Protein AF-A0A257LVG8-F1 (afdb_monomer)

Secondary structure (DSSP, 8-state):
-TTTT---SSEETTS--GGGS--SSTTHHHHHHHHHHHHHHHHHHHHHHT--EEE-S-GGGT---TTS-HHHHHHHHHHHHHHHHHHHHHHHHH--EEEEEEES-EE-HHHHHHH-S-HHHHHHHHHHHHHHHHHH-TT--EEEEE-S----TT---SSEE-----SHHHHHHHHHHHHHHHHHTT-EEEEE----S-TTTTTTTT-HHHHHHHTTT---TTEEEEEESSSSSS-TTPPPPGGGGT--S-EEEEEESS-TTTGGGSS----HHHHHHHHHHHTTSS-EEEEEEESS--SEES----TTTSGGGTTHHHHHHHHHHHHHHHS---HHHHHHHHH-HHHHHHHHHHHHHHHHHIIIIIS-HHHHT---EETTEEPPS--SEETTEE---HHHHHHHHHH-S-HHHHHHHHHHHHTTHHHHHHHHHHHT---

Mean predicted aligned error: 3.87 Å

Sequence (439 aa):
PFFRNHETRRINWSKIPFSHLNHGGSDRRASWNLVAEDLRRFAAEATDAGFNALSIDDLAHLALHPAQEPEIADAIKVFREEFTALFDLLKHEFGLGIFLPSDVLPTTAGVLSAVGPSPAALNAYYRELICNVLDDFPQLSGLILRIGESDGLDVTDPIRTHLHLKTPADANRMIKQLLPEFEQRDRTLILRTWTIGAHPIGDLIWHRKTLSRTLDGIDSPNFIVSMKHGESDFFRYLPVNPAFFSVKQPKLLELQARREYEGAGEYPSFTGWDCEHMARELDKAKDVVGISIWCQTGGWHRFQRRAFLEPDNRDVWIRFNTLTALRVFKDQQSVEQAITGIVGEARSTATLELLRHADTLIRELLYVGDFAKQKLFFRRVRIPPLLHVYWDCLFVNHAVRTALRHFVEDRGLALRSGEAAFALFPRMLELAEKAQLPV

Radius of gyration: 22.18 Å; Cα contacts (8 Å, |Δi|>4): 709; chains: 1; bounding box: 60×52×62 Å

Solvent-accessible surface area (backbone atoms only — not comparable to full-atom values): 23624 Å² total; per-residue (Å²): 86,86,65,70,90,63,88,55,87,64,38,62,34,72,54,72,64,63,92,75,54,68,69,58,76,88,60,22,64,62,55,52,50,54,34,49,52,41,42,51,49,34,49,50,56,41,42,74,76,66,53,61,59,50,75,51,74,49,44,69,58,52,48,81,57,94,46,46,52,68,72,58,46,53,43,25,54,44,42,39,58,54,49,50,55,49,45,49,47,41,40,73,77,67,61,35,37,33,28,31,36,38,60,41,46,67,38,38,72,44,35,46,70,70,61,39,89,49,69,67,46,47,51,50,51,52,46,52,45,51,52,51,42,53,68,75,38,72,72,50,42,31,37,34,41,39,44,37,54,52,67,57,91,85,59,83,67,76,67,40,35,40,75,69,55,41,36,27,65,49,46,26,51,49,48,67,69,43,48,61,65,27,55,77,66,73,22,36,44,30,41,45,34,66,41,77,28,51,59,74,34,4,27,33,53,64,37,64,72,41,37,52,50,31,49,58,94,66,84,56,95,39,42,35,40,35,35,53,52,24,56,53,90,79,59,69,67,54,61,72,34,70,61,54,72,72,49,88,57,39,26,31,41,35,44,65,24,18,30,42,74,52,52,38,27,76,46,74,48,56,48,37,69,59,43,50,51,47,49,65,60,47,70,77,32,61,49,68,76,52,72,45,74,33,44,75,43,40,54,66,30,61,77,74,71,39,53,77,66,44,71,94,57,65,24,46,35,19,46,51,21,45,54,30,40,47,31,30,69,76,68,68,37,52,60,68,56,34,46,24,77,71,66,34,74,94,23,25,66,39,41,52,54,34,44,51,51,26,35,45,34,48,47,36,66,70,26,53,59,69,47,15,61,52,92,48,69,57,94,43,36,52,56,63,40,52,80,44,56,57,41,80,43,80,53,91,47,73,66,56,52,49,51,48,64,71,57,33,82,61,58,66,55,53,50,53,46,26,54,57,38,60,67,43,52,70,59,38,46,56,23,20,58,68,37,72,44,89,115

pLDDT: mean 94.65, std 4.82, range [65.75, 98.81]

Nearest PDB structures (foldseek):
  4pfh-assembly1_B  TM=5.897E-01  e=5.064E-06  Pseudomonas cichorii
  4xsl-assembly2_C  TM=5.941E-01  e=6.985E-06  Pseudomonas cichorii
  4q7i-assembly1_A  TM=5.980E-01  e=1.647E-05  Escherichia coli K-12
  2qum-assembly1_B  TM=5.154E-01  e=2.148E-06  Pseudomonas cichorii
  6t8f-assembly1_B  TM=5.120E-01  e=7.795E-05  Piromyces sp. E2

Foldseek 3Di:
DQCVVVPDQKDFQAARPLVPQDQDDDCNVVRLVVVLVLLLLVLVVCVVLPAQADEHEALLLQFDDPQDDPVSNSSNVSVVVSVLVSLCCNCVVRVHAYEHEDEPPKDAPSRCVVQDDDLVSSLVVRLVRQLVSCVSRVSHQAYEYDAQDWDDPPDPDRITHDRSPAALQSLLVSCVVNVVSCVVSVHAYEYEQAHCLHHHSRLSQADQVRVCSNCPPDDDPRYEYEHEQASADQDPLGHGRCVLAVDPGAYEYEHELLDQQLQRQQDADACLVVLLVSLVVSVNGPRDPYYDYRLRGYGMGNDDDGPSNDPPPSSVNSVLRVSSSCCCNPVVDHSLRSQCVVLPPQLSVLVVVLNVLNNLQCCQPQFQVQQLNDADDDNSGTDHSGDQTDRPDGHDDPVNVVSCVVRPDCPVVSVVSNVVSVVCVVVSVVSCVSNVHDD

Structure (mmCIF, N/CA/C/O backbone):
data_AF-A0A257LVG8-F1
#
_entry.id   AF-A0A257LVG8-F1
#
loop_
_atom_site.group_PDB
_atom_site.id
_atom_site.type_symbol
_atom_site.label_atom_id
_atom_site.label_alt_id
_atom_site.label_comp_id
_atom_site.label_asym_id
_atom_site.label_entity_id
_atom_site.label_seq_id
_atom_site.pdbx_PDB_ins_code
_atom_site.Cartn_x
_atom_site.Cartn_y
_atom_site.Cartn_z
_atom_site.occupancy
_atom_site.B_iso_or_equiv
_atom_site.auth_seq_id
_atom_site.auth_comp_id
_atom_site.auth_asym_id
_atom_site.auth_atom_id
_atom_site.pdbx_PDB_model_num
ATOM 1 N N . PRO A 1 1 ? -7.184 10.468 -7.527 1.00 88.12 1 PRO A N 1
ATOM 2 C CA . PRO A 1 1 ? -8.121 11.602 -7.757 1.00 88.12 1 PRO A CA 1
ATOM 3 C C . PRO A 1 1 ? -7.855 12.817 -6.841 1.00 88.12 1 PRO A C 1
ATOM 5 O O . PRO A 1 1 ? -7.673 13.915 -7.346 1.00 88.12 1 PRO A O 1
ATOM 8 N N . PHE A 1 2 ? -7.730 12.630 -5.522 1.00 91.69 2 PHE A N 1
ATOM 9 C CA . PHE A 1 2 ? -7.696 13.714 -4.514 1.00 91.69 2 PHE A CA 1
ATOM 10 C C . PHE A 1 2 ? -6.456 14.624 -4.474 1.00 91.69 2 PHE A C 1
ATOM 12 O O . PHE A 1 2 ? -6.443 15.617 -3.760 1.00 91.69 2 PHE A O 1
ATOM 19 N N . PHE A 1 3 ? -5.407 14.296 -5.227 1.00 88.75 3 PHE A N 1
ATOM 20 C CA . PHE A 1 3 ? -4.148 15.055 -5.248 1.00 88.75 3 PHE A CA 1
ATOM 21 C C . PHE A 1 3 ? -4.058 16.040 -6.422 1.00 88.75 3 PHE A C 1
ATOM 23 O O . PHE A 1 3 ? -2.992 16.591 -6.691 1.00 88.75 3 PHE A O 1
ATOM 30 N N . ARG A 1 4 ? -5.147 16.224 -7.182 1.00 85.19 4 ARG A N 1
ATOM 31 C CA . ARG A 1 4 ? -5.175 17.180 -8.295 1.00 85.19 4 ARG A CA 1
ATOM 32 C C . ARG A 1 4 ? -4.908 18.588 -7.748 1.00 85.19 4 ARG A C 1
ATOM 34 O O . ARG A 1 4 ? -5.575 18.999 -6.810 1.00 85.19 4 ARG A O 1
ATOM 41 N N . ASN A 1 5 ? -3.953 19.305 -8.344 1.00 82.06 5 ASN A N 1
ATOM 42 C CA . ASN A 1 5 ? -3.546 20.663 -7.947 1.00 82.06 5 ASN A CA 1
ATOM 43 C C . ASN A 1 5 ? -3.076 20.788 -6.483 1.00 82.06 5 ASN A C 1
ATOM 45 O O . ASN A 1 5 ? -3.079 21.878 -5.913 1.00 82.06 5 ASN A O 1
ATOM 49 N N . HIS A 1 6 ? -2.641 19.684 -5.870 1.00 84.81 6 HIS A N 1
ATOM 50 C CA . HIS A 1 6 ? -2.074 19.713 -4.530 1.00 84.81 6 HIS A CA 1
ATOM 51 C C . HIS A 1 6 ? -0.611 20.189 -4.582 1.00 84.81 6 HIS A C 1
ATOM 53 O O . HIS A 1 6 ? 0.333 19.399 -4.629 1.00 84.81 6 HIS A O 1
ATOM 59 N N . GLU A 1 7 ? -0.428 21.509 -4.611 1.00 75.25 7 GLU A N 1
ATOM 60 C CA . GLU A 1 7 ? 0.863 22.182 -4.801 1.00 75.25 7 GLU A CA 1
ATOM 61 C C . GLU A 1 7 ? 1.676 22.297 -3.501 1.00 75.25 7 GLU A C 1
ATOM 63 O O . GLU A 1 7 ? 2.031 23.385 -3.046 1.00 75.25 7 GLU A O 1
ATOM 68 N N . THR A 1 8 ? 2.001 21.167 -2.872 1.00 81.50 8 THR A N 1
ATOM 69 C CA . THR A 1 8 ? 2.929 21.156 -1.733 1.00 81.50 8 THR A CA 1
ATOM 70 C C . THR A 1 8 ? 4.305 20.654 -2.146 1.00 81.50 8 THR A C 1
ATOM 72 O O . THR A 1 8 ? 4.469 19.799 -3.019 1.00 81.50 8 THR A O 1
ATOM 75 N N . ARG A 1 9 ? 5.346 21.207 -1.505 1.00 82.69 9 ARG A N 1
ATOM 76 C CA . ARG A 1 9 ? 6.734 20.849 -1.820 1.00 82.69 9 ARG A CA 1
ATOM 77 C C . ARG A 1 9 ? 6.991 19.364 -1.598 1.00 82.69 9 ARG A C 1
ATOM 79 O O . ARG A 1 9 ? 7.773 18.810 -2.359 1.00 82.69 9 ARG A O 1
ATOM 86 N N . ARG A 1 10 ? 6.389 18.777 -0.561 1.00 87.69 10 ARG A N 1
ATOM 87 C CA . ARG A 1 10 ? 6.494 17.375 -0.151 1.00 87.69 10 ARG A CA 1
ATOM 88 C C . ARG A 1 10 ? 5.102 16.905 0.256 1.00 87.69 10 ARG A C 1
ATOM 90 O O . ARG A 1 10 ? 4.507 17.503 1.145 1.00 87.69 10 ARG A O 1
ATOM 97 N N . ILE A 1 11 ? 4.629 15.845 -0.384 1.00 88.69 11 ILE A N 1
ATOM 98 C CA . ILE A 1 11 ? 3.270 15.331 -0.237 1.00 88.69 11 ILE A CA 1
ATOM 99 C C . ILE A 1 11 ? 3.335 14.045 0.581 1.00 88.69 11 ILE A C 1
ATOM 101 O O . ILE A 1 11 ? 4.191 13.200 0.315 1.00 88.69 11 ILE A O 1
ATOM 105 N N . ASN A 1 12 ? 2.434 13.890 1.549 1.00 89.38 12 ASN A N 1
ATOM 106 C CA . ASN A 1 12 ? 2.178 12.598 2.175 1.00 89.38 12 ASN A CA 1
ATOM 107 C C . ASN A 1 12 ? 1.225 11.790 1.276 1.00 89.38 12 ASN A C 1
ATOM 109 O O . ASN A 1 12 ? 0.053 12.137 1.163 1.00 89.38 12 ASN A O 1
ATOM 113 N N . TRP A 1 13 ? 1.718 10.726 0.638 1.00 90.94 13 TRP A N 1
ATOM 114 C CA . TRP A 1 13 ? 0.918 9.859 -0.239 1.00 90.94 13 TRP A CA 1
ATOM 115 C C . TRP A 1 13 ? 0.216 8.713 0.503 1.00 90.94 13 TRP A C 1
ATOM 117 O O . TRP A 1 13 ? -0.398 7.861 -0.141 1.00 90.94 13 TRP A O 1
ATOM 127 N N . SER A 1 14 ? 0.306 8.662 1.835 1.00 86.50 14 SER A N 1
ATOM 128 C CA . SER A 1 14 ? -0.294 7.585 2.636 1.00 86.50 14 SER A CA 1
ATOM 129 C C . SER A 1 14 ? -1.760 7.834 2.993 1.00 86.50 14 SER A C 1
ATOM 131 O O . SER A 1 14 ? -2.433 6.894 3.407 1.00 86.50 14 SER A O 1
ATOM 133 N N . LYS A 1 15 ? -2.239 9.079 2.848 1.00 87.62 15 LYS A N 1
ATOM 134 C CA . LYS A 1 15 ? -3.602 9.516 3.181 1.00 87.62 15 LYS A CA 1
ATOM 135 C C . LYS A 1 15 ? -4.064 10.614 2.224 1.00 87.62 15 LYS A C 1
ATOM 137 O O . LYS A 1 15 ? -3.245 11.349 1.671 1.00 87.62 15 LYS A O 1
ATOM 142 N N . ILE A 1 16 ? -5.377 10.762 2.060 1.00 91.62 16 ILE A N 1
ATOM 143 C CA . ILE A 1 16 ? -5.962 11.917 1.368 1.00 91.62 16 ILE A CA 1
ATOM 144 C C . ILE A 1 16 ? -5.613 13.203 2.139 1.00 91.62 16 ILE A C 1
ATOM 146 O O . ILE A 1 16 ? -5.748 13.230 3.363 1.00 91.62 16 ILE A O 1
ATOM 150 N N . PRO A 1 17 ? -5.205 14.290 1.458 1.00 88.88 17 PRO A N 1
ATOM 151 C CA . PRO A 1 17 ? -4.974 15.575 2.104 1.00 88.88 17 PRO A CA 1
ATOM 152 C C . PRO A 1 17 ? -6.317 16.281 2.359 1.00 88.88 17 PRO A C 1
ATOM 154 O O . PRO A 1 17 ? -6.654 17.240 1.670 1.00 88.88 17 PRO A O 1
ATOM 157 N N . PHE A 1 18 ? -7.108 15.809 3.328 1.00 90.25 18 PHE A N 1
ATOM 158 C CA . PHE A 1 18 ? -8.462 16.323 3.594 1.00 90.25 18 PHE A CA 1
ATOM 159 C C . PHE A 1 18 ? -8.504 17.832 3.860 1.00 90.25 18 PHE A C 1
ATOM 161 O O . PHE A 1 18 ? -9.417 18.511 3.399 1.00 90.25 18 PHE A O 1
ATOM 168 N N . SER A 1 19 ? -7.470 18.382 4.500 1.00 86.69 19 SER A N 1
ATOM 169 C CA . SER A 1 19 ? -7.323 19.828 4.721 1.00 86.69 19 SER A CA 1
ATOM 170 C C . SER A 1 19 ? -7.202 20.656 3.434 1.00 86.69 19 SER A C 1
ATOM 172 O O . SER A 1 19 ? -7.431 21.862 3.458 1.00 86.69 19 SER A O 1
ATOM 174 N N . HIS A 1 20 ? -6.850 20.028 2.310 1.00 86.88 20 HIS A N 1
ATOM 175 C CA . HIS A 1 20 ? -6.797 20.656 0.990 1.00 86.88 20 HIS A CA 1
ATOM 176 C C . HIS A 1 20 ? -8.119 20.528 0.218 1.00 86.88 20 HIS A C 1
ATOM 178 O O . HIS A 1 20 ? -8.332 21.250 -0.756 1.00 86.88 20 HIS A O 1
ATOM 184 N N . LEU A 1 21 ? -9.011 19.621 0.624 1.00 89.44 21 LEU A N 1
ATOM 185 C CA . LEU A 1 21 ? -10.280 19.426 -0.063 1.00 89.44 21 LEU A CA 1
ATOM 186 C C . LEU A 1 21 ? -11.251 20.553 0.275 1.00 89.44 21 LEU A C 1
ATOM 188 O O . LEU A 1 21 ? -11.453 20.923 1.437 1.00 89.44 21 LEU A O 1
ATOM 192 N N . ASN A 1 22 ? -11.880 21.092 -0.767 1.00 83.56 22 ASN A N 1
ATOM 193 C CA . ASN A 1 22 ? -12.805 22.192 -0.597 1.00 83.56 22 ASN A CA 1
ATOM 194 C C . ASN A 1 22 ? -14.111 21.703 0.048 1.00 83.56 22 ASN A C 1
ATOM 196 O O . ASN A 1 22 ? -14.850 20.918 -0.544 1.00 83.56 22 ASN A O 1
ATOM 200 N N . HIS A 1 23 ? -14.405 22.191 1.249 1.00 82.88 23 HIS A N 1
ATOM 201 C CA . HIS A 1 23 ? -15.605 21.857 2.011 1.00 82.88 23 HIS A CA 1
ATOM 202 C C . HIS A 1 23 ? -16.556 23.060 2.185 1.00 82.88 23 HIS A C 1
ATOM 204 O O . HIS A 1 23 ? -17.528 22.969 2.930 1.00 82.88 23 HIS A O 1
ATOM 210 N N . GLY A 1 24 ? -16.350 24.170 1.455 1.00 81.19 24 GLY A N 1
ATOM 211 C CA . GLY A 1 24 ? -17.216 25.356 1.516 1.00 81.19 24 GLY A CA 1
ATOM 212 C C . GLY A 1 24 ? -17.109 26.309 0.313 1.00 81.19 24 GLY A C 1
ATOM 213 O O . GLY A 1 24 ? -16.252 26.182 -0.553 1.00 81.19 24 GLY A O 1
ATOM 214 N N . GLY A 1 25 ? -18.000 27.299 0.235 1.00 82.56 25 GLY A N 1
ATOM 215 C CA . GLY A 1 25 ? -17.952 28.338 -0.806 1.00 82.56 25 GLY A CA 1
ATOM 216 C C . GLY A 1 25 ? -18.384 27.899 -2.216 1.00 82.56 25 GLY A C 1
ATOM 217 O O . GLY A 1 25 ? -18.806 26.763 -2.443 1.00 82.56 25 GLY A O 1
ATOM 218 N N . SER A 1 26 ? -18.303 28.834 -3.173 1.00 78.12 26 SER A N 1
ATOM 219 C CA . SER A 1 26 ? -18.774 28.656 -4.561 1.00 78.12 26 SER A CA 1
ATOM 220 C C . SER A 1 26 ? -18.037 27.552 -5.317 1.00 78.12 26 SER A C 1
ATOM 222 O O . SER A 1 26 ? -18.622 26.879 -6.164 1.00 78.12 26 SER A O 1
ATOM 224 N N . ASP A 1 27 ? -16.768 27.334 -4.980 1.00 85.56 27 ASP A N 1
ATOM 225 C CA . ASP A 1 27 ? -15.871 26.491 -5.771 1.00 85.56 27 ASP A CA 1
ATOM 226 C C . ASP A 1 27 ? -15.923 25.016 -5.348 1.00 85.56 27 ASP A C 1
ATOM 228 O O . ASP A 1 27 ? -15.349 24.158 -6.025 1.00 85.56 27 ASP A O 1
ATOM 232 N N . ARG A 1 28 ? -16.640 24.691 -4.256 1.00 90.94 28 ARG A N 1
ATOM 233 C CA . ARG A 1 28 ? -16.788 23.320 -3.737 1.00 90.94 28 ARG A CA 1
ATOM 234 C C . ARG A 1 28 ? -17.270 22.373 -4.831 1.00 90.94 28 ARG A C 1
ATOM 236 O O . ARG A 1 28 ? -16.617 21.372 -5.107 1.00 90.94 28 ARG A O 1
ATOM 243 N N . ARG A 1 29 ? -18.387 22.698 -5.490 1.00 91.75 29 ARG A N 1
ATOM 244 C CA . ARG A 1 29 ? -18.993 21.816 -6.503 1.00 91.75 29 ARG A CA 1
ATOM 245 C C . ARG A 1 29 ? -18.080 21.598 -7.703 1.00 91.75 29 ARG A C 1
ATOM 247 O O . ARG A 1 29 ? -17.938 20.468 -8.151 1.00 91.75 29 ARG A O 1
ATOM 254 N N . ALA A 1 30 ? -17.418 22.650 -8.183 1.00 91.25 30 ALA A N 1
ATOM 255 C CA . ALA A 1 30 ? -16.457 22.522 -9.272 1.00 91.25 30 ALA A CA 1
ATOM 256 C C . ALA A 1 30 ? -15.288 21.599 -8.883 1.00 91.25 30 ALA A C 1
ATOM 258 O O . ALA A 1 30 ? -14.941 20.702 -9.644 1.00 91.25 30 ALA A O 1
A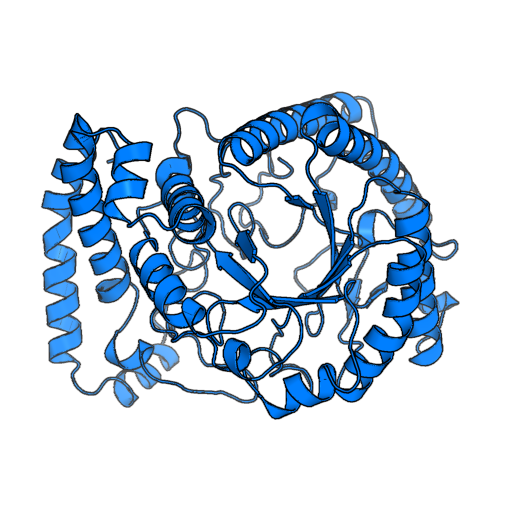TOM 259 N N . SER A 1 31 ? -14.728 21.763 -7.679 1.00 92.25 31 SER A N 1
ATOM 260 C CA . SER A 1 31 ? -13.632 20.924 -7.178 1.00 92.25 31 SER A CA 1
ATOM 261 C C . SER A 1 31 ? -14.026 19.444 -7.071 1.00 92.25 31 SER A C 1
ATOM 263 O O . SER A 1 31 ? -13.320 18.583 -7.601 1.00 92.25 31 SER A O 1
ATOM 265 N N . TRP A 1 32 ? -15.177 19.140 -6.466 1.00 95.00 32 TRP A N 1
ATOM 266 C CA . TRP A 1 32 ? -15.650 17.760 -6.311 1.00 95.00 32 TRP A CA 1
ATOM 267 C C . TRP A 1 32 ? -16.072 17.107 -7.628 1.00 95.00 32 TRP A C 1
ATOM 269 O O . TRP A 1 32 ? -15.829 15.915 -7.807 1.00 95.00 32 TRP A O 1
ATOM 279 N N . ASN A 1 33 ? -16.585 17.875 -8.595 1.00 94.56 33 ASN A N 1
ATOM 280 C CA . ASN A 1 33 ? -16.828 17.362 -9.945 1.00 94.56 33 ASN A CA 1
ATOM 281 C C . ASN A 1 33 ? -15.527 16.870 -10.598 1.00 94.56 33 ASN A C 1
ATOM 283 O O . ASN A 1 33 ? -15.505 15.777 -11.156 1.00 94.56 33 ASN A O 1
ATOM 287 N N . LEU A 1 34 ? -14.419 17.608 -10.458 1.00 94.31 34 LEU A N 1
ATOM 288 C CA . LEU A 1 34 ? -13.116 17.167 -10.975 1.00 94.31 34 LEU A CA 1
ATOM 289 C C . LEU A 1 34 ? -12.593 15.915 -10.253 1.00 94.31 34 LEU A C 1
ATOM 291 O O . LEU A 1 34 ? -11.968 15.057 -10.879 1.00 94.31 34 LEU A O 1
ATOM 295 N N . VAL A 1 35 ? -12.837 15.797 -8.942 1.00 95.75 35 VAL A N 1
ATOM 296 C CA . VAL A 1 35 ? -12.508 14.586 -8.170 1.00 95.75 35 VAL A CA 1
ATOM 297 C C . VAL A 1 35 ? -13.316 13.393 -8.679 1.00 95.75 35 VAL A C 1
ATOM 299 O O . VAL A 1 35 ? -12.736 12.327 -8.882 1.00 95.75 35 VAL A O 1
ATOM 302 N N . ALA A 1 36 ? -14.616 13.572 -8.919 1.00 97.06 36 ALA A N 1
ATOM 303 C CA . ALA A 1 36 ? -15.499 12.540 -9.451 1.00 97.06 36 ALA A CA 1
ATOM 304 C C . ALA A 1 36 ? -15.115 12.131 -10.882 1.00 97.06 36 ALA A C 1
ATOM 306 O O . ALA A 1 36 ? -15.112 10.945 -11.193 1.00 97.06 36 ALA A O 1
ATOM 307 N N . GLU A 1 37 ? -14.730 13.079 -11.740 1.00 97.06 37 GLU A N 1
ATOM 308 C CA . GLU A 1 37 ? -14.207 12.799 -13.084 1.00 97.06 37 GLU A CA 1
ATOM 309 C C . GLU A 1 37 ? -12.913 11.977 -13.039 1.00 97.06 37 GLU A C 1
ATOM 311 O O . GLU A 1 37 ? -12.809 10.956 -13.722 1.00 97.06 37 GLU A O 1
ATOM 316 N N . ASP A 1 38 ? -11.944 12.377 -12.205 1.00 96.25 38 ASP A N 1
ATOM 317 C CA . ASP A 1 38 ? -10.719 11.597 -12.004 1.00 96.25 38 ASP A CA 1
ATOM 318 C C . ASP A 1 38 ? -11.044 10.208 -11.442 1.00 96.25 38 ASP A C 1
ATOM 320 O O . ASP A 1 38 ? -10.481 9.213 -11.891 1.00 96.25 38 ASP A O 1
ATOM 324 N N . LEU A 1 39 ? -11.946 10.110 -10.462 1.00 97.44 39 LEU A N 1
ATOM 325 C CA . LEU A 1 39 ? -12.316 8.824 -9.878 1.00 97.44 39 LEU A CA 1
ATOM 326 C C . LEU A 1 39 ? -12.998 7.921 -10.908 1.00 97.44 39 LEU A C 1
ATOM 328 O O . LEU A 1 39 ? -12.649 6.748 -10.980 1.00 97.44 39 LEU A O 1
ATOM 332 N N . ARG A 1 40 ? -13.894 8.461 -11.741 1.00 98.12 40 ARG A N 1
ATOM 333 C CA . ARG A 1 40 ? -14.546 7.729 -12.834 1.00 98.12 40 ARG A CA 1
ATOM 334 C C . ARG A 1 40 ? -13.525 7.195 -13.833 1.00 98.12 40 ARG A C 1
ATOM 336 O O . ARG A 1 40 ? -13.582 6.022 -14.184 1.00 98.12 40 ARG A O 1
ATOM 343 N N . ARG A 1 41 ? -12.558 8.021 -14.250 1.00 96.88 41 ARG A N 1
ATOM 344 C CA . ARG A 1 41 ? -11.473 7.586 -15.147 1.00 96.88 41 ARG A CA 1
ATOM 345 C C . ARG A 1 41 ? -10.635 6.474 -14.517 1.00 96.88 41 ARG A C 1
ATOM 347 O O . ARG A 1 41 ? -10.375 5.466 -15.165 1.00 96.88 41 ARG A O 1
ATOM 354 N N . PHE A 1 42 ? -10.232 6.647 -13.259 1.00 97.06 42 PHE A N 1
ATOM 355 C CA . PHE A 1 42 ? -9.470 5.636 -12.528 1.00 97.06 42 PHE A CA 1
ATOM 356 C C . PHE A 1 42 ? -10.256 4.325 -12.379 1.00 97.06 42 PHE A C 1
ATOM 358 O O . PHE A 1 42 ? -9.701 3.253 -12.599 1.00 97.06 42 PHE A O 1
ATOM 365 N N . ALA A 1 43 ? -11.540 4.402 -12.022 1.00 98.00 43 ALA A N 1
ATOM 366 C CA . ALA A 1 43 ? -12.402 3.242 -11.821 1.00 98.00 43 ALA A CA 1
ATOM 367 C C . ALA A 1 43 ? -12.666 2.482 -13.125 1.00 98.00 43 ALA A C 1
ATOM 369 O O . ALA A 1 43 ? -12.648 1.254 -13.104 1.00 98.00 43 ALA A O 1
ATOM 370 N N . ALA A 1 44 ? -12.832 3.187 -14.249 1.00 97.94 44 ALA A N 1
ATOM 371 C CA . ALA A 1 44 ? -12.932 2.572 -15.570 1.00 97.94 44 ALA A CA 1
ATOM 372 C C . ALA A 1 44 ? -11.670 1.764 -15.896 1.00 97.94 44 ALA A C 1
ATOM 374 O O . ALA A 1 44 ? -11.754 0.567 -16.138 1.00 97.94 44 ALA A O 1
ATOM 375 N N . GLU A 1 45 ? -10.494 2.382 -15.784 1.00 96.44 45 GLU A N 1
ATOM 376 C CA . GLU A 1 45 ? -9.206 1.720 -16.036 1.00 96.44 45 GLU A CA 1
ATOM 377 C C . GLU A 1 45 ? -8.960 0.527 -15.097 1.00 96.44 45 GLU A C 1
ATOM 379 O O . GLU A 1 45 ? -8.491 -0.528 -15.526 1.00 96.44 45 GLU A O 1
ATOM 384 N N . ALA A 1 46 ? -9.300 0.660 -13.811 1.00 96.75 46 ALA A N 1
ATOM 385 C CA . ALA A 1 46 ? -9.175 -0.428 -12.846 1.00 96.75 46 ALA A CA 1
ATOM 386 C C . ALA A 1 46 ? -10.138 -1.589 -13.160 1.00 96.75 46 ALA A C 1
ATOM 388 O O . ALA A 1 46 ? -9.738 -2.754 -13.125 1.00 96.75 46 ALA A O 1
ATOM 389 N N . THR A 1 47 ? -11.391 -1.289 -13.495 1.00 97.88 47 THR A N 1
ATOM 390 C CA . THR A 1 47 ? -12.399 -2.306 -13.827 1.00 97.88 47 THR A CA 1
ATOM 391 C C . THR A 1 47 ? -12.037 -3.024 -15.125 1.00 97.88 47 THR A C 1
ATOM 393 O O . THR A 1 47 ? -12.031 -4.253 -15.151 1.00 97.88 47 THR A O 1
ATOM 396 N N . ASP A 1 48 ? -11.629 -2.282 -16.157 1.00 96.94 48 ASP A N 1
ATOM 397 C CA . ASP A 1 48 ? -11.177 -2.827 -17.443 1.00 96.94 48 ASP A CA 1
ATOM 398 C C . ASP A 1 48 ? -9.943 -3.725 -17.281 1.00 96.94 48 ASP A C 1
ATOM 400 O O . ASP A 1 48 ? -9.822 -4.758 -17.943 1.00 96.94 48 ASP A O 1
ATOM 404 N N . ALA A 1 49 ? -9.032 -3.376 -16.366 1.00 95.62 49 ALA A N 1
ATOM 405 C CA . ALA A 1 49 ? -7.896 -4.226 -16.024 1.00 95.62 49 ALA A CA 1
ATOM 406 C C . ALA A 1 49 ? -8.317 -5.525 -15.308 1.00 95.62 49 ALA A C 1
ATOM 408 O O . ALA A 1 49 ? -7.606 -6.528 -15.400 1.00 95.62 49 ALA A O 1
ATOM 409 N N . GLY A 1 50 ? -9.462 -5.524 -14.618 1.00 96.69 50 GLY A N 1
ATOM 410 C CA . GLY A 1 50 ? -10.023 -6.676 -13.910 1.00 96.69 50 GLY A CA 1
ATOM 411 C C . GLY A 1 50 ? -9.998 -6.575 -12.383 1.00 96.69 50 GLY A C 1
ATOM 412 O O . GLY A 1 50 ? -10.104 -7.607 -11.716 1.00 96.69 50 GLY A O 1
ATOM 413 N N . PHE A 1 51 ? -9.839 -5.375 -11.814 1.00 97.88 51 PHE A N 1
ATOM 414 C CA . PHE A 1 51 ? -10.060 -5.155 -10.383 1.00 97.88 51 PHE A CA 1
ATOM 415 C C . PHE A 1 51 ? -11.554 -5.237 -10.050 1.00 97.88 51 PHE A C 1
ATOM 417 O O . PHE A 1 51 ? -12.402 -4.799 -10.820 1.00 97.88 51 PHE A O 1
ATOM 424 N N . ASN A 1 52 ? -11.873 -5.775 -8.872 1.00 98.06 52 ASN A N 1
ATOM 425 C CA . ASN A 1 52 ? -13.246 -5.913 -8.375 1.00 98.06 52 ASN A CA 1
ATOM 426 C C . ASN A 1 52 ? -13.520 -5.090 -7.107 1.00 98.06 52 ASN A C 1
ATOM 428 O O . ASN A 1 52 ? -14.650 -5.064 -6.624 1.00 98.06 52 ASN A O 1
ATOM 432 N N . ALA A 1 53 ? -12.500 -4.437 -6.551 1.00 98.25 53 ALA A N 1
ATOM 433 C CA . ALA A 1 53 ? -12.613 -3.614 -5.361 1.00 98.25 53 ALA A CA 1
ATOM 434 C C . ALA A 1 53 ? -11.520 -2.542 -5.317 1.00 98.25 53 ALA A C 1
ATOM 436 O O . ALA A 1 53 ? -10.459 -2.688 -5.927 1.00 98.25 53 ALA A O 1
ATOM 437 N N . LEU A 1 54 ? -11.772 -1.486 -4.546 1.00 97.06 54 LEU A N 1
ATOM 438 C CA . LEU A 1 54 ? -10.809 -0.437 -4.231 1.00 97.06 54 LEU A CA 1
ATOM 439 C C . LEU A 1 54 ? -10.860 -0.069 -2.752 1.00 97.06 54 LEU A C 1
ATOM 441 O O . LEU A 1 54 ? -11.884 -0.226 -2.084 1.00 97.06 54 LEU A O 1
ATOM 445 N N . SER A 1 55 ? -9.749 0.474 -2.260 1.00 96.31 55 SER A N 1
ATOM 446 C CA . SER A 1 55 ? -9.700 1.160 -0.974 1.00 96.31 55 SER A CA 1
ATOM 447 C C . SER A 1 55 ? -9.646 2.671 -1.171 1.00 96.31 55 SER A C 1
ATOM 449 O O . SER A 1 55 ? -8.862 3.147 -1.995 1.00 96.31 55 SER A O 1
ATOM 451 N N . ILE A 1 56 ? -10.421 3.420 -0.393 1.00 95.25 56 ILE A N 1
ATOM 452 C CA . ILE A 1 56 ? -10.459 4.885 -0.438 1.00 95.25 56 ILE A CA 1
ATOM 453 C C . ILE A 1 56 ? -10.386 5.431 0.992 1.00 95.25 56 ILE A C 1
ATOM 455 O O . ILE A 1 56 ? -11.141 5.002 1.851 1.00 95.25 56 ILE A O 1
ATOM 459 N N . ASP A 1 57 ? -9.407 6.286 1.283 1.00 89.69 57 ASP A N 1
ATOM 460 C CA . ASP A 1 57 ? -9.193 6.837 2.631 1.00 89.69 57 ASP A CA 1
ATOM 461 C C . ASP A 1 57 ? -10.247 7.904 2.989 1.00 89.69 57 ASP A C 1
ATOM 463 O O . ASP A 1 57 ? -10.844 8.509 2.104 1.00 89.69 57 ASP A O 1
ATOM 467 N N . ASP A 1 58 ? -10.491 8.202 4.263 1.00 90.38 58 ASP A N 1
ATOM 468 C CA . ASP A 1 58 ? -10.407 7.284 5.401 1.00 90.38 58 ASP A CA 1
ATOM 469 C C . ASP A 1 58 ? -11.688 7.404 6.239 1.00 90.38 58 ASP A C 1
ATOM 471 O O . ASP A 1 58 ? -12.490 8.327 6.082 1.00 90.38 58 ASP A O 1
ATOM 475 N N . LEU A 1 59 ? -11.909 6.435 7.124 1.00 95.56 59 LEU A N 1
ATOM 476 C CA . LEU A 1 59 ? -13.112 6.391 7.952 1.00 95.56 59 LEU A CA 1
ATOM 477 C C . LEU A 1 59 ? -13.200 7.574 8.937 1.00 95.56 59 LEU A C 1
ATOM 479 O O . LEU A 1 59 ? -14.302 8.018 9.263 1.00 95.56 59 LEU A O 1
ATOM 483 N N . ALA A 1 60 ? -12.063 8.097 9.405 1.00 94.69 60 ALA A N 1
ATOM 484 C CA . ALA A 1 60 ? -12.016 9.158 10.410 1.00 94.69 60 ALA A CA 1
ATOM 485 C C . ALA A 1 60 ? -12.703 10.446 9.925 1.00 94.69 60 ALA A C 1
ATOM 487 O O . ALA A 1 60 ? -13.404 11.096 10.697 1.00 94.69 60 ALA A O 1
ATOM 488 N N . HIS A 1 61 ? -12.581 10.753 8.632 1.00 96.00 61 HIS A N 1
ATOM 489 C CA . HIS A 1 61 ? -13.182 11.930 8.002 1.00 96.00 61 HIS A CA 1
ATOM 490 C C . HIS A 1 61 ? -14.642 11.746 7.562 1.00 96.00 61 HIS A C 1
ATOM 492 O O . HIS A 1 61 ? -15.237 12.670 7.007 1.00 96.00 61 HIS A O 1
ATOM 498 N N . LEU A 1 62 ? -15.236 10.577 7.818 1.00 97.06 62 LEU A N 1
ATOM 499 C CA . LEU A 1 62 ? -16.638 10.266 7.506 1.00 97.06 62 LEU A CA 1
ATOM 500 C C . LEU A 1 62 ? -17.471 9.946 8.758 1.00 97.06 62 LEU A C 1
ATOM 502 O O . LEU A 1 62 ? -18.703 9.864 8.692 1.00 97.06 62 LEU A O 1
ATOM 506 N N . ALA A 1 63 ? -16.811 9.789 9.903 1.00 96.25 63 ALA A N 1
ATOM 507 C CA . ALA A 1 63 ? -17.419 9.444 11.175 1.00 96.25 63 ALA A CA 1
ATOM 508 C C . ALA A 1 63 ? -17.868 10.685 11.959 1.00 96.25 63 ALA A C 1
ATOM 510 O O . ALA A 1 63 ? -17.041 11.462 12.434 1.00 96.25 63 ALA A O 1
ATOM 511 N N . LEU A 1 64 ? -19.178 10.839 12.163 1.00 94.94 64 LEU A N 1
ATOM 512 C CA . LEU A 1 64 ? -19.724 11.876 13.041 1.00 94.94 64 LEU A CA 1
ATOM 513 C C . LEU A 1 64 ? -19.788 11.401 14.491 1.00 94.94 64 LEU A C 1
ATOM 515 O O . LEU A 1 64 ? -20.181 10.269 14.772 1.00 94.94 64 LEU A O 1
ATOM 519 N N . HIS A 1 65 ? -19.473 12.304 15.416 1.00 95.25 65 HIS A N 1
ATOM 520 C CA . HIS A 1 65 ? -19.667 12.087 16.844 1.00 95.25 65 HIS A CA 1
ATOM 521 C C . HIS A 1 65 ? -20.118 13.390 17.533 1.00 95.25 65 HIS A C 1
ATOM 523 O O . HIS A 1 65 ? -19.517 14.435 17.286 1.00 95.25 65 HIS A O 1
ATOM 529 N N . PRO A 1 66 ? -21.118 13.367 18.440 1.00 95.06 66 PRO A N 1
ATOM 530 C CA . PRO A 1 66 ? -21.670 14.584 19.056 1.00 95.06 66 PRO A CA 1
ATOM 531 C C . PRO A 1 66 ? -20.667 15.448 19.832 1.00 95.06 66 PRO A C 1
ATOM 533 O O . PRO A 1 66 ? -20.891 16.638 20.010 1.00 95.06 66 PRO A O 1
ATOM 536 N N . ALA A 1 67 ? -19.579 14.847 20.318 1.00 95.38 67 ALA A N 1
ATOM 537 C CA . ALA A 1 67 ? -18.521 15.549 21.050 1.00 95.38 67 ALA A CA 1
ATOM 538 C C . ALA A 1 67 ? -17.408 16.133 20.157 1.00 95.38 67 ALA A C 1
ATOM 540 O O . ALA A 1 67 ? -16.424 16.644 20.688 1.00 95.38 67 ALA A O 1
ATOM 541 N N . GLN A 1 68 ? -17.515 16.017 18.831 1.00 96.00 68 GLN A N 1
ATOM 542 C CA . GLN A 1 68 ? -16.591 16.686 17.916 1.00 96.00 68 GLN A CA 1
ATOM 543 C C . GLN A 1 68 ? -16.780 18.203 17.973 1.00 96.00 68 GLN A C 1
ATOM 545 O O . GLN A 1 68 ? -17.879 18.716 18.184 1.00 96.00 68 GLN A O 1
ATOM 550 N N . GLU A 1 69 ? -15.685 18.915 17.751 1.00 96.81 69 GLU A N 1
ATOM 551 C CA . GLU A 1 69 ? -15.656 20.355 17.566 1.00 96.81 69 GLU A CA 1
ATOM 552 C C . GLU A 1 69 ? -16.564 20.735 16.376 1.00 96.81 69 GLU A C 1
ATOM 554 O O . GLU A 1 69 ? -16.531 20.035 15.354 1.00 96.81 69 GLU A O 1
ATOM 559 N N . PRO A 1 70 ? -17.380 21.807 16.475 1.00 96.12 70 PRO A N 1
ATOM 560 C CA . PRO A 1 70 ? -18.369 22.147 15.449 1.00 96.12 70 PRO A CA 1
ATOM 561 C C . PRO A 1 70 ? -17.785 22.249 14.038 1.00 96.12 70 PRO A C 1
ATOM 563 O O . PRO A 1 70 ? -18.370 21.728 13.092 1.00 96.12 70 PRO A O 1
ATOM 566 N N . GLU A 1 71 ? -16.600 22.843 13.902 1.00 94.25 71 GLU A N 1
ATOM 567 C CA . GLU A 1 71 ? -15.922 23.024 12.618 1.00 94.25 71 GLU A CA 1
ATOM 568 C C . GLU A 1 71 ? -15.527 21.682 11.985 1.00 94.25 71 GLU A C 1
ATOM 570 O O . GLU A 1 71 ? -15.642 21.504 10.772 1.00 94.25 71 GLU A O 1
ATOM 575 N N . ILE A 1 72 ? -15.100 20.716 12.806 1.00 94.94 72 ILE A N 1
ATOM 576 C CA . ILE A 1 72 ? -14.755 19.365 12.349 1.00 94.94 72 ILE A CA 1
ATOM 577 C C . ILE A 1 72 ? -16.027 18.620 11.941 1.00 94.94 72 ILE A C 1
ATOM 579 O O . ILE A 1 72 ? -16.074 18.023 10.867 1.00 94.94 72 ILE A O 1
ATOM 583 N N . ALA A 1 73 ? -17.076 18.684 12.765 1.00 96.00 73 ALA A N 1
ATOM 584 C CA . ALA A 1 73 ? -18.354 18.047 12.468 1.00 96.00 73 ALA A CA 1
ATOM 585 C C . ALA A 1 73 ? -18.977 18.588 11.169 1.00 96.00 73 ALA A C 1
ATOM 587 O O . ALA A 1 73 ? -19.516 17.817 10.374 1.00 96.00 73 ALA A O 1
ATOM 588 N N . ASP A 1 74 ? -18.886 19.896 10.920 1.00 95.06 74 ASP A N 1
ATOM 589 C CA . ASP A 1 74 ? -19.398 20.516 9.698 1.00 95.06 74 ASP A CA 1
ATOM 590 C C . ASP A 1 74 ? -18.593 20.107 8.458 1.00 95.06 74 ASP A C 1
ATOM 592 O O . ASP A 1 74 ? -19.190 19.763 7.435 1.00 95.06 74 ASP A O 1
ATOM 596 N N . ALA A 1 75 ? -17.260 20.035 8.552 1.00 94.75 75 ALA A N 1
ATOM 597 C CA . ALA A 1 75 ? -16.430 19.498 7.473 1.00 94.75 75 ALA A CA 1
ATOM 598 C C . ALA A 1 75 ? -16.760 18.023 7.175 1.00 94.75 75 ALA A C 1
ATOM 600 O O . ALA A 1 75 ? -16.923 17.646 6.014 1.00 94.75 75 ALA A O 1
ATOM 601 N N . ILE A 1 76 ? -16.942 17.199 8.212 1.00 96.19 76 ILE A N 1
ATOM 602 C CA . ILE A 1 76 ? -17.318 15.788 8.059 1.00 96.19 76 ILE A CA 1
ATOM 603 C C . ILE A 1 76 ? -18.683 15.657 7.382 1.00 96.19 76 ILE A C 1
ATOM 605 O O . ILE A 1 76 ? -18.818 14.839 6.479 1.00 96.19 76 ILE A O 1
ATOM 609 N N . LYS A 1 77 ? -19.698 16.460 7.734 1.00 96.19 77 LYS A N 1
ATOM 610 C CA . LYS A 1 77 ? -21.004 16.430 7.036 1.00 96.19 77 LYS A CA 1
ATOM 611 C C . LYS A 1 77 ? -20.841 16.651 5.534 1.00 96.19 77 LYS A C 1
ATOM 613 O O . LYS A 1 77 ? -21.424 15.916 4.741 1.00 96.19 77 LYS A O 1
ATOM 618 N N . VAL A 1 78 ? -20.006 17.614 5.153 1.00 95.75 78 VAL A N 1
ATOM 619 C CA . VAL A 1 78 ? -19.686 17.885 3.750 1.00 95.75 78 VAL A CA 1
ATOM 620 C C . VAL A 1 78 ? -18.996 16.689 3.103 1.00 95.75 78 VAL A C 1
ATOM 622 O O . VAL A 1 78 ? -19.430 16.243 2.044 1.00 95.75 78 VAL A O 1
ATOM 625 N N . PHE A 1 79 ? -17.968 16.124 3.735 1.00 96.69 79 PHE A N 1
ATOM 626 C CA . PHE A 1 79 ? -17.294 14.945 3.194 1.00 96.69 79 PHE A CA 1
ATOM 627 C C . PHE A 1 79 ? -18.233 13.751 3.071 1.00 96.69 79 PHE A C 1
ATOM 629 O O . PHE A 1 79 ? -18.193 13.068 2.057 1.00 96.69 79 PHE A O 1
ATOM 636 N N . ARG A 1 80 ? -19.140 13.534 4.023 1.00 97.50 80 ARG A N 1
ATOM 637 C CA . ARG A 1 80 ? -20.140 12.467 3.937 1.00 97.50 80 ARG A CA 1
ATOM 638 C C . ARG A 1 80 ? -21.045 12.626 2.719 1.00 97.50 80 ARG A C 1
ATOM 640 O O . ARG A 1 80 ? -21.262 11.645 2.014 1.00 97.50 80 ARG A O 1
ATOM 647 N N . GLU A 1 81 ? -21.530 13.835 2.435 1.00 96.50 81 GLU A N 1
ATOM 648 C CA . GLU A 1 81 ? -22.321 14.110 1.224 1.00 96.50 81 GLU A CA 1
ATOM 649 C C . GLU A 1 81 ? -21.533 13.783 -0.052 1.00 96.50 81 GLU A C 1
ATOM 651 O O . GLU A 1 81 ? -22.027 13.071 -0.925 1.00 96.50 81 GLU A O 1
ATOM 656 N N . GLU A 1 82 ? -20.300 14.280 -0.158 1.00 97.19 82 GLU A N 1
ATOM 657 C CA . GLU A 1 82 ? -19.494 14.114 -1.371 1.00 97.19 82 GLU A CA 1
ATOM 658 C C . GLU A 1 82 ? -19.033 12.661 -1.554 1.00 97.19 82 GLU A C 1
ATOM 660 O O . GLU A 1 82 ? -19.130 12.110 -2.649 1.00 97.19 82 GLU A O 1
ATOM 665 N N . PHE A 1 83 ? -18.600 11.991 -0.484 1.00 97.81 83 PHE A N 1
ATOM 666 C CA . PHE A 1 83 ? -18.211 10.582 -0.532 1.00 97.81 83 PHE A CA 1
ATOM 667 C C . PHE A 1 83 ? -19.399 9.656 -0.785 1.00 97.81 83 PHE A C 1
ATOM 669 O O . PHE A 1 83 ? -19.206 8.652 -1.460 1.00 97.81 83 PHE A O 1
ATOM 676 N N . THR A 1 84 ? -20.617 9.997 -0.345 1.00 98.19 84 THR A N 1
ATOM 677 C CA . THR A 1 84 ? -21.826 9.248 -0.739 1.00 98.19 84 THR A CA 1
ATOM 678 C C . THR A 1 84 ? -21.949 9.217 -2.261 1.00 98.19 84 THR A C 1
ATOM 680 O O . THR A 1 84 ? -22.036 8.142 -2.848 1.00 98.19 84 THR A O 1
ATOM 683 N N . ALA A 1 85 ? -21.836 10.377 -2.917 1.00 97.69 85 ALA A N 1
ATOM 684 C CA . ALA A 1 85 ? -21.898 10.460 -4.374 1.00 97.69 85 ALA A CA 1
ATOM 685 C C . ALA A 1 85 ? -20.749 9.697 -5.059 1.00 97.69 85 ALA A C 1
ATOM 687 O O . ALA A 1 85 ? -20.961 9.042 -6.081 1.00 97.69 85 ALA A O 1
ATOM 688 N N . LEU A 1 86 ? -19.534 9.738 -4.498 1.00 98.44 86 LEU A N 1
ATOM 689 C CA . LEU A 1 86 ? -18.404 8.957 -5.014 1.00 98.44 86 LEU A CA 1
ATOM 690 C C . LEU A 1 86 ? -18.611 7.446 -4.831 1.00 98.44 86 LEU A C 1
ATOM 692 O O . LEU A 1 86 ? -18.257 6.677 -5.722 1.00 98.44 86 LEU A O 1
ATOM 696 N N . PHE A 1 87 ? -19.183 7.000 -3.712 1.00 98.62 87 PHE A N 1
ATOM 697 C CA . PHE A 1 87 ? -19.474 5.585 -3.480 1.00 98.62 87 PHE A CA 1
ATOM 698 C C . PHE A 1 87 ? -20.581 5.080 -4.396 1.00 98.62 87 PHE A C 1
ATOM 700 O O . PHE A 1 87 ? -20.440 4.002 -4.970 1.00 98.62 87 PHE A O 1
ATOM 707 N N . ASP A 1 88 ? -21.632 5.872 -4.589 1.00 98.50 88 ASP A N 1
ATOM 708 C CA . ASP A 1 88 ? -22.706 5.571 -5.531 1.00 98.50 88 ASP A CA 1
ATOM 709 C C . ASP A 1 88 ? -22.161 5.452 -6.957 1.00 98.50 88 ASP A C 1
ATOM 711 O O . ASP A 1 88 ? -22.462 4.479 -7.646 1.00 98.50 88 ASP A O 1
ATOM 715 N N . LEU A 1 89 ? -21.284 6.370 -7.377 1.00 98.56 89 LEU A N 1
ATOM 716 C CA . LEU A 1 89 ? -20.580 6.293 -8.660 1.00 98.56 89 LEU A CA 1
ATOM 717 C C . LEU A 1 89 ? -19.822 4.967 -8.794 1.00 98.56 89 LEU A C 1
ATOM 719 O O . LEU A 1 89 ? -20.018 4.230 -9.759 1.00 98.56 89 LEU A O 1
ATOM 723 N N . LEU A 1 90 ? -18.980 4.627 -7.817 1.00 98.56 90 LEU A N 1
ATOM 724 C CA . LEU A 1 90 ? -18.175 3.403 -7.852 1.00 98.56 90 LEU A CA 1
ATOM 725 C C . LEU A 1 90 ? -19.035 2.134 -7.865 1.00 98.56 90 LEU A C 1
ATOM 727 O O . LEU A 1 90 ? -18.718 1.171 -8.567 1.00 98.56 90 LEU A O 1
ATOM 731 N N . LYS A 1 91 ? -20.131 2.131 -7.104 1.00 97.81 91 LYS A N 1
ATOM 732 C CA . LYS A 1 91 ? -21.010 0.974 -6.969 1.00 97.81 91 LYS A CA 1
ATOM 733 C C . LYS A 1 91 ? -21.911 0.791 -8.184 1.00 97.81 91 LYS A C 1
ATOM 735 O O . LYS A 1 91 ? -22.036 -0.330 -8.670 1.00 97.81 91 LYS A O 1
ATOM 740 N N . HIS A 1 92 ? -22.550 1.856 -8.657 1.00 97.69 92 HIS A N 1
ATOM 741 C CA . HIS A 1 92 ? -23.573 1.780 -9.697 1.00 97.69 92 HIS A CA 1
ATOM 742 C C . HIS A 1 92 ? -22.997 1.818 -11.110 1.00 97.69 92 HIS A C 1
ATOM 744 O O . HIS A 1 92 ? -23.531 1.134 -11.979 1.00 97.69 92 HIS A O 1
ATOM 750 N N . GLU A 1 93 ? -21.920 2.573 -11.348 1.00 98.25 93 GLU A N 1
ATOM 751 C CA . GLU A 1 93 ? -21.304 2.644 -12.680 1.00 98.25 93 GLU A CA 1
ATOM 752 C C . GLU A 1 93 ? -20.311 1.495 -12.919 1.00 98.25 93 GLU A C 1
ATOM 754 O O . GLU A 1 93 ? -20.216 1.004 -14.041 1.00 98.25 93 GLU A O 1
ATOM 759 N N . PHE A 1 94 ? -19.600 1.036 -11.878 1.00 98.44 94 PHE A N 1
ATOM 760 C CA . PHE A 1 94 ? -18.494 0.074 -12.029 1.00 98.44 94 PHE A CA 1
ATOM 761 C C . PHE A 1 94 ? -18.654 -1.231 -11.240 1.00 98.44 94 PHE A C 1
ATOM 763 O O . PHE A 1 94 ? -17.903 -2.176 -11.462 1.00 98.44 94 PHE A O 1
ATOM 770 N N . GLY A 1 95 ? -19.612 -1.319 -10.311 1.00 98.12 95 GLY A N 1
ATOM 771 C CA . GLY A 1 95 ? -19.823 -2.530 -9.510 1.00 98.12 95 GLY A CA 1
ATOM 772 C C . GLY A 1 95 ? -18.687 -2.858 -8.535 1.00 98.12 95 GLY A C 1
ATOM 773 O O . GLY A 1 95 ? -18.646 -3.973 -8.014 1.00 98.12 95 GLY A O 1
ATOM 774 N N . LEU A 1 96 ? -17.775 -1.917 -8.269 1.00 98.50 96 LEU A N 1
ATOM 775 C CA . LEU A 1 96 ? -16.598 -2.156 -7.434 1.00 98.50 96 LEU A CA 1
ATOM 776 C C . LEU A 1 96 ? -16.977 -2.280 -5.952 1.00 98.50 96 LEU A C 1
ATOM 778 O O . LEU A 1 96 ? -17.802 -1.528 -5.429 1.00 98.50 96 LEU A O 1
ATOM 782 N N . GLY A 1 97 ? -16.339 -3.222 -5.256 1.00 98.56 97 GLY A N 1
ATOM 783 C CA . GLY A 1 97 ? -16.342 -3.272 -3.797 1.00 98.56 97 GLY A CA 1
ATOM 784 C C . GLY A 1 97 ? -15.570 -2.091 -3.208 1.00 98.56 97 GLY A C 1
ATOM 785 O O . GLY A 1 97 ? -14.506 -1.724 -3.707 1.00 98.56 97 GLY A O 1
ATOM 786 N N . ILE A 1 98 ? -16.093 -1.490 -2.141 1.00 98.62 98 ILE A N 1
ATOM 787 C CA . ILE A 1 98 ? -15.513 -0.286 -1.532 1.00 98.62 98 ILE A CA 1
ATOM 788 C C . ILE A 1 98 ? -15.046 -0.614 -0.122 1.00 98.62 98 ILE A C 1
ATOM 790 O O . ILE A 1 98 ? -15.840 -1.043 0.717 1.00 98.62 98 ILE A O 1
ATOM 794 N N . PHE A 1 99 ? -13.764 -0.389 0.143 1.00 98.50 99 PHE A N 1
ATOM 795 C CA . PHE A 1 99 ? -13.166 -0.564 1.459 1.00 98.50 99 PHE A CA 1
ATOM 796 C C . PHE A 1 99 ? -12.644 0.765 2.002 1.00 98.50 99 PHE A C 1
ATOM 798 O O . PHE A 1 99 ? -11.907 1.471 1.316 1.00 98.50 99 PHE A O 1
ATOM 805 N N . LEU A 1 100 ? -12.977 1.088 3.251 1.00 97.50 100 LEU A N 1
ATOM 806 C CA . LEU A 1 100 ? -12.417 2.256 3.937 1.00 97.50 100 LEU A CA 1
ATOM 807 C C . LEU A 1 100 ? -11.312 1.833 4.906 1.00 97.50 100 LEU A C 1
ATOM 809 O O . LEU A 1 100 ? -11.562 1.022 5.804 1.00 97.50 100 LEU A O 1
ATOM 813 N N . PRO A 1 101 ? -10.097 2.380 4.785 1.00 96.25 101 PRO A N 1
ATOM 814 C CA . PRO A 1 101 ? -9.096 2.257 5.829 1.00 96.25 101 PRO A CA 1
ATOM 815 C C . PRO A 1 101 ? -9.498 2.998 7.107 1.00 96.25 101 PRO A C 1
ATOM 817 O O . PRO A 1 101 ? -10.144 4.047 7.075 1.00 96.25 101 PRO A O 1
ATOM 820 N N . SER A 1 102 ? -9.100 2.443 8.249 1.00 95.50 102 SER A N 1
ATOM 821 C CA . SER A 1 102 ? -9.312 3.032 9.568 1.00 95.50 102 SER A CA 1
ATOM 822 C C . SER A 1 102 ? -8.098 2.777 10.455 1.00 95.50 102 SER A C 1
ATOM 824 O O . SER A 1 102 ? -7.760 1.627 10.743 1.00 95.50 102 SER A O 1
ATOM 826 N N . ASP A 1 103 ? -7.446 3.854 10.882 1.00 94.00 103 ASP A N 1
ATOM 827 C CA . ASP A 1 103 ? -6.395 3.816 11.898 1.00 94.00 103 ASP A CA 1
ATOM 828 C C . ASP A 1 103 ? -7.012 3.736 13.291 1.00 94.00 103 ASP A C 1
ATOM 830 O O . ASP A 1 103 ? -7.826 4.578 13.659 1.00 94.00 103 ASP A O 1
ATOM 834 N N . VAL A 1 104 ? -6.592 2.766 14.100 1.00 93.75 104 VAL A N 1
ATOM 835 C CA . VAL A 1 104 ? -7.026 2.669 15.499 1.00 93.75 104 VAL A CA 1
ATOM 836 C C . VAL A 1 104 ? -6.147 3.562 16.378 1.00 93.75 104 VAL A C 1
ATOM 838 O O . VAL A 1 104 ? -4.957 3.288 16.512 1.00 93.75 104 VAL A O 1
ATOM 841 N N . LEU A 1 105 ? -6.645 4.582 17.077 1.00 92.50 105 LEU A N 1
ATOM 842 C CA . LEU A 1 105 ? -8.024 5.070 17.236 1.00 92.50 105 LEU A CA 1
ATOM 843 C C . LEU A 1 105 ? -8.094 6.542 16.800 1.00 92.50 105 LEU A C 1
ATOM 845 O O . LEU A 1 105 ? -7.303 7.321 17.342 1.00 92.50 105 LEU A O 1
ATOM 849 N N . PRO A 1 106 ? -9.026 6.955 15.919 1.00 93.88 106 PRO A N 1
ATOM 850 C CA . PRO A 1 106 ? -9.143 8.351 15.528 1.00 93.88 106 PRO A CA 1
ATOM 851 C C . PRO A 1 106 ? -9.937 9.129 16.584 1.00 93.88 106 PRO A C 1
ATOM 853 O O . PRO A 1 106 ? -11.046 8.745 16.965 1.00 93.88 106 PRO A O 1
ATOM 856 N N . THR A 1 107 ? -9.372 10.233 17.062 1.00 94.06 107 THR A N 1
ATOM 857 C CA . THR A 1 107 ? -9.972 11.098 18.088 1.00 94.06 107 THR A CA 1
ATOM 858 C C . THR A 1 107 ? -9.717 12.571 17.798 1.00 94.06 107 THR A C 1
ATOM 860 O O . THR A 1 107 ? -8.703 12.925 17.200 1.00 94.06 107 THR A O 1
ATOM 863 N N . THR A 1 108 ? -10.614 13.427 18.279 1.00 94.56 108 THR A N 1
ATOM 864 C CA . THR A 1 108 ? -10.383 14.870 18.428 1.00 94.56 108 THR A CA 1
ATOM 865 C C . THR A 1 108 ? -10.264 15.227 19.913 1.00 94.56 108 THR A C 1
ATOM 867 O O . THR A 1 108 ? -10.502 14.377 20.781 1.00 94.56 108 THR A O 1
ATOM 870 N N . ALA A 1 109 ? -9.899 16.472 20.235 1.00 93.38 109 ALA A N 1
ATOM 871 C CA . ALA A 1 109 ? -9.771 16.897 21.628 1.00 93.38 109 ALA A CA 1
ATOM 872 C C . ALA A 1 109 ? -11.127 16.859 22.354 1.00 93.38 109 ALA A C 1
ATOM 874 O O . ALA A 1 109 ? -11.206 16.358 23.479 1.00 93.38 109 ALA A O 1
ATOM 875 N N . GLY A 1 110 ? -12.196 17.308 21.689 1.00 95.19 110 GLY A N 1
ATOM 876 C CA . GLY A 1 110 ? -13.566 17.241 22.197 1.00 95.19 110 GLY A CA 1
ATOM 877 C C . GLY A 1 110 ? -14.021 15.807 22.479 1.00 95.19 110 GLY A C 1
ATOM 878 O O . GLY A 1 110 ? -14.494 15.505 23.579 1.00 95.19 110 GLY A O 1
ATOM 879 N N . VAL A 1 111 ? -13.776 14.884 21.540 1.00 95.38 111 VAL A N 1
ATOM 880 C CA . VAL A 1 111 ? -14.101 13.459 21.717 1.00 95.38 111 VAL A CA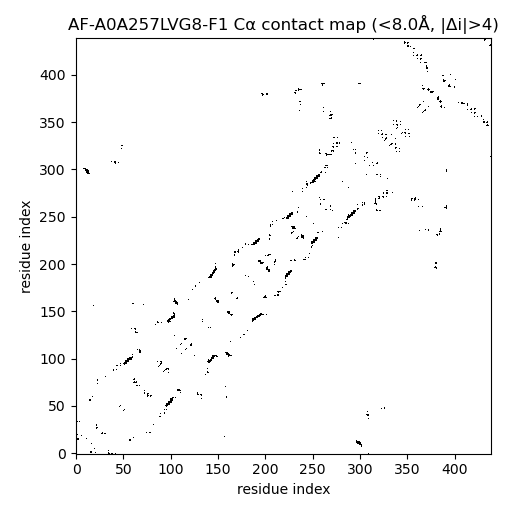 1
ATOM 881 C C . VAL A 1 111 ? -13.335 12.856 22.889 1.00 95.38 111 VAL A C 1
ATOM 883 O O . VAL A 1 111 ? -13.936 12.197 23.737 1.00 95.38 111 VAL A O 1
ATOM 886 N N . LEU A 1 112 ? -12.025 13.096 22.979 1.00 94.12 112 LEU A N 1
ATOM 887 C CA . LEU A 1 112 ? -11.210 12.547 24.062 1.00 94.12 112 LEU A CA 1
ATOM 888 C C . LEU A 1 112 ? -11.645 13.088 25.432 1.00 94.12 112 LEU A C 1
ATOM 890 O O . LEU A 1 112 ? -11.656 12.340 26.410 1.00 94.12 112 LEU A O 1
ATOM 894 N N . SER A 1 113 ? -12.043 14.362 25.500 1.00 95.62 113 SER A N 1
ATOM 895 C CA . SER A 1 113 ? -12.569 14.970 26.723 1.00 95.62 113 SER A CA 1
ATOM 896 C C . SER A 1 113 ? -13.899 14.349 27.159 1.00 95.62 113 SER A C 1
ATOM 898 O O . SER A 1 113 ? -14.103 14.176 28.359 1.00 95.62 113 SER A O 1
ATOM 900 N N . ALA A 1 114 ? -14.779 14.002 26.215 1.00 96.00 114 ALA A N 1
ATOM 901 C CA . ALA A 1 114 ? -16.094 13.428 26.503 1.00 96.00 114 ALA A CA 1
ATOM 902 C C . ALA A 1 114 ? -16.053 11.921 26.812 1.00 96.00 114 ALA A C 1
ATOM 904 O O . ALA A 1 114 ? -16.677 11.471 27.770 1.00 96.00 114 ALA A O 1
ATOM 905 N N . VAL A 1 115 ? -15.318 11.136 26.017 1.00 95.50 115 VAL A N 1
ATOM 906 C CA . VAL A 1 115 ? -15.207 9.670 26.171 1.00 95.50 115 VAL A CA 1
ATOM 907 C C . VAL A 1 115 ? -14.298 9.304 27.349 1.00 95.50 115 VAL A C 1
ATOM 909 O O . VAL A 1 115 ? -14.504 8.296 28.032 1.00 95.50 115 VAL A O 1
ATOM 912 N N . GLY A 1 116 ? -13.287 10.134 27.608 1.00 93.12 116 GLY A N 1
ATOM 913 C CA . GLY A 1 116 ? -12.261 9.889 28.609 1.00 93.12 116 GLY A CA 1
ATOM 914 C C . GLY A 1 116 ? -11.194 8.880 28.156 1.00 93.12 116 GLY A C 1
ATOM 915 O O . GLY A 1 116 ? -11.317 8.219 27.126 1.00 93.12 116 GLY A O 1
ATOM 916 N N . PRO A 1 117 ? -10.111 8.722 28.937 1.00 91.44 117 PRO A N 1
ATOM 917 C CA . PRO A 1 117 ? -8.922 7.981 28.508 1.00 91.44 117 PRO A CA 1
ATOM 918 C C . PRO A 1 117 ? -8.993 6.470 28.780 1.00 91.44 117 PRO A C 1
ATOM 920 O O . PRO A 1 117 ? -8.006 5.759 28.578 1.00 91.44 117 PRO A O 1
ATOM 923 N N . SER A 1 118 ? -10.105 5.959 29.323 1.00 94.06 118 SER A N 1
ATOM 924 C CA . SER A 1 118 ? -10.166 4.554 29.731 1.00 94.06 118 SER A CA 1
ATOM 925 C C . SER A 1 118 ? -10.177 3.634 28.500 1.00 94.06 118 SER A C 1
ATOM 927 O O . SER A 1 118 ? -10.970 3.862 27.584 1.00 94.06 118 SER A O 1
ATOM 929 N N . PRO A 1 119 ? -9.366 2.556 28.459 1.00 91.75 119 PRO A N 1
ATOM 930 C CA . PRO A 1 119 ? -9.329 1.675 27.292 1.00 91.75 119 PRO A CA 1
ATOM 931 C C . PRO A 1 119 ? -10.684 1.056 26.933 1.00 91.75 119 PRO A C 1
ATOM 933 O O . PRO A 1 119 ? -10.979 0.857 25.759 1.00 91.75 119 PRO A O 1
ATOM 936 N N . ALA A 1 120 ? -11.522 0.770 27.934 1.00 93.62 120 ALA A N 1
ATOM 937 C CA . ALA A 1 120 ? -12.860 0.233 27.712 1.00 93.62 120 ALA A CA 1
ATOM 938 C C . ALA A 1 120 ? -13.788 1.255 27.033 1.00 93.62 120 ALA A C 1
ATOM 940 O O . ALA A 1 120 ? -14.466 0.893 26.074 1.00 93.62 120 ALA A O 1
ATOM 941 N N . ALA A 1 121 ? -13.781 2.516 27.483 1.00 94.94 121 ALA A N 1
ATOM 942 C CA . ALA A 1 121 ? -14.577 3.579 26.866 1.00 94.94 121 ALA A CA 1
ATOM 943 C C . ALA A 1 121 ? -14.106 3.876 25.437 1.00 94.94 121 ALA A C 1
ATOM 945 O O . ALA A 1 121 ? -14.924 3.962 24.529 1.00 94.94 121 ALA A O 1
ATOM 946 N N . LEU A 1 122 ? -12.790 3.932 25.215 1.00 94.94 122 LEU A N 1
ATOM 947 C CA . LEU A 1 122 ? -12.208 4.145 23.889 1.00 94.94 122 LEU A CA 1
ATOM 948 C C . LEU A 1 122 ? -12.522 2.996 22.915 1.00 94.94 122 LEU A C 1
ATOM 950 O O . LEU A 1 122 ? -12.825 3.250 21.752 1.00 94.94 122 LEU A O 1
ATOM 954 N N . ASN A 1 123 ? -12.513 1.739 23.378 1.00 95.25 123 ASN A N 1
ATOM 955 C CA . ASN A 1 123 ? -12.953 0.597 22.566 1.00 95.25 123 ASN A CA 1
ATOM 956 C C . ASN A 1 123 ? -14.444 0.678 22.217 1.00 95.25 123 ASN A C 1
ATOM 958 O O . ASN A 1 123 ? -14.816 0.364 21.089 1.00 95.25 123 ASN A O 1
ATOM 962 N N . ALA A 1 124 ? -15.287 1.066 23.178 1.00 95.81 124 ALA A N 1
ATOM 963 C CA . ALA A 1 124 ? -16.722 1.215 22.955 1.00 95.81 124 ALA A CA 1
ATOM 964 C C . ALA A 1 124 ? -17.011 2.326 21.937 1.00 95.81 124 ALA A C 1
ATOM 966 O O . ALA A 1 124 ? -17.728 2.078 20.972 1.00 95.81 124 ALA A O 1
ATOM 967 N N . TYR A 1 125 ? -16.365 3.485 22.099 1.00 96.25 125 TYR A N 1
ATOM 968 C CA . TYR A 1 125 ? -16.402 4.589 21.139 1.00 96.25 125 TYR A CA 1
ATOM 969 C C . TYR A 1 125 ? -15.973 4.133 19.741 1.00 96.25 125 TYR A C 1
ATOM 971 O O . TYR A 1 125 ? -16.684 4.385 18.775 1.00 96.25 125 TYR A O 1
ATOM 979 N N . TYR A 1 126 ? -14.853 3.412 19.615 1.00 96.94 126 TYR A N 1
ATOM 980 C CA . TYR A 1 126 ? -14.394 2.954 18.302 1.00 96.94 126 TYR A CA 1
ATOM 981 C C . TYR A 1 126 ? -15.386 2.010 17.624 1.00 96.94 126 TYR A C 1
ATOM 983 O O . TYR A 1 126 ? -15.624 2.116 16.423 1.00 96.94 126 TYR A O 1
ATOM 991 N N . ARG A 1 127 ? -15.961 1.081 18.400 1.00 97.44 127 ARG A N 1
ATOM 992 C CA . ARG A 1 127 ? -16.975 0.155 17.895 1.00 97.44 127 ARG A CA 1
ATOM 993 C C . ARG A 1 127 ? -18.198 0.920 17.405 1.00 97.44 127 ARG A C 1
ATOM 995 O O . ARG A 1 127 ? -18.619 0.690 16.282 1.00 97.44 127 ARG A O 1
ATOM 1002 N N . GLU A 1 128 ? -18.735 1.824 18.222 1.00 96.88 128 GLU A N 1
ATOM 1003 C CA . GLU A 1 128 ? -19.891 2.655 17.861 1.00 96.88 128 GLU A CA 1
ATOM 1004 C C . GLU A 1 128 ? -19.623 3.466 16.592 1.00 96.88 128 GLU A C 1
ATOM 1006 O O . GLU A 1 128 ? -20.432 3.471 15.669 1.00 96.88 128 GLU A O 1
ATOM 1011 N N . LEU A 1 129 ? -18.444 4.074 16.507 1.00 96.69 129 LEU A N 1
ATOM 1012 C CA . LEU A 1 129 ? -18.012 4.844 15.354 1.00 96.69 129 LEU A CA 1
ATOM 1013 C C . LEU A 1 129 ? -17.958 3.997 14.069 1.00 96.69 129 LEU A C 1
ATOM 1015 O O . LEU A 1 129 ? -18.424 4.449 13.025 1.00 96.69 129 LEU A O 1
ATOM 1019 N N . ILE A 1 130 ? -17.452 2.761 14.141 1.00 97.69 130 ILE A N 1
ATOM 1020 C CA . ILE A 1 130 ? -17.482 1.812 13.017 1.00 97.69 130 ILE A CA 1
ATOM 1021 C C . ILE A 1 130 ? -18.918 1.432 12.645 1.00 97.69 130 ILE A C 1
ATOM 1023 O O . ILE A 1 130 ? -19.251 1.458 11.461 1.00 97.69 130 ILE A O 1
ATOM 1027 N N . CYS A 1 131 ? -19.755 1.076 13.625 1.00 97.88 131 CYS A N 1
ATOM 1028 C CA . CYS A 1 131 ? -21.145 0.686 13.383 1.00 97.88 131 CYS A CA 1
ATOM 1029 C C . CYS A 1 131 ? -21.901 1.802 12.657 1.00 97.88 131 CYS A C 1
ATOM 1031 O O . CYS A 1 131 ? -22.480 1.547 11.606 1.00 97.88 131 CYS A O 1
ATOM 1033 N N . ASN A 1 132 ? -21.799 3.039 13.151 1.00 97.00 132 ASN A N 1
ATOM 1034 C CA . ASN A 1 132 ? -22.461 4.197 12.556 1.00 97.00 132 ASN A CA 1
ATOM 1035 C C . ASN A 1 132 ? -22.021 4.414 11.103 1.00 97.00 132 ASN A C 1
ATOM 1037 O O . ASN A 1 132 ? -22.859 4.595 10.232 1.00 97.00 132 ASN A O 1
ATOM 1041 N N . VAL A 1 133 ? -20.719 4.333 10.808 1.00 97.94 133 VAL A N 1
ATOM 1042 C CA . VAL A 1 133 ? -20.220 4.485 9.430 1.00 97.94 133 VAL A CA 1
ATOM 1043 C C . VAL A 1 133 ? -20.714 3.356 8.522 1.00 97.94 133 VAL A C 1
ATOM 1045 O O . VAL A 1 133 ? -21.112 3.620 7.392 1.00 97.94 133 VAL A O 1
ATOM 1048 N N . LEU A 1 134 ? -20.717 2.104 8.983 1.00 98.06 134 LEU A N 1
ATOM 1049 C CA . LEU A 1 134 ? -21.225 0.988 8.178 1.00 98.06 134 LEU A CA 1
ATOM 1050 C C . LEU A 1 134 ? -22.740 1.077 7.933 1.00 98.06 134 LEU A C 1
ATOM 1052 O O . LEU A 1 134 ? -23.196 0.664 6.868 1.00 98.06 134 LEU A O 1
ATOM 1056 N N . ASP A 1 135 ? -23.497 1.611 8.893 1.00 97.06 135 ASP A N 1
ATOM 1057 C CA . ASP A 1 135 ? -24.945 1.811 8.781 1.00 97.06 135 ASP A CA 1
ATOM 1058 C C . ASP A 1 135 ? -25.286 3.001 7.869 1.00 97.06 135 ASP A C 1
ATOM 1060 O O . ASP A 1 135 ? -26.195 2.915 7.043 1.00 97.06 135 ASP A O 1
ATOM 1064 N N . ASP A 1 136 ? -24.520 4.088 7.969 1.00 97.56 136 ASP A N 1
ATOM 1065 C CA . ASP A 1 136 ? -24.704 5.306 7.176 1.00 97.56 136 ASP A CA 1
ATOM 1066 C C . ASP A 1 136 ? -24.287 5.141 5.707 1.00 97.56 136 ASP A C 1
ATOM 1068 O O . ASP A 1 136 ? -24.827 5.816 4.830 1.00 97.56 136 ASP A O 1
ATOM 1072 N N . PHE A 1 137 ? -23.321 4.258 5.435 1.00 98.06 137 PHE A N 1
ATOM 1073 C CA . PHE A 1 137 ? -22.769 4.016 4.102 1.00 98.06 137 PHE A CA 1
ATOM 1074 C C . PHE A 1 137 ? -22.962 2.553 3.674 1.00 98.06 137 PHE A C 1
ATOM 1076 O O . PHE A 1 137 ? -21.999 1.776 3.626 1.00 98.06 137 PHE A O 1
ATOM 1083 N N . PRO A 1 138 ? -24.191 2.147 3.301 1.00 96.69 138 PRO A N 1
ATOM 1084 C CA . PRO A 1 138 ? -24.484 0.770 2.904 1.00 96.69 138 PRO A CA 1
ATOM 1085 C C . PRO A 1 138 ? -23.709 0.303 1.660 1.00 96.69 138 PRO A C 1
ATOM 1087 O O . PRO A 1 138 ? -23.611 -0.905 1.431 1.00 96.69 138 PRO A O 1
ATOM 1090 N N . GLN A 1 139 ? -23.144 1.231 0.874 1.00 98.06 139 GLN A N 1
ATOM 1091 C CA . GLN A 1 139 ? -22.295 0.968 -0.292 1.00 98.06 139 GLN A CA 1
ATOM 1092 C C . GLN A 1 139 ? -20.968 0.285 0.079 1.00 98.06 139 GLN A C 1
ATOM 1094 O O . GLN A 1 139 ? -20.368 -0.394 -0.762 1.00 98.06 139 GLN A O 1
ATOM 1099 N N . LEU A 1 140 ? -20.495 0.462 1.318 1.00 98.50 140 LEU A N 1
ATOM 1100 C CA . LEU A 1 140 ? -19.237 -0.114 1.778 1.00 98.50 140 LEU A CA 1
ATOM 1101 C C . LEU A 1 140 ? -19.314 -1.636 1.786 1.00 98.50 140 LEU A C 1
ATOM 1103 O O . LEU A 1 140 ? -20.284 -2.221 2.248 1.00 98.50 140 LEU A O 1
ATOM 1107 N N . SER A 1 141 ? -18.262 -2.283 1.296 1.00 98.62 141 SER A N 1
ATOM 1108 C CA . SER A 1 141 ? -18.080 -3.739 1.360 1.00 98.62 141 SER A CA 1
ATOM 1109 C C . SER A 1 141 ? -17.358 -4.168 2.639 1.00 98.62 141 SER A C 1
ATOM 1111 O O . SER A 1 141 ? -17.462 -5.317 3.064 1.00 98.62 141 SER A O 1
ATOM 1113 N N . GLY A 1 142 ? -16.648 -3.247 3.290 1.00 98.44 142 GLY A N 1
ATOM 1114 C CA . GLY A 1 142 ? -15.905 -3.542 4.503 1.00 98.44 142 GLY A CA 1
ATOM 1115 C C . GLY A 1 142 ? -14.941 -2.437 4.907 1.00 98.44 142 GLY A C 1
ATOM 1116 O O . GLY A 1 142 ? -14.900 -1.371 4.292 1.00 98.44 142 GLY A O 1
ATOM 1117 N N . LEU A 1 143 ? -14.134 -2.717 5.929 1.00 98.50 143 LEU A N 1
ATOM 1118 C CA . LEU A 1 143 ? -13.109 -1.807 6.441 1.00 98.50 143 LEU A CA 1
ATOM 1119 C C . LEU A 1 143 ? -11.733 -2.471 6.446 1.00 98.50 143 LEU A C 1
ATOM 1121 O O . LEU A 1 143 ? -11.608 -3.681 6.633 1.00 98.50 143 LEU A O 1
ATOM 1125 N N . ILE A 1 144 ? -10.695 -1.651 6.297 1.00 98.44 144 ILE A N 1
ATOM 1126 C CA . ILE A 1 144 ? -9.293 -2.047 6.422 1.00 98.44 144 ILE A CA 1
ATOM 1127 C C . ILE A 1 144 ? -8.738 -1.462 7.722 1.00 98.44 144 ILE A C 1
ATOM 1129 O O . ILE A 1 144 ? -8.425 -0.278 7.813 1.00 98.44 144 ILE A O 1
ATOM 1133 N N . LEU A 1 145 ? -8.599 -2.304 8.738 1.00 97.38 145 LEU A N 1
ATOM 1134 C CA . LEU A 1 145 ? -8.077 -1.943 10.045 1.00 97.38 145 LEU A CA 1
ATOM 1135 C C . LEU A 1 145 ? -6.552 -1.803 10.004 1.00 97.38 145 LEU A C 1
ATOM 1137 O O . LEU A 1 145 ? -5.834 -2.758 9.685 1.00 97.38 145 LEU A O 1
ATOM 1141 N N . ARG A 1 146 ? -6.061 -0.620 10.373 1.00 95.12 146 ARG A N 1
ATOM 1142 C CA . ARG A 1 146 ? -4.642 -0.303 10.557 1.00 95.12 146 ARG A CA 1
ATOM 1143 C C . ARG A 1 146 ? -4.368 -0.083 12.042 1.00 95.12 146 ARG A C 1
ATOM 1145 O O . ARG A 1 146 ? -5.090 0.644 12.721 1.00 95.12 146 ARG A O 1
ATOM 1152 N N . ILE A 1 147 ? -3.339 -0.745 12.563 1.00 94.44 147 ILE A N 1
ATOM 1153 C CA . ILE A 1 147 ? -2.962 -0.675 13.979 1.00 94.44 147 ILE A CA 1
ATOM 1154 C C . ILE A 1 147 ? -1.463 -0.448 14.111 1.00 94.44 147 ILE A C 1
ATOM 1156 O O . ILE A 1 147 ? -0.699 -0.759 13.205 1.00 94.44 147 ILE A O 1
ATOM 1160 N N . GLY A 1 148 ? -1.023 0.030 15.275 1.00 84.31 148 GLY A N 1
ATOM 1161 C CA . GLY A 1 148 ? 0.406 0.191 15.540 1.00 84.31 148 GLY A CA 1
ATOM 1162 C C . GLY A 1 148 ? 1.060 1.277 14.686 1.00 84.31 148 GLY A C 1
ATOM 1163 O O . GLY A 1 148 ? 2.268 1.217 14.476 1.00 84.31 148 GLY A O 1
ATOM 1164 N N . GLU A 1 149 ? 0.268 2.243 14.223 1.00 79.81 149 GLU A N 1
ATOM 1165 C CA . GLU A 1 149 ? 0.680 3.489 13.584 1.00 79.81 149 GLU A CA 1
ATOM 1166 C C . GLU A 1 149 ? 0.039 4.647 14.368 1.00 79.81 149 GLU A C 1
ATOM 1168 O O . GLU A 1 149 ? -1.033 4.491 14.953 1.00 79.81 149 GLU A O 1
ATOM 1173 N N . SER A 1 150 ? 0.718 5.787 14.447 1.00 81.69 150 SER A N 1
ATOM 1174 C CA . SER A 1 150 ? 0.168 7.021 15.017 1.00 81.69 150 SER A CA 1
ATOM 1175 C C . SER A 1 150 ? 0.596 8.186 14.154 1.00 81.69 150 SER A C 1
ATOM 1177 O O . SER A 1 150 ? 1.721 8.172 13.644 1.00 81.69 150 SER A O 1
ATOM 1179 N N . ASP A 1 151 ? -0.248 9.205 14.049 1.00 78.12 151 ASP A N 1
ATOM 1180 C CA . ASP A 1 151 ? 0.107 10.399 13.292 1.00 78.12 151 ASP A CA 1
ATOM 1181 C C . ASP A 1 151 ? 1.370 11.055 13.864 1.00 78.12 151 ASP A C 1
ATOM 1183 O O . ASP A 1 151 ? 1.541 11.205 15.079 1.00 78.12 151 ASP A O 1
ATOM 1187 N N . GLY A 1 152 ? 2.278 11.425 12.961 1.00 68.06 152 GLY A N 1
ATOM 1188 C CA . GLY A 1 152 ? 3.500 12.139 13.302 1.00 68.06 152 GLY A CA 1
ATOM 1189 C C . GLY A 1 152 ? 3.229 13.582 13.731 1.00 68.06 152 GLY A C 1
ATOM 1190 O O . GLY A 1 152 ? 2.151 14.140 13.514 1.00 68.06 152 GLY A O 1
ATOM 1191 N N . LEU A 1 153 ? 4.249 14.217 14.317 1.00 66.81 153 LEU A N 1
ATOM 1192 C CA . LEU A 1 153 ? 4.211 15.642 14.679 1.00 66.81 153 LEU A CA 1
ATOM 1193 C C . LEU A 1 153 ? 4.058 16.563 13.455 1.00 66.81 153 LEU A C 1
ATOM 1195 O O . LEU A 1 153 ? 3.686 17.722 13.603 1.00 66.81 153 LEU A O 1
ATOM 1199 N N . ASP A 1 154 ? 4.375 16.058 12.264 1.00 65.75 154 ASP A N 1
ATOM 1200 C CA . ASP A 1 154 ? 4.296 16.746 10.976 1.00 65.75 154 ASP A CA 1
ATOM 1201 C C . ASP A 1 154 ? 2.897 16.714 10.345 1.00 65.75 154 ASP A C 1
ATOM 1203 O O . ASP A 1 154 ? 2.622 17.483 9.425 1.00 65.75 154 ASP A O 1
ATOM 1207 N N . VAL A 1 155 ? 1.999 15.858 10.838 1.00 74.25 155 VAL A N 1
ATOM 1208 C CA . VAL A 1 155 ? 0.592 15.872 10.432 1.00 74.25 155 VAL A CA 1
ATOM 1209 C C . VAL A 1 155 ? -0.058 17.112 11.053 1.00 74.25 155 VAL A C 1
ATOM 1211 O O . VAL A 1 155 ? 0.189 17.412 12.219 1.00 74.25 155 VAL A O 1
ATOM 1214 N N . THR A 1 156 ? -0.870 17.857 10.302 1.00 77.06 156 THR A N 1
ATOM 1215 C CA . THR A 1 156 ? -1.588 19.063 10.777 1.00 77.06 156 THR A CA 1
ATOM 1216 C C . THR A 1 156 ? -3.095 18.852 10.923 1.00 77.06 156 THR A C 1
ATOM 1218 O O . THR A 1 156 ? -3.802 19.767 11.333 1.00 77.06 156 THR A O 1
ATOM 1221 N N . ASP A 1 157 ? -3.568 17.644 10.631 1.00 86.06 157 ASP A N 1
ATOM 1222 C CA . ASP A 1 157 ? -4.965 17.232 10.741 1.00 86.06 157 ASP A CA 1
ATOM 1223 C C . ASP A 1 157 ? -5.513 17.444 12.169 1.00 86.06 157 ASP A C 1
ATOM 1225 O O . ASP A 1 157 ? -4.795 17.158 13.139 1.00 86.06 157 ASP A O 1
ATOM 1229 N N . PRO A 1 158 ? -6.734 17.980 12.349 1.00 87.81 158 PRO A N 1
ATOM 1230 C CA . PRO A 1 158 ? -7.353 18.064 13.668 1.00 87.81 158 PRO A CA 1
ATOM 1231 C C . PRO A 1 158 ? -7.787 16.698 14.225 1.00 87.81 158 PRO A C 1
ATOM 1233 O O . PRO A 1 158 ? -7.877 16.550 15.446 1.00 87.81 158 PRO A O 1
ATOM 1236 N N . ILE A 1 159 ? -8.020 15.694 13.373 1.00 91.69 159 ILE A N 1
ATOM 1237 C CA . ILE A 1 159 ? -8.311 14.323 13.793 1.00 91.69 159 ILE A CA 1
ATOM 1238 C C . ILE A 1 159 ? -6.987 13.569 13.930 1.00 91.69 159 ILE A C 1
ATOM 1240 O O . ILE A 1 159 ? -6.177 13.516 13.007 1.00 91.69 159 ILE A O 1
ATOM 1244 N N . ARG A 1 160 ? -6.740 12.994 15.110 1.00 89.56 160 ARG A N 1
ATOM 1245 C CA . ARG A 1 160 ? -5.475 12.330 15.443 1.00 89.56 160 ARG A CA 1
ATOM 1246 C C . ARG A 1 160 ? -5.663 10.886 15.825 1.00 89.56 160 ARG A C 1
ATOM 1248 O O . ARG A 1 160 ? -6.611 10.524 16.518 1.00 89.56 160 ARG A O 1
ATOM 1255 N N . THR A 1 161 ? -4.684 10.088 15.431 1.00 88.38 161 THR A N 1
ATOM 1256 C CA . THR A 1 161 ? -4.580 8.677 15.775 1.00 88.38 161 THR A CA 1
ATOM 1257 C C . THR A 1 161 ? -3.451 8.452 16.770 1.00 88.38 161 THR A C 1
ATOM 1259 O O . THR A 1 161 ? -2.361 9.025 16.675 1.00 88.38 161 THR A O 1
ATOM 1262 N N . HIS A 1 162 ? -3.715 7.604 17.760 1.00 83.44 162 HIS A N 1
ATOM 1263 C CA . HIS A 1 162 ? -2.778 7.292 18.835 1.00 83.44 162 HIS A CA 1
ATOM 1264 C C . HIS A 1 162 ? -2.527 5.790 18.936 1.00 83.44 162 HIS A C 1
ATOM 1266 O O . HIS A 1 162 ? -3.403 4.983 18.633 1.00 83.44 162 HIS A O 1
ATOM 1272 N N . LEU A 1 163 ? -1.354 5.414 19.462 1.00 89.50 163 LEU A N 1
ATOM 1273 C CA . LEU A 1 163 ? -0.996 4.022 19.755 1.00 89.50 163 LEU A CA 1
ATOM 1274 C C . LEU A 1 163 ? -1.832 3.460 20.918 1.00 89.50 163 LEU A C 1
ATOM 1276 O O . LEU A 1 163 ? -1.388 3.390 22.070 1.00 89.50 163 LEU A O 1
ATOM 1280 N N . HIS A 1 164 ? -3.061 3.069 20.594 1.00 92.56 164 HIS A N 1
ATOM 1281 C CA . HIS A 1 164 ? -4.050 2.552 21.534 1.00 92.56 164 HIS A CA 1
ATOM 1282 C C . HIS A 1 164 ? -3.821 1.071 21.851 1.00 92.56 164 HIS A C 1
ATOM 1284 O O . HIS A 1 164 ? -3.692 0.681 23.013 1.00 92.56 164 HIS A O 1
ATOM 1290 N N . LEU A 1 165 ? -3.690 0.243 20.813 1.00 95.19 165 LEU A N 1
ATOM 1291 C CA . LEU A 1 165 ? -3.429 -1.189 20.954 1.00 95.19 165 LEU A CA 1
ATOM 1292 C C . LEU A 1 165 ? -1.930 -1.415 21.140 1.00 95.19 165 LEU A C 1
ATOM 1294 O O . LEU A 1 165 ? -1.136 -1.090 20.260 1.00 95.19 165 LEU A O 1
ATOM 1298 N N . LYS A 1 166 ? -1.528 -1.971 22.288 1.00 95.56 166 LYS A N 1
ATOM 1299 C CA . LYS A 1 166 ? -0.107 -2.119 22.650 1.00 95.56 166 LYS A CA 1
ATOM 1300 C C . LYS A 1 166 ? 0.355 -3.567 22.620 1.00 95.56 166 LYS A C 1
ATOM 1302 O O . LYS A 1 166 ? 1.538 -3.833 22.405 1.00 95.56 166 LYS A O 1
ATOM 1307 N N . THR A 1 167 ? -0.548 -4.517 22.829 1.00 97.31 167 THR A N 1
ATOM 1308 C CA . THR A 1 167 ? -0.228 -5.944 22.882 1.00 97.31 167 THR A CA 1
ATOM 1309 C C . THR A 1 167 ? -1.068 -6.762 21.896 1.00 97.31 167 THR A C 1
ATOM 1311 O O . THR A 1 167 ? -2.161 -6.339 21.518 1.00 97.31 167 THR A O 1
ATOM 1314 N N . PRO A 1 168 ? -0.620 -7.979 21.526 1.00 97.81 168 PRO A N 1
ATOM 1315 C CA . PRO A 1 168 ? -1.440 -8.931 20.766 1.00 97.81 168 PRO A CA 1
ATOM 1316 C C . PRO A 1 168 ? -2.798 -9.231 21.402 1.00 97.81 168 PRO A C 1
ATOM 1318 O O . PRO A 1 168 ? -3.774 -9.446 20.694 1.00 97.81 168 PRO A O 1
ATOM 1321 N N . ALA A 1 169 ? -2.875 -9.221 22.737 1.00 98.00 169 ALA A N 1
ATOM 1322 C CA . ALA A 1 169 ? -4.122 -9.468 23.453 1.00 98.00 169 ALA A CA 1
ATOM 1323 C C . ALA A 1 169 ? -5.111 -8.298 23.317 1.00 98.00 169 ALA A C 1
ATOM 1325 O O . ALA A 1 169 ? -6.314 -8.537 23.225 1.00 98.00 169 ALA A O 1
ATOM 1326 N N . ASP A 1 170 ? -4.618 -7.055 23.273 1.00 97.31 170 ASP A N 1
ATOM 1327 C CA . ASP A 1 170 ? -5.461 -5.874 23.042 1.00 97.31 170 ASP A CA 1
ATOM 1328 C C . ASP A 1 170 ? -6.055 -5.919 21.632 1.00 97.31 170 ASP A C 1
ATOM 1330 O O . ASP A 1 170 ? -7.264 -5.764 21.465 1.00 97.31 170 ASP A O 1
ATOM 1334 N N . ALA A 1 171 ? -5.213 -6.214 20.634 1.00 97.62 171 ALA A N 1
ATOM 1335 C CA . ALA A 1 171 ? -5.637 -6.358 19.245 1.00 97.62 171 ALA A CA 1
ATOM 1336 C C . ALA A 1 171 ? -6.644 -7.502 19.063 1.00 97.62 171 ALA A C 1
ATOM 1338 O O . ALA A 1 171 ? -7.710 -7.285 18.496 1.00 97.62 171 ALA A O 1
ATOM 1339 N N . ASN A 1 172 ? -6.365 -8.690 19.611 1.00 98.44 172 ASN A N 1
ATOM 1340 C CA . ASN A 1 172 ? -7.287 -9.827 19.549 1.00 98.44 172 ASN A CA 1
ATOM 1341 C C . ASN A 1 172 ? -8.654 -9.495 20.163 1.00 98.44 172 ASN A C 1
ATOM 1343 O O . ASN A 1 172 ? -9.690 -9.801 19.575 1.00 98.44 172 ASN A O 1
ATOM 1347 N N . ARG A 1 173 ? -8.663 -8.839 21.331 1.00 97.75 173 ARG A N 1
ATOM 1348 C CA . ARG A 1 173 ? -9.899 -8.436 22.008 1.00 97.75 173 ARG A CA 1
ATOM 1349 C C . ARG A 1 173 ? -10.695 -7.444 21.172 1.00 97.75 173 ARG A C 1
ATOM 1351 O O . ARG A 1 173 ? -11.897 -7.630 21.034 1.00 97.75 173 ARG A O 1
ATOM 1358 N N . MET A 1 174 ? -10.040 -6.428 20.611 1.00 97.44 174 MET A N 1
ATOM 1359 C CA . MET A 1 174 ? -10.704 -5.455 19.746 1.00 97.44 174 MET A CA 1
ATOM 1360 C C . MET A 1 174 ? -11.287 -6.125 18.499 1.00 97.44 174 MET A C 1
ATOM 1362 O O . MET A 1 174 ? -12.454 -5.913 18.198 1.00 97.44 174 MET A O 1
ATOM 1366 N N . ILE A 1 175 ? -10.530 -6.991 17.820 1.00 98.31 175 ILE A N 1
ATOM 1367 C CA . ILE A 1 175 ? -11.031 -7.708 16.638 1.00 98.31 175 ILE A CA 1
ATOM 1368 C C . ILE A 1 175 ? -12.259 -8.550 17.001 1.00 98.31 175 ILE A C 1
ATOM 1370 O O . ILE A 1 175 ? -13.275 -8.449 16.328 1.00 98.31 175 ILE A O 1
ATOM 1374 N N . LYS A 1 176 ? -12.217 -9.310 18.103 1.00 98.19 176 LYS A N 1
ATOM 1375 C CA . LYS A 1 176 ? -13.369 -10.100 18.580 1.00 98.19 176 LYS A CA 1
ATOM 1376 C C . LYS A 1 176 ? -14.574 -9.249 18.989 1.00 98.19 176 LYS A C 1
ATOM 1378 O O . LYS A 1 176 ? -15.692 -9.745 18.958 1.00 98.19 176 LYS A O 1
ATOM 1383 N N . GLN A 1 177 ? -14.361 -7.996 19.390 1.00 97.19 177 GLN A N 1
ATOM 1384 C CA . GLN A 1 177 ? -15.439 -7.050 19.692 1.00 97.19 177 GLN A CA 1
ATOM 1385 C C . GLN A 1 177 ? -16.061 -6.445 18.430 1.00 97.19 177 GLN A C 1
ATOM 1387 O O . GLN A 1 177 ? -17.252 -6.156 18.439 1.00 97.19 177 GLN A O 1
ATOM 1392 N N . LEU A 1 178 ? -15.266 -6.234 17.379 1.00 98.19 178 LEU A N 1
ATOM 1393 C CA . LEU A 1 178 ? -15.726 -5.659 16.116 1.00 98.19 178 LEU A CA 1
ATOM 1394 C C . LEU A 1 178 ? -16.370 -6.706 15.206 1.00 98.19 178 LEU A C 1
ATOM 1396 O O . LEU A 1 178 ? -17.371 -6.419 14.568 1.00 98.19 178 LEU A O 1
ATOM 1400 N N . LEU A 1 179 ? -15.809 -7.913 15.143 1.00 98.31 179 LEU A N 1
ATOM 1401 C CA . LEU A 1 179 ? -16.171 -8.932 14.158 1.00 98.31 179 LEU A CA 1
ATOM 1402 C C . LEU A 1 179 ? -17.679 -9.261 14.091 1.00 98.31 179 LEU A C 1
ATOM 1404 O O . LEU A 1 179 ? -18.192 -9.291 12.973 1.00 98.31 179 LEU A O 1
ATOM 1408 N N . PRO A 1 180 ? -18.422 -9.390 15.211 1.00 98.25 180 PRO A N 1
ATOM 1409 C CA . PRO A 1 180 ? -19.869 -9.615 15.151 1.00 98.25 180 PRO A CA 1
ATOM 1410 C C . PRO A 1 180 ? -20.641 -8.507 14.417 1.00 98.25 180 PRO A C 1
ATOM 1412 O O . PRO A 1 180 ? -21.635 -8.780 13.750 1.00 98.25 180 PRO A O 1
ATOM 1415 N N . GLU A 1 181 ? -20.171 -7.257 14.492 1.00 98.12 181 GLU A N 1
ATOM 1416 C CA . GLU A 1 181 ? -20.801 -6.112 13.822 1.00 98.12 181 GLU A CA 1
ATOM 1417 C C . GLU A 1 181 ? -20.667 -6.197 12.297 1.00 98.12 181 GLU A C 1
ATOM 1419 O O . GLU A 1 181 ? -21.560 -5.760 11.569 1.00 98.12 181 GLU A O 1
ATOM 1424 N N . PHE A 1 182 ? -19.561 -6.775 11.819 1.00 98.56 182 PHE A N 1
ATOM 1425 C CA . PHE A 1 182 ? -19.310 -7.034 10.402 1.00 98.56 182 PHE A CA 1
ATOM 1426 C C . PHE A 1 182 ? -20.106 -8.239 9.902 1.00 98.56 182 PHE A C 1
ATOM 1428 O O . PHE A 1 182 ? -20.693 -8.169 8.826 1.00 98.56 182 PHE A O 1
ATOM 1435 N N . GLU A 1 183 ? -20.175 -9.312 10.692 1.00 98.38 183 GLU A N 1
ATOM 1436 C CA . GLU A 1 183 ? -20.962 -10.510 10.374 1.00 98.38 183 GLU A CA 1
ATOM 1437 C C . GLU A 1 183 ? -22.452 -10.178 10.235 1.00 98.38 183 GLU A C 1
ATOM 1439 O O . GLU A 1 183 ? -23.078 -10.552 9.246 1.00 98.38 183 GLU A O 1
ATOM 1444 N N . GLN A 1 184 ? -23.012 -9.402 11.170 1.00 97.81 184 GLN A N 1
ATOM 1445 C CA . GLN A 1 184 ? -24.420 -8.992 11.129 1.00 97.81 184 GLN A CA 1
ATOM 1446 C C . GLN A 1 184 ? -24.773 -8.191 9.867 1.00 97.81 184 GLN A C 1
ATOM 1448 O O . GLN A 1 184 ? -25.907 -8.251 9.390 1.00 97.81 184 GLN A O 1
ATOM 1453 N N . ARG A 1 185 ? -23.816 -7.422 9.342 1.00 97.81 185 ARG A N 1
ATOM 1454 C CA . ARG A 1 185 ? -24.004 -6.540 8.183 1.00 97.81 185 ARG A CA 1
ATOM 1455 C C . ARG A 1 185 ? -23.565 -7.181 6.869 1.00 97.81 185 ARG A C 1
ATOM 1457 O O . ARG A 1 185 ? -23.672 -6.531 5.834 1.00 97.81 185 ARG A O 1
ATOM 1464 N N . ASP A 1 186 ? -23.054 -8.412 6.905 1.00 97.88 186 ASP A N 1
ATOM 1465 C CA . ASP A 1 186 ? -22.381 -9.064 5.779 1.00 97.88 186 ASP A CA 1
ATOM 1466 C C . ASP A 1 186 ? -21.314 -8.149 5.148 1.00 97.88 186 ASP A C 1
ATOM 1468 O O . ASP A 1 186 ? -21.370 -7.753 3.982 1.00 97.88 186 ASP A O 1
ATOM 1472 N N . ARG A 1 187 ? -20.381 -7.695 5.989 1.00 98.44 187 ARG A N 1
ATOM 1473 C CA . ARG A 1 187 ? -19.251 -6.833 5.616 1.00 98.44 187 ARG A CA 1
ATOM 1474 C C . ARG A 1 187 ? -17.944 -7.500 5.988 1.00 98.44 187 ARG A C 1
ATOM 1476 O O . ARG A 1 187 ? -17.910 -8.344 6.876 1.00 98.44 187 ARG A O 1
ATOM 1483 N N . THR A 1 188 ? -16.851 -7.126 5.336 1.00 98.69 188 THR A N 1
ATOM 1484 C CA . THR A 1 188 ? -15.539 -7.732 5.602 1.00 98.69 188 THR A CA 1
ATOM 1485 C C . THR A 1 188 ? -14.650 -6.816 6.444 1.00 98.69 188 THR A C 1
ATOM 1487 O O . THR A 1 188 ? -14.439 -5.651 6.112 1.00 98.69 188 THR A O 1
ATOM 1490 N N . LEU A 1 189 ? -14.079 -7.351 7.521 1.00 98.81 189 LEU A N 1
ATOM 1491 C CA . LEU A 1 189 ? -13.021 -6.720 8.303 1.00 98.81 189 LEU A CA 1
ATOM 1492 C C . LEU A 1 189 ? -11.659 -7.237 7.829 1.00 98.81 189 LEU A C 1
ATOM 1494 O O . LEU A 1 189 ? -11.335 -8.414 7.987 1.00 98.81 189 LEU A O 1
ATOM 1498 N N . ILE A 1 190 ? -10.840 -6.346 7.279 1.00 98.81 190 ILE A N 1
ATOM 1499 C CA . ILE A 1 190 ? -9.486 -6.660 6.822 1.00 98.81 190 ILE A CA 1
ATOM 1500 C C . ILE A 1 190 ? -8.481 -6.119 7.842 1.00 98.81 190 ILE A C 1
ATOM 1502 O O . ILE A 1 190 ? -8.373 -4.910 8.005 1.00 98.81 190 ILE A O 1
ATOM 1506 N N . LEU A 1 191 ? -7.702 -6.973 8.507 1.00 98.62 191 LEU A N 1
ATOM 1507 C CA . LEU A 1 191 ? -6.605 -6.543 9.382 1.00 98.62 191 LEU A CA 1
ATOM 1508 C C . LEU A 1 191 ? -5.300 -6.434 8.593 1.00 98.62 191 LEU A C 1
ATOM 1510 O O . LEU A 1 191 ? -4.765 -7.453 8.156 1.00 98.62 191 LEU A O 1
ATOM 1514 N N . ARG A 1 192 ? -4.725 -5.233 8.486 1.00 97.62 192 ARG A N 1
ATOM 1515 C CA . ARG A 1 192 ? -3.359 -5.069 7.965 1.00 97.62 192 ARG A CA 1
ATOM 1516 C C . ARG A 1 192 ? -2.328 -5.423 9.029 1.00 97.62 192 ARG A C 1
ATOM 1518 O O . ARG A 1 192 ? -2.427 -4.982 10.170 1.00 97.62 192 ARG A O 1
ATOM 1525 N N . THR A 1 193 ? -1.306 -6.191 8.654 1.00 96.94 193 THR A N 1
ATOM 1526 C CA . THR A 1 193 ? -0.263 -6.633 9.600 1.00 96.94 193 THR A CA 1
ATOM 1527 C C . THR A 1 193 ? 0.920 -5.674 9.725 1.00 96.94 193 THR A C 1
ATOM 1529 O O . THR A 1 193 ? 1.825 -5.934 10.517 1.00 96.94 193 THR A O 1
ATOM 1532 N N . TRP A 1 194 ? 0.975 -4.609 8.920 1.00 94.69 194 TRP A N 1
ATOM 1533 C CA . TRP A 1 194 ? 2.046 -3.613 8.983 1.00 94.69 194 TRP A CA 1
ATOM 1534 C C . TRP A 1 194 ? 1.952 -2.782 10.269 1.00 94.69 194 TRP A C 1
ATOM 1536 O O . TRP A 1 194 ? 0.880 -2.301 10.612 1.00 94.69 194 TRP A O 1
ATOM 1546 N N . THR A 1 195 ? 3.079 -2.637 10.971 1.00 92.62 195 THR A N 1
ATOM 1547 C CA . THR A 1 195 ? 3.210 -1.890 12.233 1.00 92.62 195 THR A CA 1
ATOM 1548 C C . THR A 1 195 ? 4.605 -1.261 12.320 1.00 92.62 195 THR A C 1
ATOM 1550 O O . THR A 1 195 ? 5.572 -1.865 11.853 1.00 92.62 195 THR A O 1
ATOM 1553 N N . ILE A 1 196 ? 4.763 -0.112 12.992 1.00 86.81 196 ILE A N 1
ATOM 1554 C CA . ILE A 1 196 ? 6.045 0.637 13.027 1.00 86.81 196 ILE A CA 1
ATOM 1555 C C . ILE A 1 196 ? 7.012 0.235 14.160 1.00 86.81 196 ILE A C 1
ATOM 1557 O O . ILE A 1 196 ? 7.906 0.997 14.526 1.00 86.81 196 ILE A O 1
ATOM 1561 N N . GLY A 1 197 ? 6.860 -0.948 14.768 1.00 91.81 197 GLY A N 1
ATOM 1562 C CA . GLY A 1 197 ? 7.772 -1.411 15.829 1.00 91.81 197 GLY A CA 1
ATOM 1563 C C . GLY A 1 197 ? 7.463 -0.928 17.244 1.00 91.81 197 GLY A C 1
ATOM 1564 O O . GLY A 1 197 ? 8.231 -1.218 18.166 1.00 91.81 197 GLY A O 1
ATOM 1565 N N . ALA A 1 198 ? 6.364 -0.203 17.447 1.00 92.44 198 ALA A N 1
ATOM 1566 C CA . ALA A 1 198 ? 5.983 0.305 18.758 1.00 92.44 198 ALA A CA 1
ATOM 1567 C C . ALA A 1 198 ? 5.244 -0.749 19.602 1.00 92.44 198 ALA A C 1
ATOM 1569 O O . ALA A 1 198 ? 4.354 -1.441 19.112 1.00 92.44 198 ALA A O 1
ATOM 1570 N N . HIS A 1 199 ? 5.581 -0.825 20.897 1.00 95.06 199 HIS A N 1
ATOM 1571 C CA . HIS A 1 199 ? 4.988 -1.753 21.875 1.00 95.06 199 HIS A CA 1
ATOM 1572 C C . HIS A 1 199 ? 5.132 -3.250 21.507 1.00 95.06 199 HIS A C 1
ATOM 1574 O O . HIS A 1 199 ? 5.690 -3.584 20.465 1.00 95.06 199 HIS A O 1
ATOM 1580 N N . PRO A 1 200 ? 4.711 -4.199 22.369 1.00 95.88 200 PRO A N 1
ATOM 1581 C CA . PRO A 1 200 ? 4.742 -5.624 22.032 1.00 95.88 200 PRO A CA 1
ATOM 1582 C C . PRO A 1 200 ? 3.981 -6.038 20.765 1.00 95.88 200 PRO A C 1
ATOM 1584 O O . PRO A 1 200 ? 4.288 -7.096 20.233 1.00 95.88 200 PRO A O 1
ATOM 1587 N N . ILE A 1 201 ? 3.008 -5.253 20.291 1.00 95.81 201 ILE A N 1
ATOM 1588 C CA . ILE A 1 201 ? 2.315 -5.499 19.015 1.00 95.81 201 ILE A CA 1
ATOM 1589 C C . ILE A 1 201 ? 3.147 -5.096 17.786 1.00 95.81 201 ILE A C 1
ATOM 1591 O O . ILE A 1 201 ? 2.863 -5.546 16.685 1.00 95.81 201 ILE A O 1
ATOM 1595 N N . GLY A 1 202 ? 4.180 -4.264 17.951 1.00 95.12 202 GLY A N 1
ATOM 1596 C CA . GLY A 1 202 ? 4.864 -3.586 16.848 1.00 95.12 202 GLY A CA 1
ATOM 1597 C C . GLY A 1 202 ? 5.691 -4.464 15.906 1.00 95.12 202 GLY A C 1
ATOM 1598 O O . GLY A 1 202 ? 6.216 -3.949 14.924 1.00 95.12 202 GLY A O 1
ATOM 1599 N N . ASP A 1 203 ? 5.830 -5.759 16.183 1.00 95.69 203 ASP A N 1
ATOM 1600 C CA . ASP A 1 203 ? 6.472 -6.737 15.297 1.00 95.69 203 ASP A CA 1
ATOM 1601 C C . ASP A 1 203 ? 5.466 -7.639 14.561 1.00 95.69 203 ASP A C 1
ATOM 1603 O O . ASP A 1 203 ? 5.836 -8.704 14.061 1.00 95.69 203 ASP A O 1
ATOM 1607 N N . LEU A 1 204 ? 4.199 -7.214 14.466 1.00 96.38 204 LEU A N 1
ATOM 1608 C CA . LEU A 1 204 ? 3.096 -7.999 13.904 1.00 96.38 204 LEU A CA 1
ATOM 1609 C C . LEU A 1 204 ? 3.391 -8.558 12.507 1.00 96.38 204 LEU A C 1
ATOM 1611 O O . LEU A 1 204 ? 3.049 -9.707 12.232 1.00 96.38 204 LEU A O 1
ATOM 1615 N N . ILE A 1 205 ? 4.058 -7.777 11.652 1.00 95.25 205 ILE A N 1
ATOM 1616 C CA . ILE A 1 205 ? 4.360 -8.175 10.273 1.00 95.25 205 ILE A CA 1
ATOM 1617 C C . ILE A 1 205 ? 5.290 -9.394 10.175 1.00 95.25 205 ILE A C 1
ATOM 1619 O O . ILE A 1 205 ? 5.203 -10.133 9.199 1.00 95.25 205 ILE A O 1
ATOM 1623 N N . TRP A 1 206 ? 6.179 -9.631 11.144 1.00 94.56 206 TRP A N 1
ATOM 1624 C CA . TRP A 1 206 ? 7.238 -10.645 11.005 1.00 94.56 206 TRP A CA 1
ATOM 1625 C C . TRP A 1 206 ? 7.306 -11.646 12.162 1.00 94.56 206 TRP A C 1
ATOM 1627 O O . TRP A 1 206 ? 7.785 -12.772 11.991 1.00 94.56 206 TRP A O 1
ATOM 1637 N N . HIS A 1 207 ? 6.838 -11.281 13.357 1.00 95.62 207 HIS A N 1
ATOM 1638 C CA . HIS A 1 207 ? 6.985 -12.122 14.535 1.00 95.62 207 HIS A CA 1
ATOM 1639 C C . HIS A 1 207 ? 5.815 -13.104 14.677 1.00 95.62 207 HIS A C 1
ATOM 1641 O O . HIS A 1 207 ? 4.715 -12.765 15.118 1.00 95.62 207 HIS A O 1
ATOM 1647 N N . ARG A 1 208 ? 6.082 -14.380 14.370 1.00 94.62 208 ARG A N 1
ATOM 1648 C CA . ARG A 1 208 ? 5.080 -15.466 14.331 1.00 94.62 208 ARG A CA 1
ATOM 1649 C C . ARG A 1 208 ? 4.212 -15.568 15.588 1.00 94.62 208 ARG A C 1
ATOM 1651 O O . ARG A 1 208 ? 3.001 -15.730 15.484 1.00 94.62 208 ARG A O 1
ATOM 1658 N N . LYS A 1 209 ? 4.810 -15.466 16.784 1.00 95.88 209 LYS A N 1
ATOM 1659 C CA . LYS A 1 209 ? 4.053 -15.566 18.048 1.00 95.88 209 LYS A CA 1
ATOM 1660 C C . LYS A 1 209 ? 3.171 -14.343 18.292 1.00 95.88 209 LYS A C 1
ATOM 1662 O O . LYS A 1 209 ? 2.131 -14.479 18.924 1.00 95.88 209 LYS A O 1
ATOM 1667 N N . THR A 1 210 ? 3.587 -13.165 17.828 1.00 97.31 210 THR A N 1
ATOM 1668 C CA . THR A 1 210 ? 2.783 -11.939 17.936 1.00 97.31 210 THR A CA 1
ATOM 1669 C C . THR A 1 210 ? 1.546 -12.096 17.067 1.00 97.31 210 THR A C 1
ATOM 1671 O O . THR A 1 210 ? 0.438 -12.024 17.588 1.00 97.31 210 THR A O 1
ATOM 1674 N N . LEU A 1 211 ? 1.734 -12.439 15.789 1.00 97.69 211 LEU A N 1
ATOM 1675 C CA . LEU A 1 211 ? 0.637 -12.653 14.848 1.00 97.69 211 LEU A CA 1
ATOM 1676 C C . LEU A 1 211 ? -0.317 -13.766 15.303 1.00 97.69 211 LEU A C 1
ATOM 1678 O O . LEU A 1 211 ? -1.519 -13.541 15.381 1.00 97.69 211 LEU A O 1
ATOM 1682 N N . SER A 1 212 ? 0.203 -14.935 15.689 1.00 97.31 212 SER A N 1
ATOM 1683 C CA . SER A 1 212 ? -0.626 -16.051 16.168 1.00 97.31 212 SER A CA 1
ATOM 1684 C C . SER A 1 212 ? -1.469 -15.678 17.391 1.00 97.31 212 SER A C 1
ATOM 1686 O O . SER A 1 212 ? -2.636 -16.048 17.444 1.00 97.31 212 SER A O 1
ATOM 1688 N N . ARG A 1 213 ? -0.925 -14.909 18.344 1.00 98.00 213 ARG A N 1
ATOM 1689 C CA . ARG A 1 213 ? -1.685 -14.432 19.512 1.00 98.00 213 ARG A CA 1
ATOM 1690 C C . ARG A 1 213 ? -2.727 -13.377 19.145 1.00 98.00 213 ARG A C 1
ATOM 1692 O O . ARG A 1 213 ? -3.791 -13.360 19.749 1.00 98.00 213 ARG A O 1
ATOM 1699 N N . THR A 1 214 ? -2.431 -12.508 18.179 1.00 98.31 214 THR A N 1
ATOM 1700 C CA . THR A 1 214 ? -3.395 -11.524 17.664 1.00 98.31 214 THR A CA 1
ATOM 1701 C C . THR A 1 214 ? -4.578 -12.213 16.984 1.00 98.31 214 THR A C 1
ATOM 1703 O O . THR A 1 214 ? -5.709 -11.763 17.137 1.00 98.31 214 THR A O 1
ATOM 1706 N N . LEU A 1 215 ? -4.333 -13.321 16.279 1.00 98.38 215 LEU A N 1
ATOM 1707 C CA . LEU A 1 215 ? -5.333 -14.055 15.494 1.00 98.38 215 LEU A CA 1
ATOM 1708 C C . LEU A 1 215 ? -6.018 -15.209 16.252 1.00 98.38 215 LEU A C 1
ATOM 1710 O O . LEU A 1 215 ? -6.845 -15.923 15.683 1.00 98.38 215 LEU A O 1
ATOM 1714 N N . ASP A 1 216 ? -5.676 -15.421 17.522 1.00 97.94 216 ASP A N 1
ATOM 1715 C CA . ASP A 1 216 ? -6.144 -16.571 18.294 1.00 97.94 216 ASP A CA 1
ATOM 1716 C C . ASP A 1 216 ? -7.672 -16.591 18.454 1.00 97.94 216 ASP A C 1
ATOM 1718 O O . ASP A 1 216 ? -8.294 -15.602 18.855 1.00 97.94 216 ASP A O 1
ATOM 1722 N N . GLY A 1 217 ? -8.291 -17.732 18.148 1.00 97.69 217 GLY A N 1
ATOM 1723 C CA . GLY A 1 217 ? -9.744 -17.910 18.209 1.00 97.69 217 GLY A CA 1
ATOM 1724 C C . GLY A 1 217 ? -10.553 -17.007 17.268 1.00 97.69 217 GLY A C 1
ATOM 1725 O O . GLY A 1 217 ? -11.732 -16.801 17.534 1.00 97.69 217 GLY A O 1
ATOM 1726 N N . ILE A 1 218 ? -9.943 -16.435 16.223 1.00 98.06 218 ILE A N 1
ATOM 1727 C CA . ILE A 1 218 ? -10.660 -15.730 15.151 1.00 98.06 218 ILE A CA 1
ATOM 1728 C C . ILE A 1 218 ? -10.867 -16.705 13.994 1.00 98.06 218 ILE A C 1
ATOM 1730 O O . ILE A 1 218 ? -9.896 -17.177 13.388 1.00 98.06 218 ILE A O 1
ATOM 1734 N N . ASP A 1 219 ? -12.132 -17.011 13.726 1.00 95.62 219 ASP A N 1
ATOM 1735 C CA . ASP A 1 219 ? -12.582 -17.916 12.673 1.00 95.62 219 ASP A CA 1
ATOM 1736 C C . ASP A 1 219 ? -13.903 -17.381 12.115 1.00 95.62 219 ASP A C 1
ATOM 1738 O O . ASP A 1 219 ? -14.948 -17.528 12.743 1.00 95.62 219 ASP A O 1
ATOM 1742 N N . SER A 1 220 ? -13.831 -16.643 11.008 1.00 97.00 220 SER A N 1
ATOM 1743 C CA . SER A 1 220 ? -14.994 -15.998 10.400 1.00 97.00 220 SER A CA 1
ATOM 1744 C C . SER A 1 220 ? -14.756 -15.766 8.910 1.00 97.00 220 SER A C 1
ATOM 1746 O O . SER A 1 220 ? -13.658 -15.334 8.540 1.00 97.00 220 SER A O 1
ATOM 1748 N N . PRO A 1 221 ? -15.763 -16.004 8.048 1.00 96.19 221 PRO A N 1
ATOM 1749 C CA . PRO A 1 221 ? -15.677 -15.675 6.627 1.00 96.19 221 PRO A CA 1
ATOM 1750 C C . PRO A 1 221 ? -15.629 -14.158 6.380 1.00 96.19 221 PRO A C 1
ATOM 1752 O O . PRO A 1 221 ? -15.164 -13.721 5.331 1.00 96.19 221 PRO A O 1
ATOM 1755 N N . ASN A 1 222 ? -16.049 -13.346 7.356 1.00 98.50 222 ASN A N 1
ATOM 1756 C CA . ASN A 1 222 ? -16.037 -11.886 7.296 1.00 98.50 222 ASN A CA 1
ATOM 1757 C C . ASN A 1 222 ? -14.700 -11.280 7.761 1.00 98.50 222 ASN A C 1
ATOM 1759 O O . ASN A 1 222 ? -14.607 -10.064 7.914 1.00 98.50 222 ASN A O 1
ATOM 1763 N N . PHE A 1 223 ? -13.655 -12.090 7.976 1.00 98.75 223 PHE A N 1
ATOM 1764 C CA . PHE A 1 223 ? -12.341 -11.626 8.421 1.00 98.75 223 PHE A CA 1
ATOM 1765 C C . PHE A 1 223 ? -11.212 -12.047 7.476 1.00 98.75 223 PHE A C 1
ATOM 1767 O O . PHE A 1 223 ? -11.070 -13.218 7.125 1.00 98.75 223 PHE A O 1
ATOM 1774 N N . ILE A 1 224 ? -10.353 -11.090 7.120 1.00 98.75 224 ILE A N 1
ATOM 1775 C CA . ILE A 1 224 ? -9.196 -11.303 6.245 1.00 98.75 224 ILE A CA 1
ATOM 1776 C C . ILE A 1 224 ? -7.955 -10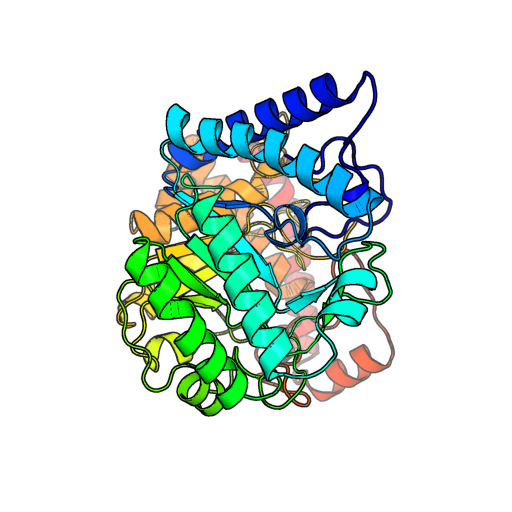.651 6.859 1.00 98.75 224 ILE A C 1
ATOM 1778 O O . ILE A 1 224 ? -8.015 -9.559 7.419 1.00 98.75 224 ILE A O 1
ATOM 1782 N N . VAL A 1 225 ? -6.799 -11.293 6.713 1.00 98.44 225 VAL A N 1
ATOM 1783 C CA . VAL A 1 225 ? -5.496 -10.730 7.084 1.00 98.44 225 VAL A CA 1
ATOM 1784 C C . VAL A 1 225 ? -4.800 -10.200 5.832 1.00 98.44 225 VAL A C 1
ATOM 1786 O O . VAL A 1 225 ? -4.553 -10.943 4.892 1.00 98.44 225 VAL A O 1
ATOM 1789 N N . SER A 1 226 ? -4.454 -8.919 5.802 1.00 98.31 226 SER A N 1
ATOM 1790 C CA . SER A 1 226 ? -3.746 -8.292 4.685 1.00 98.31 226 SER A CA 1
ATOM 1791 C C . SER A 1 226 ? -2.268 -8.122 5.023 1.00 98.31 226 SER A C 1
ATOM 1793 O O . SER A 1 226 ? -1.910 -7.520 6.039 1.00 98.31 226 SER A O 1
ATOM 1795 N N . MET A 1 227 ? -1.405 -8.708 4.195 1.00 98.00 227 MET A N 1
ATOM 1796 C CA . MET A 1 227 ? 0.017 -8.873 4.480 1.00 98.00 227 MET A CA 1
ATOM 1797 C C . MET A 1 227 ? 0.866 -8.405 3.308 1.00 98.00 227 MET A C 1
ATOM 1799 O O . MET A 1 227 ? 0.694 -8.876 2.187 1.00 98.00 227 MET A O 1
ATOM 1803 N N . LYS A 1 228 ? 1.855 -7.547 3.574 1.00 97.56 228 LYS A N 1
ATOM 1804 C CA . LYS A 1 228 ? 2.911 -7.254 2.595 1.00 97.56 228 LYS A CA 1
ATOM 1805 C C . LYS A 1 228 ? 3.629 -8.534 2.192 1.00 97.56 228 LYS A C 1
ATOM 1807 O O . LYS A 1 228 ? 3.758 -9.468 2.990 1.00 97.56 228 LYS A O 1
ATOM 1812 N N . HIS A 1 229 ? 4.142 -8.545 0.966 1.00 96.31 229 HIS A N 1
ATOM 1813 C CA . HIS A 1 229 ? 4.850 -9.702 0.432 1.00 96.31 229 HIS A CA 1
ATOM 1814 C C . HIS A 1 229 ? 6.034 -10.151 1.285 1.00 96.31 229 HIS A C 1
ATOM 1816 O O . HIS A 1 229 ? 6.293 -11.344 1.369 1.00 96.31 229 HIS A O 1
ATOM 1822 N N . GLY A 1 230 ? 6.724 -9.214 1.936 1.00 95.56 230 GLY A N 1
ATOM 1823 C CA . GLY A 1 230 ? 7.863 -9.471 2.811 1.00 95.56 230 GLY A CA 1
ATOM 1824 C C . GLY A 1 230 ? 7.667 -8.947 4.234 1.00 95.56 230 GLY A C 1
ATOM 1825 O O . GLY A 1 230 ? 6.624 -8.420 4.607 1.00 95.56 230 GLY A O 1
ATOM 1826 N N . GLU A 1 231 ? 8.714 -9.067 5.046 1.00 94.50 231 GLU A N 1
ATOM 1827 C CA . GLU A 1 231 ? 8.733 -8.675 6.469 1.00 94.50 231 GLU A CA 1
ATOM 1828 C C . GLU A 1 231 ? 9.086 -7.186 6.699 1.00 94.50 231 GLU A C 1
ATOM 1830 O O . GLU A 1 231 ? 9.547 -6.806 7.776 1.00 94.50 231 GLU A O 1
ATOM 1835 N N . SER A 1 232 ? 8.967 -6.346 5.670 1.00 93.56 232 SER A N 1
ATOM 1836 C CA . SER A 1 232 ? 9.319 -4.922 5.711 1.00 93.56 232 SER A CA 1
ATOM 1837 C C . SER A 1 232 ? 8.526 -4.138 4.653 1.00 93.56 232 SER A C 1
ATOM 1839 O O . SER A 1 232 ? 7.586 -4.666 4.056 1.00 93.56 232 SER A O 1
ATOM 1841 N N . ASP A 1 233 ? 8.879 -2.873 4.438 1.00 93.56 233 ASP A N 1
ATOM 1842 C CA . ASP A 1 233 ? 8.106 -1.917 3.647 1.00 93.56 233 ASP A CA 1
ATOM 1843 C C . ASP A 1 233 ? 8.325 -2.048 2.134 1.00 93.56 233 ASP A C 1
ATOM 1845 O O . ASP A 1 233 ? 8.993 -1.241 1.497 1.00 93.56 233 ASP A O 1
ATOM 1849 N N . PHE A 1 234 ? 7.818 -3.140 1.562 1.00 95.81 234 PHE A N 1
ATOM 1850 C CA . PHE A 1 234 ? 7.825 -3.423 0.124 1.00 95.81 234 PHE A CA 1
ATOM 1851 C C . PHE A 1 234 ? 9.200 -3.443 -0.570 1.00 95.81 234 PHE A C 1
ATOM 1853 O O . PHE A 1 234 ? 9.246 -3.548 -1.796 1.00 95.81 234 PHE A O 1
ATOM 1860 N N . PHE A 1 235 ? 10.313 -3.397 0.164 1.00 96.38 235 PHE A N 1
ATOM 1861 C CA . PHE A 1 235 ? 11.667 -3.449 -0.392 1.00 96.38 235 PHE A CA 1
ATOM 1862 C C . PHE A 1 235 ? 11.943 -4.720 -1.214 1.00 96.38 235 PHE A C 1
ATOM 1864 O O . PHE A 1 235 ? 11.319 -5.771 -1.028 1.00 96.38 235 PHE A O 1
ATOM 1871 N N . ARG A 1 236 ? 12.939 -4.630 -2.099 1.00 95.88 236 ARG A N 1
ATOM 1872 C CA . ARG A 1 236 ? 13.542 -5.792 -2.768 1.00 95.88 236 ARG A CA 1
ATOM 1873 C C . ARG A 1 236 ? 14.390 -6.601 -1.786 1.00 95.88 236 ARG A C 1
ATOM 1875 O O . ARG A 1 236 ? 14.657 -6.163 -0.669 1.00 95.88 236 ARG A O 1
ATOM 1882 N N . TYR A 1 237 ? 14.818 -7.790 -2.216 1.00 95.88 237 TYR A N 1
ATOM 1883 C CA . TYR A 1 237 ? 15.619 -8.733 -1.414 1.00 95.88 237 TYR A CA 1
ATOM 1884 C C . TYR A 1 237 ? 14.917 -9.255 -0.150 1.00 95.88 237 TYR A C 1
ATOM 1886 O O . TYR A 1 237 ? 15.542 -9.841 0.736 1.00 95.88 237 TYR A O 1
ATOM 1894 N N . LEU A 1 238 ? 13.600 -9.079 -0.066 1.00 95.38 238 LEU A N 1
ATOM 1895 C CA . LEU A 1 238 ? 12.776 -9.711 0.949 1.00 95.38 238 LEU A CA 1
ATOM 1896 C C . LEU A 1 238 ? 12.256 -11.047 0.398 1.00 95.38 238 LEU A C 1
ATOM 1898 O O . LEU A 1 238 ? 11.678 -11.045 -0.688 1.00 95.38 238 LEU A O 1
ATOM 1902 N N . PRO A 1 239 ? 12.425 -12.169 1.119 1.00 95.12 239 PRO A N 1
ATOM 1903 C CA . PRO A 1 239 ? 11.703 -13.392 0.786 1.00 95.12 239 PRO A CA 1
ATOM 1904 C C . PRO A 1 239 ? 10.204 -13.206 1.051 1.00 95.12 239 PRO A C 1
ATOM 1906 O O . PRO A 1 239 ? 9.817 -12.303 1.807 1.00 95.12 239 PRO A O 1
ATOM 1909 N N . VAL A 1 240 ? 9.379 -14.102 0.499 1.00 96.88 240 VAL A N 1
ATOM 1910 C CA . VAL A 1 240 ? 7.955 -14.168 0.848 1.00 96.88 240 VAL A CA 1
ATOM 1911 C C . VAL A 1 240 ? 7.807 -14.323 2.359 1.00 96.88 240 VAL A C 1
ATOM 1913 O O . VAL A 1 240 ? 8.509 -15.108 3.004 1.00 96.88 240 VAL A O 1
ATOM 1916 N N . ASN A 1 241 ? 6.896 -13.548 2.941 1.00 96.31 241 ASN A N 1
ATOM 1917 C CA . ASN A 1 241 ? 6.658 -13.528 4.370 1.00 96.31 241 ASN A CA 1
ATOM 1918 C C . ASN A 1 241 ? 6.242 -14.934 4.853 1.00 96.31 241 ASN A C 1
ATOM 1920 O O . ASN A 1 241 ? 5.174 -15.421 4.471 1.00 96.31 241 ASN A O 1
ATOM 1924 N N . PRO A 1 242 ? 7.019 -15.592 5.738 1.00 95.50 242 PRO A N 1
ATOM 1925 C CA . PRO A 1 242 ? 6.711 -16.952 6.175 1.00 95.50 242 PRO A CA 1
ATOM 1926 C C . PRO A 1 242 ? 5.343 -17.093 6.851 1.00 95.50 242 PRO A C 1
ATOM 1928 O O . PRO A 1 242 ? 4.828 -18.206 6.962 1.00 95.50 242 PRO A O 1
ATOM 1931 N N . ALA A 1 243 ? 4.757 -15.987 7.322 1.00 95.25 243 ALA A N 1
ATOM 1932 C CA . ALA A 1 243 ? 3.445 -16.006 7.942 1.00 95.25 243 ALA A CA 1
ATOM 1933 C C . ALA A 1 243 ? 2.319 -16.439 6.982 1.00 95.25 243 ALA A C 1
ATOM 1935 O O . ALA A 1 243 ? 1.357 -17.038 7.467 1.00 95.25 243 ALA A O 1
ATOM 1936 N N . PHE A 1 244 ? 2.478 -16.279 5.656 1.00 97.12 244 PHE A N 1
ATOM 1937 C CA . PHE A 1 244 ? 1.523 -16.794 4.659 1.00 97.12 244 PHE A CA 1
ATOM 1938 C C . PHE A 1 244 ? 1.289 -18.306 4.781 1.00 97.12 244 PHE A C 1
ATOM 1940 O O . PHE A 1 244 ? 0.197 -18.786 4.493 1.00 97.12 244 PHE A O 1
ATOM 1947 N N . PHE A 1 245 ? 2.289 -19.047 5.262 1.00 96.06 245 PHE A N 1
ATOM 1948 C CA . PHE A 1 245 ? 2.241 -20.504 5.401 1.00 96.06 245 PHE A CA 1
ATOM 1949 C C . PHE A 1 245 ? 1.888 -20.970 6.819 1.00 96.06 245 PHE A C 1
ATOM 1951 O O . PHE A 1 245 ? 1.746 -22.169 7.047 1.00 96.06 245 PHE A O 1
ATOM 1958 N N . SER A 1 246 ? 1.790 -20.055 7.792 1.00 92.19 246 SER A N 1
ATOM 1959 C CA . SER A 1 246 ? 1.620 -20.417 9.209 1.00 92.19 246 SER A CA 1
ATOM 1960 C C . SER A 1 246 ? 0.276 -20.035 9.824 1.00 92.19 246 SER A C 1
ATOM 1962 O O . SER A 1 246 ? -0.054 -20.557 10.886 1.00 92.19 246 SER A O 1
ATOM 1964 N N . VAL A 1 247 ? -0.485 -19.126 9.206 1.00 93.69 247 VAL A N 1
ATOM 1965 C CA . VAL A 1 247 ? -1.795 -18.692 9.723 1.00 93.69 247 VAL A CA 1
ATOM 1966 C C . VAL A 1 247 ? -2.933 -19.230 8.859 1.00 93.69 247 VAL A C 1
ATOM 1968 O O . VAL A 1 247 ? -2.835 -19.252 7.630 1.00 93.69 247 VAL A O 1
ATOM 1971 N N . LYS A 1 248 ? -4.015 -19.665 9.516 1.00 94.81 248 LYS A N 1
ATOM 1972 C CA . LYS A 1 248 ? -5.167 -20.318 8.872 1.00 94.81 248 LYS A CA 1
ATOM 1973 C C . LYS A 1 248 ? -6.205 -19.346 8.309 1.00 94.81 248 LYS A C 1
ATOM 1975 O O . LYS A 1 248 ? -7.070 -19.751 7.552 1.00 94.81 248 LYS A O 1
ATOM 1980 N N . GLN A 1 249 ? -6.161 -18.082 8.724 1.00 97.19 249 GLN A N 1
ATOM 1981 C CA . GLN A 1 249 ? -7.120 -17.074 8.284 1.00 97.19 249 GLN A CA 1
ATOM 1982 C C . GLN A 1 249 ? -6.963 -16.808 6.778 1.00 97.19 249 GLN A C 1
ATOM 1984 O O . GLN A 1 249 ? -5.840 -16.924 6.274 1.00 97.19 249 GLN A O 1
ATOM 1989 N N . PRO A 1 250 ? -8.031 -16.410 6.066 1.00 97.69 250 PRO A N 1
ATOM 1990 C CA . PRO A 1 250 ? -7.930 -15.885 4.708 1.00 97.69 250 PRO A CA 1
ATOM 1991 C C . PRO A 1 250 ? -6.940 -14.719 4.628 1.00 97.69 250 PRO A C 1
ATOM 1993 O O . PRO A 1 250 ? -6.908 -13.864 5.517 1.00 97.69 250 PRO A O 1
ATOM 1996 N N . LYS A 1 251 ? -6.120 -14.684 3.576 1.00 97.19 251 LYS A N 1
ATOM 1997 C CA . LYS A 1 251 ? -5.027 -13.720 3.414 1.00 97.19 251 LYS A CA 1
ATOM 1998 C C . LYS A 1 251 ? -5.114 -12.963 2.096 1.00 97.19 251 LYS A C 1
ATOM 2000 O O . LYS A 1 251 ? -5.282 -13.576 1.044 1.00 97.19 251 LYS A O 1
ATOM 2005 N N . LEU A 1 252 ? -4.903 -11.652 2.154 1.00 98.19 252 LEU A N 1
ATOM 2006 C CA . LEU A 1 252 ? -4.587 -10.822 0.994 1.00 98.19 252 LEU A CA 1
ATOM 2007 C C . LEU A 1 252 ? -3.084 -10.561 0.942 1.00 98.19 252 LEU A C 1
ATOM 2009 O O . LEU A 1 252 ? -2.472 -10.207 1.952 1.00 98.19 252 LEU A O 1
ATOM 2013 N N . LEU A 1 253 ? -2.502 -10.700 -0.246 1.00 98.56 253 LEU A N 1
ATOM 2014 C CA . LEU A 1 253 ? -1.140 -10.255 -0.519 1.00 98.56 253 LEU A CA 1
ATOM 2015 C C . LEU A 1 253 ? -1.143 -8.772 -0.906 1.00 98.56 253 LEU A C 1
ATOM 2017 O O . LEU A 1 253 ? -1.700 -8.401 -1.935 1.00 98.56 253 LEU A O 1
ATOM 2021 N N . GLU A 1 254 ? -0.483 -7.925 -0.123 1.00 98.38 254 GLU A N 1
ATOM 2022 C CA . GLU A 1 254 ? -0.227 -6.533 -0.492 1.00 98.38 254 GLU A CA 1
ATOM 2023 C C . GLU A 1 254 ? 1.025 -6.432 -1.366 1.00 98.38 254 GLU A C 1
ATOM 2025 O O . GLU A 1 254 ? 2.097 -6.945 -1.024 1.00 98.38 254 GLU A O 1
ATOM 2030 N N . LEU A 1 255 ? 0.890 -5.696 -2.465 1.00 98.25 255 LEU A N 1
ATOM 2031 C CA . LEU A 1 255 ? 1.941 -5.350 -3.412 1.00 98.25 255 LEU A CA 1
ATOM 2032 C C . LEU A 1 255 ? 1.968 -3.833 -3.587 1.00 98.25 255 LEU A C 1
ATOM 2034 O O . LEU A 1 255 ? 0.922 -3.190 -3.565 1.00 98.25 255 LEU A O 1
ATOM 2038 N N . GLN A 1 256 ? 3.144 -3.256 -3.832 1.00 97.88 256 GLN A N 1
ATOM 2039 C CA . GLN A 1 256 ? 3.274 -1.832 -4.147 1.00 97.88 256 GLN A CA 1
ATOM 2040 C C . GLN A 1 256 ? 3.792 -1.655 -5.569 1.00 97.88 256 GLN A C 1
ATOM 2042 O O . GLN A 1 256 ? 4.949 -1.966 -5.853 1.00 97.88 256 GLN A O 1
ATOM 2047 N N . ALA A 1 257 ? 2.918 -1.168 -6.451 1.00 97.50 257 ALA A N 1
ATOM 2048 C CA . ALA A 1 257 ? 3.220 -0.911 -7.856 1.00 97.50 257 ALA A CA 1
ATOM 2049 C C . ALA A 1 257 ? 3.826 0.482 -8.064 1.00 97.50 257 ALA A C 1
ATOM 2051 O O . ALA A 1 257 ? 4.737 0.651 -8.878 1.00 97.50 257 ALA A O 1
ATOM 2052 N N . ARG A 1 258 ? 3.370 1.470 -7.285 1.00 96.44 258 ARG A N 1
ATOM 2053 C CA . ARG A 1 258 ? 3.986 2.797 -7.203 1.00 96.44 258 ARG A CA 1
ATOM 2054 C C . ARG A 1 258 ? 5.094 2.777 -6.155 1.00 96.44 258 ARG A C 1
ATOM 2056 O O . ARG A 1 258 ? 4.870 3.066 -4.988 1.00 96.44 258 ARG A O 1
ATOM 2063 N N . ARG A 1 259 ? 6.283 2.361 -6.586 1.00 95.88 259 ARG A N 1
ATOM 2064 C CA . ARG A 1 259 ? 7.423 2.031 -5.719 1.00 95.88 259 ARG A CA 1
ATOM 2065 C C . ARG A 1 259 ? 7.934 3.242 -4.934 1.00 95.88 259 ARG A C 1
ATOM 2067 O O . ARG A 1 259 ? 8.707 4.040 -5.451 1.00 95.88 259 ARG A O 1
ATOM 2074 N N . GLU A 1 260 ? 7.537 3.359 -3.676 1.00 93.69 260 GLU A N 1
ATOM 2075 C CA . GLU A 1 260 ? 7.789 4.515 -2.806 1.00 93.69 260 GLU A CA 1
ATOM 2076 C C . GLU A 1 260 ? 9.276 4.852 -2.642 1.00 93.69 260 GLU A C 1
ATOM 2078 O O . GLU A 1 260 ? 9.665 6.016 -2.717 1.00 93.69 260 GLU A O 1
ATOM 2083 N N . TYR A 1 261 ? 10.107 3.827 -2.455 1.00 94.38 261 TYR A N 1
ATOM 2084 C CA . TYR A 1 261 ? 11.556 3.966 -2.298 1.00 94.38 261 TYR A CA 1
ATOM 2085 C C . TYR A 1 261 ? 12.325 3.831 -3.617 1.00 94.38 261 TYR A C 1
ATOM 2087 O O . TYR A 1 261 ? 13.549 3.890 -3.618 1.00 94.38 261 TYR A O 1
ATOM 2095 N N . GLU A 1 262 ? 11.623 3.632 -4.735 1.00 95.31 262 GLU A N 1
ATOM 2096 C CA . GLU A 1 262 ? 12.209 3.409 -6.063 1.00 95.31 262 GLU A CA 1
ATOM 2097 C C . GLU A 1 262 ? 11.559 4.371 -7.070 1.00 95.31 262 GLU A C 1
ATOM 2099 O O . GLU A 1 262 ? 11.099 3.986 -8.144 1.00 95.31 262 GLU A O 1
ATOM 2104 N N . GLY A 1 263 ? 11.478 5.647 -6.673 1.00 92.88 263 GLY A N 1
ATOM 2105 C CA . GLY A 1 263 ? 11.145 6.761 -7.561 1.00 92.88 263 GLY A CA 1
ATOM 2106 C C . GLY A 1 263 ? 9.661 7.017 -7.779 1.00 92.88 263 GLY A C 1
ATOM 2107 O O . GLY A 1 263 ? 9.327 7.904 -8.550 1.00 92.88 263 GLY A O 1
ATOM 2108 N N . ALA A 1 264 ? 8.765 6.261 -7.144 1.00 94.56 264 ALA A N 1
ATOM 2109 C CA . ALA A 1 264 ? 7.312 6.439 -7.214 1.00 94.56 264 ALA A CA 1
ATOM 2110 C C . ALA A 1 264 ? 6.752 6.533 -8.651 1.00 94.56 264 ALA A C 1
ATOM 2112 O O . ALA A 1 264 ? 5.787 7.251 -8.914 1.00 94.56 264 ALA A O 1
ATOM 2113 N N . GLY A 1 265 ? 7.358 5.789 -9.581 1.00 94.00 265 GLY A N 1
ATOM 2114 C CA . GLY A 1 265 ? 6.970 5.773 -10.990 1.00 94.00 265 GLY A CA 1
ATOM 2115 C C . GLY A 1 265 ? 7.596 6.871 -11.848 1.00 94.00 265 GLY A C 1
ATOM 2116 O O . GLY A 1 265 ? 7.215 6.987 -13.010 1.00 94.00 265 GLY A O 1
ATOM 2117 N N . GLU A 1 266 ? 8.540 7.663 -11.323 1.00 92.81 266 GLU A N 1
ATOM 2118 C CA . GLU A 1 266 ? 9.253 8.682 -12.105 1.00 92.81 266 GLU A CA 1
ATOM 2119 C C . GLU A 1 266 ? 10.255 8.093 -13.107 1.00 92.81 266 GLU A C 1
ATOM 2121 O O . GLU A 1 266 ? 10.451 8.641 -14.193 1.00 92.81 266 GLU A O 1
ATOM 2126 N N . TYR A 1 267 ? 10.836 6.945 -12.772 1.00 94.19 267 TYR A N 1
ATOM 2127 C CA . TYR A 1 267 ? 11.770 6.200 -13.609 1.00 94.19 267 TYR A CA 1
ATOM 2128 C C . TYR A 1 267 ? 11.386 4.712 -13.661 1.00 94.19 267 TYR A C 1
ATOM 2130 O O . TYR A 1 267 ? 10.578 4.263 -12.837 1.00 94.19 267 TYR A O 1
ATOM 2138 N N . PRO A 1 268 ? 11.940 3.931 -14.610 1.00 96.31 268 PRO A N 1
ATOM 2139 C CA . PRO A 1 268 ? 11.669 2.502 -14.696 1.00 96.31 268 PRO A CA 1
ATOM 2140 C C . PRO A 1 268 ? 12.089 1.775 -13.408 1.00 96.31 268 PRO A C 1
ATOM 2142 O O . PRO A 1 268 ? 13.274 1.644 -13.113 1.00 96.31 268 PRO A O 1
ATOM 2145 N N . SER A 1 269 ? 11.117 1.266 -12.652 1.00 96.69 269 SER A N 1
ATOM 2146 C CA . SER A 1 269 ? 11.331 0.234 -11.635 1.00 96.69 269 SER A CA 1
ATOM 2147 C C . SER A 1 269 ? 10.262 -0.828 -11.811 1.00 96.69 269 SER A C 1
ATOM 2149 O O . SER A 1 269 ? 9.081 -0.566 -11.582 1.00 96.69 269 SER A O 1
ATOM 2151 N N . PHE A 1 270 ? 10.675 -2.014 -12.249 1.00 98.31 270 PHE A N 1
ATOM 2152 C CA . PHE A 1 270 ? 9.763 -3.098 -12.581 1.00 98.31 270 PHE A CA 1
ATOM 2153 C C . PHE A 1 270 ? 9.848 -4.236 -11.565 1.00 98.31 270 PHE A C 1
ATOM 2155 O O . PHE A 1 270 ? 10.947 -4.649 -11.200 1.00 98.31 270 PHE A O 1
ATOM 2162 N N . THR A 1 271 ? 8.700 -4.738 -11.112 1.00 98.00 271 THR A N 1
ATOM 2163 C CA . THR A 1 271 ? 8.592 -5.809 -10.105 1.00 98.00 271 THR A CA 1
ATOM 2164 C C . THR A 1 271 ? 7.901 -7.065 -10.638 1.00 98.00 271 THR A C 1
ATOM 2166 O O . THR A 1 271 ? 7.575 -7.959 -9.860 1.00 98.00 271 THR A O 1
ATOM 2169 N N . GLY A 1 272 ? 7.668 -7.169 -11.952 1.00 98.19 272 GLY A N 1
ATOM 2170 C CA . GLY A 1 272 ? 6.935 -8.293 -12.546 1.00 98.19 272 GLY A CA 1
ATOM 2171 C C . GLY A 1 272 ? 7.552 -9.659 -12.238 1.00 98.19 272 GLY A C 1
ATOM 2172 O O . GLY A 1 272 ? 6.835 -10.564 -11.823 1.00 98.19 272 GLY A O 1
ATOM 2173 N N . TRP A 1 273 ? 8.877 -9.800 -12.349 1.00 98.38 273 TRP A N 1
ATOM 2174 C CA . TRP A 1 273 ? 9.556 -11.065 -12.025 1.00 98.38 273 TRP A CA 1
ATOM 2175 C C . TRP A 1 273 ? 9.546 -11.387 -10.529 1.00 98.38 273 TRP A C 1
ATOM 2177 O O . TRP A 1 273 ? 9.443 -12.558 -10.165 1.00 98.38 273 TRP A O 1
ATOM 2187 N N . ASP A 1 274 ? 9.582 -10.371 -9.656 1.00 98.00 274 ASP A N 1
ATOM 2188 C CA . ASP A 1 274 ? 9.332 -10.583 -8.226 1.00 98.00 274 ASP A CA 1
ATOM 2189 C C . ASP A 1 274 ? 7.904 -11.117 -8.032 1.00 98.00 274 ASP A C 1
ATOM 2191 O O . ASP A 1 274 ? 7.710 -12.096 -7.319 1.00 98.00 274 ASP A O 1
ATOM 2195 N N . CYS A 1 275 ? 6.903 -10.536 -8.706 1.00 98.44 275 CYS A N 1
ATOM 2196 C CA . CYS A 1 275 ? 5.509 -10.987 -8.625 1.00 98.44 275 CYS A CA 1
ATOM 2197 C C . CYS A 1 275 ? 5.340 -12.437 -9.090 1.00 98.44 275 CYS A C 1
ATOM 2199 O O . CYS A 1 275 ? 4.709 -13.224 -8.394 1.00 98.44 275 CYS A O 1
ATOM 2201 N N . GLU A 1 276 ? 5.939 -12.813 -10.218 1.00 98.25 276 GLU A N 1
ATOM 2202 C CA . GLU A 1 276 ? 5.887 -14.181 -10.746 1.00 98.25 276 GLU A CA 1
ATOM 2203 C C . GLU A 1 276 ? 6.604 -15.187 -9.836 1.00 98.25 276 GLU A C 1
ATOM 2205 O O . GLU A 1 276 ? 6.139 -16.312 -9.635 1.00 98.25 276 GLU A O 1
ATOM 2210 N N . HIS A 1 277 ? 7.730 -14.799 -9.236 1.00 97.88 277 HIS A N 1
ATOM 2211 C CA . HIS A 1 277 ? 8.391 -15.617 -8.225 1.00 97.88 277 HIS A CA 1
ATOM 2212 C C . HIS A 1 277 ? 7.506 -15.807 -6.986 1.00 97.88 277 HIS A C 1
ATOM 2214 O O . HIS A 1 277 ? 7.305 -16.940 -6.550 1.00 97.88 277 HIS A O 1
ATOM 2220 N N . MET A 1 278 ? 6.921 -14.725 -6.469 1.00 98.00 278 MET A N 1
ATOM 2221 C CA . MET A 1 278 ? 6.023 -14.769 -5.315 1.00 98.00 278 MET A CA 1
ATOM 2222 C C . MET A 1 278 ? 4.770 -15.599 -5.592 1.00 98.00 278 MET A C 1
ATOM 2224 O O . MET A 1 278 ? 4.386 -16.392 -4.739 1.00 98.00 278 MET A O 1
ATOM 2228 N N . ALA A 1 279 ? 4.166 -15.480 -6.778 1.00 97.88 279 ALA A N 1
ATOM 2229 C CA . ALA A 1 279 ? 3.020 -16.291 -7.184 1.00 97.88 279 ALA A CA 1
ATOM 2230 C C . ALA A 1 279 ? 3.348 -17.792 -7.137 1.00 97.88 279 ALA A C 1
ATOM 2232 O O . ALA A 1 279 ? 2.595 -18.568 -6.554 1.00 97.88 279 ALA A O 1
ATOM 2233 N N . ARG A 1 280 ? 4.523 -18.195 -7.644 1.00 97.31 280 ARG A N 1
ATOM 2234 C CA . ARG A 1 280 ? 4.989 -19.592 -7.571 1.00 97.31 280 ARG A CA 1
ATOM 2235 C C . ARG A 1 280 ? 5.245 -20.077 -6.145 1.00 97.31 280 ARG A C 1
ATOM 2237 O O . ARG A 1 280 ? 5.019 -21.248 -5.851 1.00 97.31 280 ARG A O 1
ATOM 2244 N N . GLU A 1 281 ? 5.756 -19.227 -5.256 1.00 97.00 281 GLU A N 1
ATOM 2245 C CA . GLU A 1 281 ? 5.942 -19.612 -3.851 1.00 97.00 281 GLU A CA 1
ATOM 2246 C C . GLU A 1 281 ? 4.608 -19.726 -3.105 1.00 97.00 281 GLU A C 1
ATOM 2248 O O . GLU A 1 281 ? 4.407 -20.669 -2.334 1.00 97.00 281 GLU A O 1
ATOM 2253 N N . LEU A 1 282 ? 3.699 -18.782 -3.352 1.00 97.12 282 LEU A N 1
ATOM 2254 C CA . LEU A 1 282 ? 2.394 -18.695 -2.704 1.00 97.12 282 LEU A CA 1
ATOM 2255 C C . LEU A 1 282 ? 1.383 -19.722 -3.219 1.00 97.12 282 LEU A C 1
ATOM 2257 O O . LEU A 1 282 ? 0.418 -19.978 -2.511 1.00 97.12 282 LEU A O 1
ATOM 2261 N N . ASP A 1 283 ? 1.635 -20.389 -4.346 1.00 94.38 283 ASP A N 1
ATOM 2262 C CA . ASP A 1 283 ? 0.871 -21.569 -4.788 1.00 94.38 283 ASP A CA 1
ATOM 2263 C C . ASP A 1 283 ? 0.816 -22.671 -3.706 1.00 94.38 283 ASP A C 1
ATOM 2265 O O . ASP A 1 283 ? -0.142 -23.430 -3.587 1.00 94.38 283 ASP A O 1
ATOM 2269 N N . LYS A 1 284 ? 1.833 -22.718 -2.833 1.00 93.19 284 LYS A N 1
ATOM 2270 C CA . LYS A 1 284 ? 1.898 -23.647 -1.693 1.00 93.19 284 LYS A CA 1
ATOM 2271 C C . LYS A 1 284 ? 1.190 -23.125 -0.440 1.00 93.19 284 LYS A C 1
ATOM 2273 O O . LYS A 1 284 ? 1.042 -23.873 0.530 1.00 93.19 284 LYS A O 1
ATOM 2278 N N . ALA A 1 285 ? 0.829 -21.844 -0.401 1.00 94.19 285 ALA A N 1
ATOM 2279 C CA . ALA A 1 285 ? 0.133 -21.241 0.724 1.00 94.19 285 ALA A CA 1
ATOM 2280 C C . ALA A 1 285 ? -1.364 -21.547 0.624 1.00 94.19 285 ALA A C 1
ATOM 2282 O O . ALA A 1 285 ? -1.975 -21.443 -0.434 1.00 94.19 285 ALA A O 1
ATOM 2283 N N . LYS A 1 286 ? -1.975 -21.908 1.752 1.00 91.88 286 LYS A N 1
ATOM 2284 C CA . LYS A 1 286 ? -3.428 -22.078 1.824 1.00 91.88 286 LYS A CA 1
ATOM 2285 C C . LYS A 1 286 ? -4.097 -20.738 2.093 1.00 91.88 286 LYS A C 1
ATOM 2287 O O . LYS A 1 286 ? -3.536 -19.892 2.791 1.00 91.88 286 LYS A O 1
ATOM 2292 N N . ASP A 1 287 ? -5.314 -20.578 1.588 1.00 92.88 287 ASP A N 1
ATOM 2293 C CA . ASP A 1 287 ? -6.196 -19.457 1.923 1.00 92.88 287 ASP A CA 1
ATOM 2294 C C . ASP A 1 287 ? -5.604 -18.080 1.565 1.00 92.88 287 ASP A C 1
ATOM 2296 O O . ASP A 1 287 ? -5.813 -17.106 2.285 1.00 92.88 287 ASP A O 1
ATOM 2300 N N . VAL A 1 288 ? -4.834 -17.983 0.474 1.00 96.81 288 VAL A N 1
ATOM 2301 C CA . VAL A 1 288 ? -4.556 -16.696 -0.187 1.00 96.81 288 VAL A CA 1
ATOM 2302 C C . VAL A 1 288 ? -5.743 -16.398 -1.098 1.00 96.81 288 VAL A C 1
ATOM 2304 O O . VAL A 1 288 ? -5.940 -17.073 -2.102 1.00 96.81 288 VAL A O 1
ATOM 2307 N N . VAL A 1 289 ? -6.564 -15.422 -0.714 1.00 96.75 289 VAL A N 1
ATOM 2308 C CA . VAL A 1 289 ? -7.869 -15.158 -1.350 1.00 96.75 289 VAL A CA 1
ATOM 2309 C C . VAL A 1 289 ? -7.832 -14.027 -2.375 1.00 96.75 289 VAL A C 1
ATOM 2311 O O . VAL A 1 289 ? -8.821 -13.775 -3.054 1.00 96.75 289 VAL A O 1
ATOM 2314 N N . GLY A 1 290 ? -6.696 -13.341 -2.500 1.00 97.06 290 GLY A N 1
ATOM 2315 C CA . GLY A 1 290 ? -6.511 -12.284 -3.484 1.00 97.06 290 GLY A CA 1
ATOM 2316 C C . GLY A 1 290 ? -5.271 -11.439 -3.227 1.00 97.06 290 GLY A C 1
ATOM 2317 O O . GLY A 1 290 ? -4.453 -11.728 -2.347 1.00 97.06 290 GLY A O 1
ATOM 2318 N N . ILE A 1 291 ? -5.160 -10.360 -3.997 1.00 98.19 291 ILE A N 1
ATOM 2319 C CA . ILE A 1 291 ? -4.080 -9.380 -3.897 1.00 98.19 291 ILE A CA 1
ATOM 2320 C C . ILE A 1 291 ? -4.651 -7.969 -3.725 1.00 98.19 291 ILE A C 1
ATOM 2322 O O . ILE A 1 291 ? -5.736 -7.664 -4.213 1.00 98.19 291 ILE A O 1
ATOM 2326 N N . SER A 1 292 ? -3.897 -7.097 -3.065 1.00 98.00 292 SER A N 1
ATOM 2327 C CA . SER A 1 292 ? -4.148 -5.659 -2.980 1.00 98.00 292 SER A CA 1
ATOM 2328 C C . SER A 1 292 ? -2.948 -4.920 -3.565 1.00 98.00 292 SER A C 1
ATOM 2330 O O . SER A 1 292 ? -1.824 -5.090 -3.091 1.00 98.00 292 SER A O 1
ATOM 2332 N N . ILE A 1 293 ? -3.163 -4.127 -4.618 1.00 98.00 293 ILE A N 1
ATOM 2333 C CA . ILE A 1 293 ? -2.085 -3.437 -5.336 1.00 98.00 293 ILE A CA 1
ATOM 2334 C C . ILE A 1 293 ? -2.128 -1.936 -5.043 1.00 98.00 293 ILE A C 1
ATOM 2336 O O . ILE A 1 293 ? -3.040 -1.220 -5.452 1.00 98.00 293 ILE A O 1
ATOM 2340 N N . TRP A 1 294 ? -1.078 -1.440 -4.395 1.00 96.62 294 TRP A N 1
ATOM 2341 C CA . TRP A 1 294 ? -0.876 -0.028 -4.100 1.00 96.62 294 TRP A CA 1
ATOM 2342 C C . TRP A 1 294 ? -0.311 0.666 -5.343 1.00 96.62 294 TRP A C 1
ATOM 2344 O O . TRP A 1 294 ? 0.903 0.710 -5.566 1.00 96.62 294 TRP A O 1
ATOM 2354 N N . CYS A 1 295 ? -1.209 1.160 -6.194 1.00 94.12 295 CYS A N 1
ATOM 2355 C CA . CYS A 1 295 ? -0.866 1.889 -7.420 1.00 94.12 295 CYS A CA 1
ATOM 2356 C C . CYS A 1 295 ? -0.871 3.418 -7.244 1.00 94.12 295 CYS A C 1
ATOM 2358 O O . CYS A 1 295 ? -0.292 4.123 -8.064 1.00 94.12 295 CYS A O 1
ATOM 2360 N N . GLN A 1 296 ? -1.460 3.938 -6.163 1.00 91.50 296 GLN A N 1
ATOM 2361 C CA . GLN A 1 296 ? -1.574 5.382 -5.931 1.00 91.50 296 GLN A CA 1
ATOM 2362 C C . GLN A 1 296 ? -0.850 5.859 -4.671 1.00 91.50 296 GLN A C 1
ATOM 2364 O O . GLN A 1 296 ? -0.255 6.936 -4.671 1.00 91.50 296 GLN A O 1
ATOM 2369 N N . THR A 1 297 ? -0.934 5.070 -3.602 1.00 89.75 297 THR A N 1
ATOM 2370 C CA . THR A 1 297 ? -0.460 5.420 -2.263 1.00 89.75 297 THR A CA 1
ATOM 2371 C C . THR A 1 297 ? 1.037 5.150 -2.095 1.00 89.75 297 THR A C 1
ATOM 2373 O O . THR A 1 297 ? 1.658 4.454 -2.900 1.00 89.75 297 THR A O 1
ATOM 2376 N N . GLY A 1 298 ? 1.631 5.732 -1.055 1.00 87.25 298 GLY A N 1
ATOM 2377 C CA . GLY A 1 298 ? 3.053 5.611 -0.728 1.00 87.25 298 GLY A CA 1
ATOM 2378 C C . GLY A 1 298 ? 3.432 6.513 0.446 1.00 87.25 298 GLY A C 1
ATOM 2379 O O . GLY A 1 298 ? 2.575 6.870 1.248 1.00 87.25 298 GLY A O 1
ATOM 2380 N N . GLY A 1 299 ? 4.699 6.913 0.523 1.00 87.81 299 GLY A N 1
ATOM 2381 C CA . GLY A 1 299 ? 5.232 7.743 1.607 1.00 87.81 299 GLY A CA 1
ATOM 2382 C C . GLY A 1 299 ? 5.325 9.232 1.294 1.00 87.81 299 GLY A C 1
ATOM 2383 O O . GLY A 1 299 ? 4.526 9.789 0.545 1.00 87.81 299 GLY A O 1
ATOM 2384 N N . TRP A 1 300 ? 6.325 9.899 1.877 1.00 89.38 300 TRP A N 1
ATOM 2385 C CA . TRP A 1 300 ? 6.459 11.354 1.829 1.00 89.38 300 TRP A CA 1
ATOM 2386 C C . TRP A 1 300 ? 7.499 11.790 0.803 1.00 89.38 300 TRP A C 1
ATOM 2388 O O . TRP A 1 300 ? 8.697 11.850 1.096 1.00 89.38 300 TRP A O 1
ATOM 2398 N N . HIS A 1 301 ? 7.038 12.195 -0.374 1.00 91.00 301 HIS A N 1
ATOM 2399 C CA . HIS A 1 301 ? 7.914 12.645 -1.452 1.00 91.00 301 HIS A CA 1
ATOM 2400 C C . HIS A 1 301 ? 7.251 13.694 -2.346 1.00 91.00 301 HIS A C 1
ATOM 2402 O O . HIS A 1 301 ? 6.071 14.021 -2.224 1.00 91.00 301 HIS A O 1
ATOM 2408 N N . ARG A 1 302 ? 8.040 14.228 -3.279 1.00 91.06 302 ARG A N 1
ATOM 2409 C CA . ARG A 1 302 ? 7.647 15.318 -4.189 1.00 91.06 302 ARG A CA 1
ATOM 2410 C C . ARG A 1 302 ? 7.106 14.815 -5.523 1.00 91.06 302 ARG A C 1
ATOM 2412 O O . ARG A 1 302 ? 6.502 15.587 -6.249 1.00 91.06 302 ARG A O 1
ATOM 2419 N N . PHE A 1 303 ? 7.328 13.540 -5.840 1.00 91.19 303 PHE A N 1
ATOM 2420 C CA . PHE A 1 303 ? 6.865 12.913 -7.079 1.00 91.19 303 PHE A CA 1
ATOM 2421 C C . PHE A 1 303 ? 5.341 12.886 -7.156 1.00 91.19 303 PHE A C 1
ATOM 2423 O O . PHE A 1 303 ? 4.686 12.480 -6.193 1.00 91.19 303 PHE A O 1
ATOM 2430 N N . GLN A 1 304 ? 4.795 13.332 -8.288 1.00 89.25 304 GLN A N 1
ATOM 2431 C CA . GLN A 1 304 ? 3.365 13.620 -8.435 1.00 89.25 304 GLN A CA 1
ATOM 2432 C C . GLN A 1 304 ? 2.638 12.707 -9.410 1.00 89.25 304 GLN A C 1
ATOM 2434 O O . GLN A 1 304 ? 1.425 12.835 -9.530 1.00 89.25 304 GLN A O 1
ATOM 2439 N N . ARG A 1 305 ? 3.326 11.766 -10.070 1.00 91.31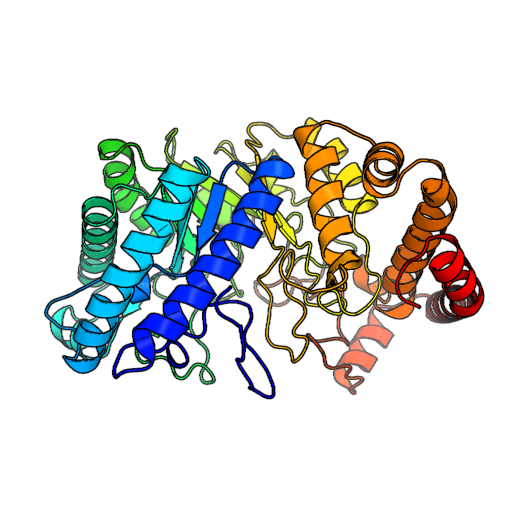 305 ARG A N 1
ATOM 2440 C CA . ARG A 1 305 ? 2.662 10.855 -11.010 1.00 91.31 305 ARG A CA 1
ATOM 2441 C C . ARG A 1 305 ? 1.544 10.070 -10.332 1.00 91.31 305 ARG A C 1
ATOM 2443 O O . ARG A 1 305 ? 1.762 9.422 -9.298 1.00 91.31 305 ARG A O 1
ATOM 2450 N N . ARG A 1 306 ? 0.358 10.136 -10.941 1.00 92.88 306 ARG A N 1
ATOM 2451 C CA . ARG A 1 306 ? -0.883 9.499 -10.498 1.00 92.88 306 ARG A CA 1
ATOM 2452 C C . ARG A 1 306 ? -1.247 8.353 -11.446 1.00 92.88 306 ARG A C 1
ATOM 2454 O O . ARG A 1 306 ? -1.526 8.602 -12.615 1.00 92.88 306 ARG A O 1
ATOM 2461 N N . ALA A 1 307 ? -1.304 7.117 -10.945 1.00 93.19 307 ALA A N 1
ATOM 2462 C CA . ALA A 1 307 ? -1.676 5.974 -11.780 1.00 93.19 307 ALA A CA 1
ATOM 2463 C C . ALA A 1 307 ? -3.064 6.160 -12.406 1.00 93.19 307 ALA A C 1
ATOM 2465 O O . ALA A 1 307 ? -3.980 6.674 -11.762 1.00 93.19 307 ALA A O 1
ATOM 2466 N N . PHE A 1 308 ? -3.174 5.783 -13.677 1.00 93.81 308 PHE A N 1
ATOM 2467 C CA . PHE A 1 308 ? -4.341 5.868 -14.557 1.00 93.81 308 PHE A CA 1
ATOM 2468 C C . PHE A 1 308 ? -4.894 7.282 -14.805 1.00 93.81 308 PHE A C 1
ATOM 2470 O O . PHE A 1 308 ? -5.903 7.445 -15.490 1.00 93.81 308 PHE A O 1
ATOM 2477 N N . LEU A 1 309 ? -4.237 8.323 -14.284 1.00 94.12 309 LEU A N 1
ATOM 2478 C CA . LEU A 1 309 ? -4.718 9.706 -14.350 1.00 94.12 309 LEU A CA 1
ATOM 2479 C C . LEU A 1 309 ? -3.787 10.642 -15.115 1.00 94.12 309 LEU A C 1
ATOM 2481 O O . LEU A 1 309 ? -4.198 11.752 -15.464 1.00 94.12 309 LEU A O 1
ATOM 2485 N N . GLU A 1 310 ? -2.556 10.224 -15.404 1.00 91.50 310 GLU A N 1
ATOM 2486 C CA . GLU A 1 310 ? -1.640 11.047 -16.188 1.00 91.50 310 GLU A CA 1
ATOM 2487 C C . GLU A 1 310 ? -2.095 11.156 -17.658 1.00 91.50 310 GLU A C 1
ATOM 2489 O O . GLU A 1 310 ? -2.615 10.190 -18.231 1.00 91.50 310 GLU A O 1
ATOM 2494 N N . PRO A 1 311 ? -1.931 12.330 -18.293 1.00 85.56 311 PRO A N 1
ATOM 2495 C CA . PRO A 1 311 ? -2.001 12.435 -19.745 1.00 85.56 311 PRO A CA 1
ATOM 2496 C C . PRO A 1 311 ? -0.831 11.670 -20.382 1.00 85.56 311 PRO A C 1
ATOM 2498 O O . PRO A 1 311 ? 0.198 11.444 -19.736 1.00 85.56 311 PRO A O 1
ATOM 2501 N N . ASP A 1 312 ? -1.004 11.259 -21.639 1.00 85.12 312 ASP A N 1
ATOM 2502 C CA . ASP A 1 312 ? 0.029 10.622 -22.472 1.00 85.12 312 ASP A CA 1
ATOM 2503 C C . ASP A 1 312 ? 0.705 9.392 -21.838 1.00 85.12 312 ASP A C 1
ATOM 2505 O O . ASP A 1 312 ? 1.837 9.046 -22.170 1.00 85.12 312 ASP A O 1
ATOM 2509 N N . ASN A 1 313 ? 0.016 8.719 -20.909 1.00 84.25 313 ASN A N 1
ATOM 2510 C CA . ASN A 1 313 ? 0.501 7.533 -20.197 1.00 84.25 313 ASN A CA 1
ATOM 2511 C C . ASN A 1 313 ? 1.849 7.738 -19.476 1.00 84.25 313 ASN A C 1
ATOM 2513 O O . ASN A 1 313 ? 2.644 6.805 -19.361 1.00 84.25 313 ASN A O 1
ATOM 2517 N N . ARG A 1 314 ? 2.133 8.941 -18.952 1.00 89.56 314 ARG A N 1
ATOM 2518 C CA . ARG A 1 314 ? 3.384 9.209 -18.201 1.00 89.56 314 ARG A CA 1
ATOM 2519 C C . ARG A 1 314 ? 3.536 8.372 -16.923 1.00 89.56 314 ARG A C 1
ATOM 2521 O O . ARG A 1 314 ? 4.624 8.282 -16.359 1.00 89.56 314 ARG A O 1
ATOM 2528 N N . ASP A 1 315 ? 2.466 7.729 -16.477 1.00 94.50 315 ASP A N 1
ATOM 2529 C CA . ASP A 1 315 ? 2.421 6.760 -15.385 1.00 94.50 315 ASP A CA 1
ATOM 2530 C C . ASP A 1 315 ? 2.772 5.319 -15.814 1.00 94.50 315 ASP A C 1
ATOM 2532 O O . ASP A 1 315 ? 2.591 4.386 -15.030 1.00 94.50 315 ASP A O 1
ATOM 2536 N N . VAL A 1 316 ? 3.287 5.114 -17.034 1.00 96.06 316 VAL A N 1
ATOM 2537 C CA . VAL A 1 316 ? 3.542 3.791 -17.638 1.00 96.06 316 VAL A CA 1
ATOM 2538 C C . VAL A 1 316 ? 4.289 2.812 -16.728 1.00 96.06 316 VAL A C 1
ATOM 2540 O O . VAL A 1 316 ? 3.925 1.640 -16.673 1.00 96.06 316 VAL A O 1
ATOM 2543 N N . TRP A 1 317 ? 5.275 3.269 -15.951 1.00 96.94 317 TRP A N 1
ATOM 2544 C CA . TRP A 1 317 ? 6.030 2.399 -15.038 1.00 96.94 317 TRP A CA 1
ATOM 2545 C C . TRP A 1 317 ? 5.157 1.848 -13.905 1.00 96.94 317 TRP A C 1
ATOM 2547 O O . TRP A 1 317 ? 5.283 0.684 -13.526 1.00 96.94 317 TRP A O 1
ATOM 2557 N N . ILE A 1 318 ? 4.213 2.655 -13.414 1.00 97.44 318 ILE A N 1
ATOM 2558 C CA . ILE A 1 318 ? 3.229 2.222 -12.420 1.00 97.44 318 ILE A CA 1
ATOM 2559 C C . ILE A 1 318 ? 2.233 1.252 -13.066 1.00 97.44 318 ILE A C 1
ATOM 2561 O O . ILE A 1 318 ? 1.907 0.223 -12.466 1.00 97.44 318 ILE A O 1
ATOM 2565 N N . ARG A 1 319 ? 1.789 1.529 -14.302 1.00 97.12 319 ARG A N 1
ATOM 2566 C CA . ARG A 1 319 ? 0.878 0.643 -15.052 1.00 97.12 319 ARG A CA 1
ATOM 2567 C C . ARG A 1 319 ? 1.512 -0.714 -15.328 1.00 97.12 319 ARG A C 1
ATOM 2569 O O . ARG A 1 319 ? 0.856 -1.724 -15.106 1.00 97.12 319 ARG A O 1
ATOM 2576 N N . PHE A 1 320 ? 2.782 -0.770 -15.728 1.00 98.12 320 PHE A N 1
ATOM 2577 C CA . PHE A 1 320 ? 3.482 -2.040 -15.933 1.00 98.12 320 PHE A CA 1
ATOM 2578 C C . PHE A 1 320 ? 3.509 -2.889 -14.670 1.00 98.12 320 PHE A C 1
ATOM 2580 O O . PHE A 1 320 ? 3.149 -4.061 -14.743 1.00 98.12 320 PHE A O 1
ATOM 2587 N N . ASN A 1 321 ? 3.846 -2.315 -13.514 1.00 98.50 321 ASN A N 1
ATOM 2588 C CA . ASN A 1 321 ? 3.806 -3.065 -12.258 1.00 98.50 321 ASN A CA 1
ATOM 2589 C C . ASN A 1 321 ? 2.384 -3.507 -11.899 1.00 98.50 321 ASN A C 1
ATOM 2591 O O . ASN A 1 321 ? 2.175 -4.662 -11.543 1.00 98.50 321 ASN A O 1
ATOM 2595 N N . THR A 1 322 ? 1.407 -2.607 -12.024 1.00 98.31 322 THR A N 1
ATOM 2596 C CA . THR A 1 322 ? 0.013 -2.873 -11.639 1.00 98.31 322 THR A CA 1
ATOM 2597 C C . THR A 1 322 ? -0.611 -3.970 -12.499 1.00 98.31 322 THR A C 1
ATOM 2599 O O . THR A 1 322 ? -1.118 -4.960 -11.977 1.00 98.31 322 THR A O 1
ATOM 2602 N N . LEU A 1 323 ? -0.539 -3.818 -13.821 1.00 98.19 323 LEU A N 1
ATOM 2603 C CA . LEU A 1 323 ? -1.162 -4.733 -14.775 1.00 98.19 323 LEU A CA 1
ATOM 2604 C C . LEU A 1 323 ? -0.424 -6.071 -14.848 1.00 98.19 323 LEU A C 1
ATOM 2606 O O . LEU A 1 323 ? -1.069 -7.109 -14.961 1.00 98.19 323 LEU A O 1
ATOM 2610 N N . THR A 1 324 ? 0.911 -6.072 -14.744 1.00 98.69 324 THR A N 1
ATOM 2611 C CA . THR A 1 324 ? 1.674 -7.330 -14.720 1.00 98.69 324 THR A CA 1
ATOM 2612 C C . THR A 1 324 ? 1.377 -8.114 -13.451 1.00 98.69 324 THR A C 1
ATOM 2614 O O . THR A 1 324 ? 1.092 -9.301 -13.544 1.00 98.69 324 THR A O 1
ATOM 2617 N N . ALA A 1 325 ? 1.381 -7.469 -12.277 1.00 98.50 325 ALA A N 1
ATOM 2618 C CA . ALA A 1 325 ? 1.027 -8.141 -11.030 1.00 98.50 325 ALA A CA 1
ATOM 2619 C C . ALA A 1 325 ? -0.383 -8.742 -11.109 1.00 98.50 325 ALA A C 1
ATOM 2621 O O . ALA A 1 325 ? -0.570 -9.911 -10.780 1.00 98.50 325 ALA A O 1
ATOM 2622 N N . LEU A 1 326 ? -1.359 -7.981 -11.615 1.00 98.12 326 LEU A N 1
ATOM 2623 C CA . LEU A 1 326 ? -2.721 -8.476 -11.779 1.00 98.12 326 LEU A CA 1
ATOM 2624 C C . LEU A 1 326 ? -2.773 -9.708 -12.695 1.00 98.12 326 LEU A C 1
ATOM 2626 O O . LEU A 1 326 ? -3.304 -10.733 -12.283 1.00 98.12 326 LEU A O 1
ATOM 2630 N N . ARG A 1 327 ? -2.169 -9.654 -13.888 1.00 98.38 327 ARG A N 1
ATOM 2631 C CA . ARG A 1 327 ? -2.165 -10.774 -14.850 1.00 98.38 327 ARG A CA 1
ATOM 2632 C C . ARG A 1 327 ? -1.419 -12.007 -14.341 1.00 98.38 327 ARG A C 1
ATOM 2634 O O . ARG A 1 327 ? -1.859 -13.126 -14.578 1.00 98.38 327 ARG A O 1
ATOM 2641 N N . VAL A 1 328 ? -0.324 -11.815 -13.608 1.00 98.50 328 VAL A N 1
ATOM 2642 C CA . VAL A 1 328 ? 0.434 -12.912 -12.990 1.00 98.50 328 VAL A CA 1
ATOM 2643 C C . VAL A 1 328 ? -0.415 -13.643 -11.949 1.00 98.50 328 VAL A C 1
ATOM 2645 O O . VAL A 1 328 ? -0.505 -14.864 -11.977 1.00 98.50 328 VAL A O 1
ATOM 2648 N N . PHE A 1 329 ? -1.054 -12.917 -11.030 1.00 97.88 329 PHE A N 1
ATOM 2649 C CA . PHE A 1 329 ? -1.784 -13.544 -9.924 1.00 97.88 329 PHE A CA 1
ATOM 2650 C C . PHE A 1 329 ? -3.200 -13.994 -10.302 1.00 97.88 329 PHE A C 1
ATOM 2652 O O . PHE A 1 329 ? -3.643 -15.044 -9.845 1.00 97.88 329 PHE A O 1
ATOM 2659 N N . LYS A 1 330 ? -3.919 -13.213 -11.115 1.00 95.88 330 LYS A N 1
ATOM 2660 C CA . LYS A 1 330 ? -5.305 -13.502 -11.513 1.00 95.88 330 LYS A CA 1
ATOM 2661 C C . LYS A 1 330 ? -5.371 -14.443 -12.710 1.00 95.88 330 LYS A C 1
ATOM 2663 O O . LYS A 1 330 ? -6.129 -15.407 -12.683 1.00 95.88 330 LYS A O 1
ATOM 2668 N N . ASP A 1 331 ? -4.590 -14.158 -13.749 1.00 96.81 331 ASP A N 1
ATOM 2669 C CA . ASP A 1 331 ? -4.676 -14.861 -15.034 1.00 96.81 331 ASP A CA 1
ATOM 2670 C C . ASP A 1 331 ? -3.577 -15.927 -15.199 1.00 96.81 331 ASP A C 1
ATOM 2672 O O . ASP A 1 331 ? -3.523 -16.593 -16.231 1.00 96.81 331 ASP A O 1
ATOM 2676 N N . GLN A 1 332 ? -2.707 -16.095 -14.191 1.00 96.69 332 GLN A N 1
ATOM 2677 C CA . GLN A 1 332 ? -1.589 -17.051 -14.174 1.00 96.69 332 GLN A CA 1
ATOM 2678 C C . GLN A 1 332 ? -0.657 -16.925 -15.388 1.00 96.69 332 GLN A C 1
ATOM 2680 O O . GLN A 1 332 ? -0.071 -17.903 -15.855 1.00 96.69 332 GLN A O 1
ATOM 2685 N N . GLN A 1 333 ? -0.525 -15.707 -15.914 1.00 98.19 333 GLN A N 1
ATOM 2686 C CA . GLN A 1 333 ? 0.354 -15.419 -17.041 1.00 98.19 333 GLN A CA 1
ATOM 2687 C C . GLN A 1 333 ? 1.807 -15.288 -16.590 1.00 98.19 333 GLN A C 1
ATOM 2689 O O . GLN A 1 333 ? 2.084 -14.790 -15.497 1.00 98.19 333 GLN A O 1
ATOM 2694 N N . SER A 1 334 ? 2.739 -15.656 -17.471 1.00 98.56 334 SER A N 1
ATOM 2695 C CA . SER A 1 334 ? 4.139 -15.280 -17.288 1.00 98.56 334 SER A CA 1
ATOM 2696 C C . SER A 1 334 ? 4.328 -13.772 -17.462 1.00 98.56 334 SER A C 1
ATOM 2698 O O . SER A 1 334 ? 3.507 -13.090 -18.089 1.00 98.56 334 SER A O 1
ATOM 2700 N N . VAL A 1 335 ? 5.443 -13.237 -16.967 1.00 98.5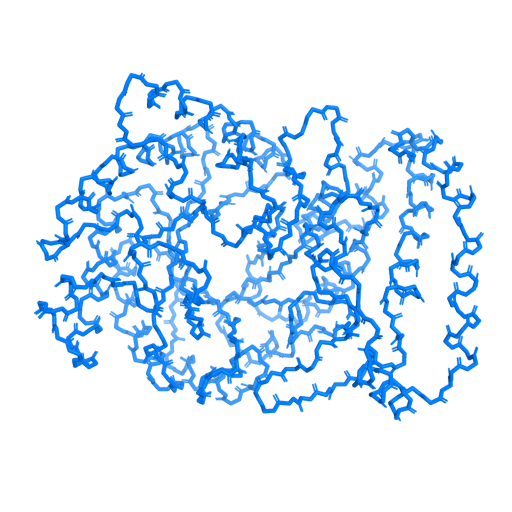6 335 VAL A N 1
ATOM 2701 C CA . VAL A 1 335 ? 5.793 -11.820 -17.178 1.00 98.56 335 VAL A CA 1
ATOM 2702 C C . VAL A 1 335 ? 5.839 -11.466 -18.668 1.00 98.56 335 VAL A C 1
ATOM 2704 O O . VAL A 1 335 ? 5.327 -10.426 -19.079 1.00 98.56 335 VAL A O 1
ATOM 2707 N N . GLU A 1 336 ? 6.415 -12.333 -19.498 1.00 98.56 336 GLU A N 1
ATOM 2708 C CA . GLU A 1 336 ? 6.510 -12.143 -20.947 1.00 98.56 336 GLU A CA 1
ATOM 2709 C C . GLU A 1 336 ? 5.133 -12.093 -21.610 1.00 98.56 336 GLU A C 1
ATOM 2711 O O . GLU A 1 336 ? 4.896 -11.225 -22.454 1.00 98.56 336 GLU A O 1
ATOM 2716 N N . GLN A 1 337 ? 4.216 -12.982 -21.216 1.00 98.62 337 GLN A N 1
ATOM 2717 C CA . GLN A 1 337 ? 2.838 -12.985 -21.710 1.00 98.62 337 GLN A CA 1
ATOM 2718 C C . GLN A 1 337 ? 2.108 -11.705 -21.295 1.00 98.62 337 GLN A C 1
ATOM 2720 O O . GLN A 1 337 ? 1.502 -11.035 -22.136 1.00 98.62 337 GLN A O 1
ATOM 2725 N N . ALA A 1 338 ? 2.232 -11.322 -20.021 1.00 98.44 338 ALA A N 1
ATOM 2726 C CA . ALA A 1 338 ? 1.606 -10.125 -19.485 1.00 98.44 338 ALA A CA 1
ATOM 2727 C C . ALA A 1 338 ? 2.090 -8.866 -20.218 1.00 98.44 338 ALA A C 1
ATOM 2729 O O . ALA A 1 338 ? 1.260 -8.111 -20.723 1.00 98.44 338 ALA A O 1
ATOM 2730 N N . ILE A 1 339 ? 3.407 -8.671 -20.349 1.00 98.56 339 ILE A N 1
ATOM 2731 C CA . ILE A 1 339 ? 3.988 -7.518 -21.052 1.00 98.56 339 ILE A CA 1
ATOM 2732 C C . ILE A 1 339 ? 3.619 -7.528 -22.534 1.00 98.56 339 ILE A C 1
ATOM 2734 O O . ILE A 1 339 ? 3.201 -6.493 -23.053 1.00 98.56 339 ILE A O 1
ATOM 2738 N N . THR A 1 340 ? 3.694 -8.678 -23.210 1.00 98.50 340 THR A N 1
ATOM 2739 C CA . THR A 1 340 ? 3.304 -8.785 -24.626 1.00 98.50 340 THR A CA 1
ATOM 2740 C C . THR A 1 340 ? 1.856 -8.361 -24.832 1.00 98.50 340 THR A C 1
ATOM 2742 O O . THR A 1 340 ? 1.573 -7.567 -25.724 1.00 98.50 340 THR A O 1
ATOM 2745 N N . GLY A 1 341 ? 0.944 -8.791 -23.960 1.00 97.75 341 GLY A N 1
ATOM 2746 C CA . GLY A 1 341 ? -0.449 -8.362 -24.025 1.00 97.75 341 GLY A CA 1
ATOM 2747 C C . GLY A 1 341 ? -0.705 -6.921 -23.554 1.00 97.75 341 GLY A C 1
ATOM 2748 O O . GLY A 1 341 ? -1.854 -6.496 -23.612 1.00 97.75 341 GLY A O 1
ATOM 2749 N N . ILE A 1 342 ? 0.278 -6.207 -22.992 1.00 96.62 342 ILE A N 1
ATOM 2750 C CA . ILE A 1 342 ? 0.157 -4.784 -22.618 1.00 96.62 342 ILE A CA 1
ATOM 2751 C C . ILE A 1 342 ? 0.673 -3.900 -23.758 1.00 96.62 342 ILE A C 1
ATOM 2753 O O . ILE A 1 342 ? 0.021 -2.927 -24.125 1.00 96.62 342 ILE A O 1
ATOM 2757 N N . VAL A 1 343 ? 1.848 -4.214 -24.318 1.00 97.38 343 VAL A N 1
ATOM 2758 C CA . VAL A 1 343 ? 2.508 -3.346 -25.313 1.00 97.38 343 VAL A CA 1
ATOM 2759 C C . VAL A 1 343 ? 2.332 -3.802 -26.763 1.00 97.38 343 VAL A C 1
ATOM 2761 O O . VAL A 1 343 ? 2.586 -3.001 -27.668 1.00 97.38 343 VAL A O 1
ATOM 2764 N N . GLY A 1 344 ? 1.880 -5.039 -26.987 1.00 97.94 344 GLY A N 1
ATOM 2765 C CA . GLY A 1 344 ? 1.786 -5.694 -28.293 1.00 97.94 344 GLY A CA 1
ATOM 2766 C C . GLY A 1 344 ? 3.087 -6.391 -28.715 1.00 97.94 344 GLY A C 1
ATOM 2767 O O . GLY A 1 344 ? 4.179 -6.016 -28.284 1.00 97.94 344 GLY A O 1
ATOM 2768 N N . GLU A 1 345 ? 2.981 -7.389 -29.599 1.00 97.56 345 GLU A N 1
ATOM 2769 C CA . GLU A 1 345 ? 4.118 -8.212 -30.055 1.00 97.56 345 GLU A CA 1
ATOM 2770 C C . GLU A 1 345 ? 5.262 -7.390 -30.659 1.00 97.56 345 GLU A C 1
ATOM 2772 O O . GLU A 1 345 ? 6.428 -7.645 -30.376 1.00 97.56 345 GLU A O 1
ATOM 2777 N N . ALA A 1 346 ? 4.940 -6.351 -31.436 1.00 97.62 346 ALA A N 1
ATOM 2778 C CA . ALA A 1 346 ? 5.943 -5.524 -32.106 1.00 97.62 346 ALA A CA 1
ATOM 2779 C C . ALA A 1 346 ? 6.903 -4.812 -31.134 1.00 97.62 346 ALA A C 1
ATOM 2781 O O . ALA A 1 346 ? 8.040 -4.518 -31.498 1.00 97.62 346 ALA A O 1
ATOM 2782 N N . ARG A 1 347 ? 6.453 -4.524 -29.903 1.00 97.81 347 ARG A N 1
ATOM 2783 C CA . ARG A 1 347 ? 7.231 -3.785 -28.893 1.00 97.81 347 ARG A CA 1
ATOM 2784 C C . ARG A 1 347 ? 7.717 -4.668 -27.745 1.00 97.81 347 ARG A C 1
ATOM 2786 O O . ARG A 1 347 ? 8.601 -4.250 -27.000 1.00 97.81 347 ARG A O 1
ATOM 2793 N N . SER A 1 348 ? 7.174 -5.877 -27.592 1.00 98.12 348 SER A N 1
ATOM 2794 C CA . SER A 1 348 ? 7.376 -6.712 -26.401 1.00 98.12 348 SER A CA 1
ATOM 2795 C C . SER A 1 348 ? 8.844 -7.041 -26.139 1.00 98.12 348 SER A C 1
ATOM 2797 O O . SER A 1 348 ? 9.297 -6.896 -25.007 1.00 98.12 348 SER A O 1
ATOM 2799 N N . THR A 1 349 ? 9.609 -7.405 -27.170 1.00 98.56 349 THR A N 1
ATOM 2800 C CA . THR A 1 349 ? 11.030 -7.759 -27.033 1.00 98.56 349 THR A CA 1
ATOM 2801 C C . THR A 1 349 ? 11.858 -6.603 -26.471 1.00 98.56 349 THR A C 1
ATOM 2803 O O . THR A 1 349 ? 12.575 -6.790 -25.488 1.00 98.56 349 THR A O 1
ATOM 2806 N N . ALA A 1 350 ? 11.727 -5.402 -27.050 1.00 98.62 350 ALA A N 1
ATOM 2807 C CA . ALA A 1 350 ? 12.462 -4.221 -26.595 1.00 98.62 350 ALA A CA 1
ATOM 2808 C C . ALA A 1 350 ? 12.028 -3.801 -25.183 1.00 98.62 350 ALA A C 1
ATOM 2810 O O . ALA A 1 350 ? 12.875 -3.516 -24.337 1.00 98.62 350 ALA A O 1
ATOM 2811 N N . THR A 1 351 ? 10.721 -3.839 -24.898 1.00 98.69 351 THR A N 1
ATOM 2812 C CA . THR A 1 351 ? 10.182 -3.547 -23.565 1.00 98.69 351 THR A CA 1
ATOM 2813 C C . THR A 1 351 ? 10.708 -4.526 -22.518 1.00 98.69 351 THR A C 1
ATOM 2815 O O . THR A 1 351 ? 11.163 -4.101 -21.463 1.00 98.69 351 THR A O 1
ATOM 2818 N N . LEU A 1 352 ? 10.692 -5.834 -22.783 1.00 98.81 352 LEU A N 1
ATOM 2819 C CA . LEU A 1 352 ? 11.173 -6.840 -21.833 1.00 98.81 352 LEU A CA 1
ATOM 2820 C C . LEU A 1 352 ? 12.667 -6.682 -21.542 1.00 98.81 352 LEU A C 1
ATOM 2822 O O . LEU A 1 352 ? 13.073 -6.778 -20.386 1.00 98.81 352 LEU A O 1
ATOM 2826 N N . GLU A 1 353 ? 13.484 -6.415 -22.562 1.00 98.75 353 GLU A N 1
ATOM 2827 C CA . GLU A 1 353 ? 14.913 -6.143 -22.376 1.00 98.75 353 GLU A CA 1
ATOM 2828 C C . GLU A 1 353 ? 15.134 -4.875 -21.537 1.00 98.75 353 GLU A C 1
ATOM 2830 O O . GLU A 1 353 ? 15.896 -4.908 -20.568 1.00 98.75 353 GLU A O 1
ATOM 2835 N N . LEU A 1 354 ? 14.398 -3.794 -21.827 1.00 98.81 354 LEU A N 1
ATOM 2836 C CA . LEU A 1 354 ? 14.450 -2.556 -21.048 1.00 98.81 354 LEU A CA 1
ATOM 2837 C C . LEU A 1 354 ? 14.100 -2.802 -19.580 1.00 98.81 354 LEU A C 1
ATOM 2839 O O . LEU A 1 354 ? 14.818 -2.353 -18.689 1.00 98.81 354 LEU A O 1
ATOM 2843 N N . LEU A 1 355 ? 13.010 -3.528 -19.322 1.00 98.69 355 LEU A N 1
ATOM 2844 C CA . LEU A 1 355 ? 12.554 -3.818 -17.966 1.00 98.69 355 LEU A CA 1
ATOM 2845 C C . LEU A 1 355 ? 13.556 -4.702 -17.209 1.00 98.69 355 LEU A C 1
ATOM 2847 O O . LEU A 1 355 ? 13.736 -4.496 -16.011 1.00 98.69 355 LEU A O 1
ATOM 2851 N N . ARG A 1 356 ? 14.257 -5.633 -17.880 1.00 98.69 356 ARG A N 1
ATOM 2852 C CA . ARG A 1 356 ? 15.323 -6.441 -17.249 1.00 98.69 356 ARG A CA 1
ATOM 2853 C C . ARG A 1 356 ? 16.501 -5.572 -16.832 1.00 98.69 356 ARG A C 1
ATOM 2855 O O . ARG A 1 356 ? 17.030 -5.735 -15.732 1.00 98.69 356 ARG A O 1
ATOM 2862 N N . HIS A 1 357 ? 16.910 -4.640 -17.690 1.00 98.56 357 HIS A N 1
ATOM 2863 C CA . HIS A 1 357 ? 17.956 -3.686 -17.338 1.00 98.56 357 HIS A CA 1
ATOM 2864 C C . HIS A 1 357 ? 17.506 -2.759 -16.209 1.00 98.56 357 HIS A C 1
ATOM 2866 O O . HIS A 1 357 ? 18.255 -2.590 -15.254 1.00 98.56 357 HIS A O 1
ATOM 2872 N N . ALA A 1 358 ? 16.270 -2.257 -16.238 1.00 98.12 358 ALA A N 1
ATOM 2873 C CA . ALA A 1 358 ? 15.707 -1.479 -15.136 1.00 98.12 358 ALA A CA 1
ATOM 2874 C C . ALA A 1 358 ? 15.739 -2.252 -13.806 1.00 98.12 358 ALA A C 1
ATOM 2876 O O . ALA A 1 358 ? 16.212 -1.720 -12.806 1.00 98.12 358 ALA A O 1
ATOM 2877 N N . ASP A 1 359 ? 15.310 -3.519 -13.792 1.00 97.94 359 ASP A N 1
ATOM 2878 C CA . ASP A 1 359 ? 15.382 -4.382 -12.604 1.00 97.94 359 ASP A CA 1
ATOM 2879 C C . ASP A 1 359 ? 16.824 -4.519 -12.084 1.00 97.94 359 ASP A C 1
ATOM 2881 O O . ASP A 1 359 ? 17.074 -4.353 -10.888 1.00 97.94 359 ASP A O 1
ATOM 2885 N N . THR A 1 360 ? 17.779 -4.724 -12.999 1.00 97.88 360 THR A N 1
ATOM 2886 C CA . THR A 1 360 ? 19.218 -4.808 -12.693 1.00 97.88 360 THR A CA 1
ATOM 2887 C C . THR A 1 360 ? 19.737 -3.507 -12.083 1.00 97.88 360 THR A C 1
ATOM 2889 O O . THR A 1 360 ? 20.403 -3.535 -11.052 1.00 97.88 360 THR A O 1
ATOM 2892 N N . LEU A 1 361 ? 19.404 -2.355 -12.670 1.00 97.19 361 LEU A N 1
ATOM 2893 C CA . LEU A 1 361 ? 19.824 -1.044 -12.173 1.00 97.19 361 LEU A CA 1
ATOM 2894 C C . LEU A 1 361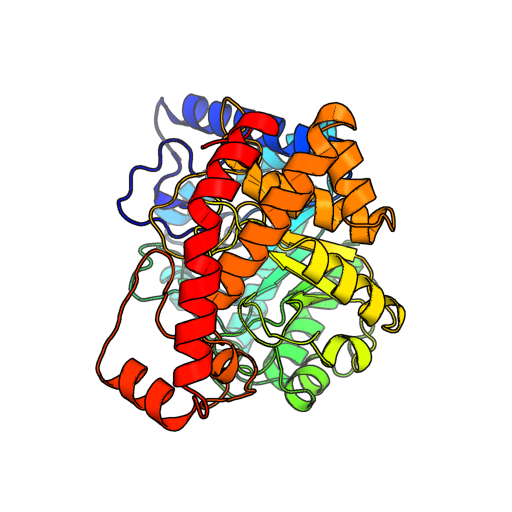 ? 19.303 -0.786 -10.766 1.00 97.19 361 LEU A C 1
ATOM 2896 O O . LEU A 1 361 ? 20.065 -0.353 -9.907 1.00 97.19 361 LEU A O 1
ATOM 2900 N N . ILE A 1 362 ? 18.025 -1.069 -10.502 1.00 97.00 362 ILE A N 1
ATOM 2901 C CA . ILE A 1 362 ? 17.485 -0.889 -9.154 1.00 97.00 362 ILE A CA 1
ATOM 2902 C C . ILE A 1 362 ? 18.245 -1.783 -8.172 1.00 97.00 362 ILE A C 1
ATOM 2904 O O . ILE A 1 362 ? 18.720 -1.302 -7.148 1.00 97.00 362 ILE A O 1
ATOM 2908 N N . ARG A 1 363 ? 18.416 -3.065 -8.494 1.00 96.81 363 ARG A N 1
ATOM 2909 C CA . ARG A 1 363 ? 19.090 -4.042 -7.630 1.00 96.81 363 ARG A CA 1
ATOM 2910 C C . ARG A 1 363 ? 20.559 -3.726 -7.349 1.00 96.81 363 ARG A C 1
ATOM 2912 O O . ARG A 1 363 ? 20.993 -3.891 -6.214 1.00 96.81 363 ARG A O 1
ATOM 2919 N N . GLU A 1 364 ? 21.301 -3.252 -8.342 1.00 95.88 364 GLU A N 1
ATOM 2920 C CA . GLU A 1 364 ? 22.759 -3.110 -8.241 1.00 95.88 364 GLU A CA 1
ATOM 2921 C C . GLU A 1 364 ? 23.235 -1.662 -8.018 1.00 95.88 364 GLU A C 1
ATOM 2923 O O . GLU A 1 364 ? 24.361 -1.462 -7.566 1.00 95.88 364 GLU A O 1
ATOM 2928 N N . LEU A 1 365 ? 22.408 -0.645 -8.305 1.00 94.00 365 LEU A N 1
ATOM 2929 C CA . LEU A 1 365 ? 22.731 0.765 -8.026 1.00 94.00 365 LEU A CA 1
ATOM 2930 C C . LEU A 1 365 ? 22.019 1.300 -6.787 1.00 94.00 365 LEU A C 1
ATOM 2932 O O . LEU A 1 365 ? 22.626 2.025 -6.000 1.00 94.00 365 LEU A O 1
ATOM 2936 N N . LEU A 1 366 ? 20.730 0.983 -6.626 1.00 94.19 366 LEU A N 1
ATOM 2937 C CA . LEU A 1 366 ? 19.945 1.496 -5.504 1.00 94.19 366 LEU A CA 1
ATOM 2938 C C . LEU A 1 366 ? 20.167 0.650 -4.252 1.00 94.19 366 LEU A C 1
ATOM 2940 O O . LEU A 1 366 ? 20.286 1.186 -3.158 1.00 94.19 366 LEU A O 1
ATOM 2944 N N . TYR A 1 367 ? 20.252 -0.672 -4.390 1.00 95.75 367 TYR A N 1
ATOM 2945 C CA . TYR A 1 367 ? 20.543 -1.566 -3.272 1.00 95.75 367 TYR A CA 1
ATOM 2946 C C . TYR A 1 367 ? 22.022 -1.956 -3.253 1.00 95.75 367 TYR A C 1
ATOM 2948 O O . TYR A 1 367 ? 22.694 -2.024 -4.274 1.00 95.75 367 TYR A O 1
ATOM 2956 N N . VAL A 1 368 ? 22.527 -2.267 -2.057 1.00 94.94 368 VAL A N 1
ATOM 2957 C CA . VAL A 1 368 ? 23.813 -2.953 -1.901 1.00 94.94 368 VAL A CA 1
ATOM 2958 C C . VAL A 1 368 ? 23.497 -4.408 -1.598 1.00 94.94 368 VAL A C 1
ATOM 2960 O O . VAL A 1 368 ? 23.179 -4.735 -0.456 1.00 94.94 368 VAL A O 1
ATOM 2963 N N . GLY A 1 369 ? 23.528 -5.265 -2.622 1.00 93.62 369 GLY A N 1
ATOM 2964 C CA . GLY A 1 369 ? 22.971 -6.622 -2.565 1.00 93.62 369 GLY A CA 1
ATOM 2965 C C . GLY A 1 369 ? 23.452 -7.470 -1.382 1.00 93.62 369 GLY A C 1
ATOM 2966 O O . GLY A 1 369 ? 22.655 -8.186 -0.780 1.00 93.62 369 GLY A O 1
ATOM 2967 N N . ASP A 1 370 ? 24.729 -7.355 -1.016 1.00 94.06 370 ASP A N 1
ATOM 2968 C CA . ASP A 1 370 ? 25.331 -8.099 0.098 1.00 94.06 370 ASP A CA 1
ATOM 2969 C C . ASP A 1 370 ? 24.729 -7.717 1.462 1.00 94.06 370 ASP A C 1
ATOM 2971 O O . ASP A 1 370 ? 24.424 -8.569 2.293 1.00 94.06 370 ASP A O 1
ATOM 2975 N N . PHE A 1 371 ? 24.448 -6.426 1.660 1.00 95.56 371 PHE A N 1
ATOM 2976 C CA . PHE A 1 371 ? 23.706 -5.947 2.824 1.00 95.56 371 PHE A CA 1
ATOM 2977 C C . PHE A 1 371 ? 22.207 -6.265 2.703 1.00 95.56 371 PHE A C 1
ATOM 2979 O O . PHE A 1 371 ? 21.593 -6.758 3.647 1.00 95.56 371 PHE A O 1
ATOM 2986 N N . ALA A 1 372 ? 21.609 -6.010 1.536 1.00 95.69 372 ALA A N 1
ATOM 2987 C CA . ALA A 1 372 ? 20.165 -6.088 1.314 1.00 95.69 372 ALA A CA 1
ATOM 2988 C C . ALA A 1 372 ? 19.587 -7.498 1.539 1.00 95.69 372 ALA A C 1
ATOM 2990 O O . ALA A 1 372 ? 18.449 -7.640 1.988 1.00 95.69 372 ALA A O 1
ATOM 2991 N N . LYS A 1 373 ? 20.377 -8.545 1.266 1.00 94.69 373 LYS A N 1
ATOM 2992 C CA . LYS A 1 373 ? 20.006 -9.950 1.513 1.00 94.69 373 LYS A CA 1
ATOM 2993 C C . LYS A 1 373 ? 19.985 -10.318 2.997 1.00 94.69 373 LYS A C 1
ATOM 2995 O O . LYS A 1 373 ? 19.392 -11.333 3.365 1.00 94.69 373 LYS A O 1
ATOM 3000 N N . GLN A 1 374 ? 20.617 -9.525 3.859 1.00 95.06 374 GLN A N 1
ATOM 3001 C CA . GLN A 1 374 ? 20.689 -9.836 5.278 1.00 95.06 374 GLN A CA 1
ATOM 3002 C C . GLN A 1 374 ? 19.348 -9.585 5.968 1.00 95.06 374 GLN A C 1
ATOM 3004 O O . GLN A 1 374 ? 18.576 -8.672 5.655 1.00 95.06 374 GLN A O 1
ATOM 3009 N N . LYS A 1 375 ? 19.059 -10.433 6.953 1.00 95.00 375 LYS A N 1
ATOM 3010 C CA . LYS A 1 375 ? 17.851 -10.353 7.769 1.00 95.00 375 LYS A CA 1
ATOM 3011 C C . LYS A 1 375 ? 18.215 -9.813 9.149 1.00 95.00 375 LYS A C 1
ATOM 3013 O O . LYS A 1 375 ? 18.420 -10.571 10.092 1.00 95.00 375 LYS A O 1
ATOM 3018 N N . LEU A 1 376 ? 18.314 -8.489 9.238 1.00 94.62 376 LEU A N 1
ATOM 3019 C CA . LEU A 1 376 ? 18.706 -7.775 10.452 1.00 94.62 376 LEU A CA 1
ATOM 3020 C C . LEU A 1 376 ? 17.501 -7.081 11.085 1.00 94.62 376 LEU A C 1
ATOM 3022 O O . LEU A 1 376 ? 16.686 -6.471 10.393 1.00 94.62 376 LEU A O 1
ATOM 3026 N N . PHE A 1 377 ? 17.413 -7.131 12.410 1.00 93.19 377 PHE A N 1
ATOM 3027 C CA . PHE A 1 377 ? 16.364 -6.463 13.173 1.00 93.19 377 PHE A CA 1
ATOM 3028 C C . PHE A 1 377 ? 16.978 -5.501 14.174 1.00 93.19 377 PHE A C 1
ATOM 3030 O O . PHE A 1 377 ? 17.963 -5.818 14.841 1.00 93.19 377 PHE A O 1
ATOM 3037 N N . PHE A 1 378 ? 16.345 -4.343 14.321 1.00 90.75 378 PHE A N 1
ATOM 3038 C CA . PHE A 1 378 ? 16.610 -3.442 15.426 1.00 90.75 378 PHE A CA 1
ATOM 3039 C C . PHE A 1 378 ? 15.318 -3.248 16.210 1.00 90.75 378 PHE A C 1
ATOM 3041 O O . PHE A 1 378 ? 14.313 -2.757 15.692 1.00 90.75 378 PHE A O 1
ATOM 3048 N N . ARG A 1 379 ? 15.337 -3.673 17.477 1.00 88.94 379 ARG A N 1
ATOM 3049 C CA . ARG A 1 379 ? 14.140 -3.785 18.319 1.00 88.94 379 ARG A CA 1
ATOM 3050 C C . ARG A 1 379 ? 13.075 -4.667 17.652 1.00 88.94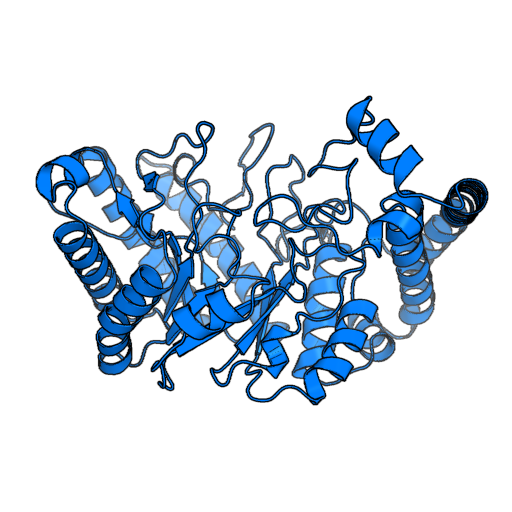 379 ARG A C 1
ATOM 3052 O O . ARG A 1 379 ? 13.237 -5.880 17.621 1.00 88.94 379 ARG A O 1
ATOM 3059 N N . ARG A 1 380 ? 11.990 -4.073 17.152 1.00 92.69 380 ARG A N 1
ATOM 3060 C CA . ARG A 1 380 ? 10.824 -4.766 16.581 1.00 92.69 380 ARG A CA 1
ATOM 3061 C C . ARG A 1 380 ? 10.632 -4.505 15.092 1.00 92.69 380 ARG A C 1
ATOM 3063 O O . ARG A 1 380 ? 9.642 -4.956 14.529 1.00 92.69 380 ARG A O 1
ATOM 3070 N N . VAL A 1 381 ? 11.568 -3.811 14.449 1.00 92.25 381 VAL A N 1
ATOM 3071 C CA . VAL A 1 381 ? 11.500 -3.494 13.019 1.00 92.25 381 VAL A CA 1
ATOM 3072 C C . VAL A 1 381 ? 12.671 -4.158 12.311 1.00 92.25 381 VAL A C 1
ATOM 3074 O O . VAL A 1 381 ? 13.800 -4.159 12.814 1.00 92.25 381 VAL A O 1
ATOM 3077 N N . ARG A 1 382 ? 12.405 -4.738 11.139 1.00 94.00 382 ARG A N 1
ATOM 3078 C CA . ARG A 1 382 ? 13.466 -5.184 10.239 1.00 94.00 382 ARG A CA 1
ATOM 3079 C C . ARG A 1 382 ? 14.196 -3.954 9.710 1.00 94.00 382 ARG A C 1
ATOM 3081 O O . ARG A 1 382 ? 13.553 -3.049 9.186 1.00 94.00 382 ARG A O 1
ATOM 3088 N N . ILE A 1 383 ? 15.519 -3.929 9.832 1.00 93.94 383 ILE A N 1
ATOM 3089 C CA . ILE A 1 383 ? 16.326 -2.875 9.216 1.00 93.94 383 ILE A CA 1
ATOM 3090 C C . ILE A 1 383 ? 16.068 -2.931 7.699 1.00 93.94 383 ILE A C 1
ATOM 3092 O O . ILE A 1 383 ? 16.199 -4.018 7.124 1.00 93.94 383 ILE A O 1
ATOM 3096 N N . PRO A 1 384 ? 15.671 -1.816 7.055 1.00 93.81 384 PRO A N 1
ATOM 3097 C CA . PRO A 1 384 ? 15.403 -1.791 5.624 1.00 93.81 384 PRO A CA 1
ATOM 3098 C C . PRO A 1 384 ? 16.580 -2.343 4.810 1.00 93.81 384 PRO A C 1
ATOM 3100 O O . PRO A 1 384 ? 17.715 -1.943 5.072 1.00 93.81 384 PRO A O 1
ATOM 3103 N N . PRO A 1 385 ? 16.340 -3.193 3.791 1.00 95.38 385 PRO A N 1
ATOM 3104 C CA . PRO A 1 385 ? 17.376 -3.600 2.836 1.00 95.38 385 PRO A CA 1
ATOM 3105 C C . PRO A 1 385 ? 18.048 -2.416 2.119 1.00 95.38 385 PRO A C 1
ATOM 3107 O O . PRO A 1 385 ? 19.161 -2.544 1.612 1.00 95.38 385 PRO A O 1
ATOM 3110 N N . LEU A 1 386 ? 17.377 -1.261 2.093 1.00 94.50 386 LEU A N 1
ATOM 3111 C CA . LEU A 1 386 ? 17.832 -0.017 1.491 1.00 94.50 386 LEU A CA 1
ATOM 3112 C C . LEU A 1 386 ? 18.116 1.038 2.572 1.00 94.50 386 LEU A C 1
ATOM 3114 O O . LEU A 1 386 ? 17.194 1.562 3.188 1.00 94.50 386 LEU A O 1
ATOM 3118 N N . LEU A 1 387 ? 19.397 1.347 2.817 1.00 91.38 387 LEU A N 1
ATOM 3119 C CA . LEU A 1 387 ? 19.809 2.233 3.923 1.00 91.38 387 LEU A CA 1
ATOM 3120 C C . LEU A 1 387 ? 20.007 3.705 3.557 1.00 91.38 387 LEU A C 1
ATOM 3122 O O . LEU A 1 387 ? 19.987 4.552 4.446 1.00 91.38 387 LEU A O 1
ATOM 3126 N N . HIS A 1 388 ? 20.318 3.997 2.296 1.00 91.31 388 HIS A N 1
ATOM 3127 C CA . HIS A 1 388 ? 20.842 5.304 1.878 1.00 91.31 388 HIS A CA 1
ATOM 3128 C C . HIS A 1 388 ? 19.864 6.103 1.007 1.00 91.31 388 HIS A C 1
ATOM 3130 O O . HIS A 1 388 ? 20.183 7.211 0.577 1.00 91.31 388 HIS A O 1
ATOM 3136 N N . VAL A 1 389 ? 18.680 5.541 0.762 1.00 90.62 389 VAL A N 1
ATOM 3137 C CA . VAL A 1 389 ? 17.555 6.187 0.085 1.00 90.62 389 VAL A CA 1
ATOM 3138 C C . VAL A 1 389 ? 16.406 6.226 1.072 1.00 90.62 389 VAL A C 1
ATOM 3140 O O . VAL A 1 389 ? 16.070 5.215 1.686 1.00 90.62 389 VAL A O 1
ATOM 3143 N N . TYR A 1 390 ? 15.791 7.389 1.211 1.00 88.88 390 TYR A N 1
ATOM 3144 C CA . TYR A 1 390 ? 14.570 7.547 1.978 1.00 88.88 390 TYR A CA 1
ATOM 3145 C C . TYR A 1 390 ? 13.630 8.432 1.176 1.00 88.88 390 TYR A C 1
ATOM 3147 O O . TYR A 1 390 ? 13.858 9.636 1.039 1.00 88.88 390 TYR A O 1
ATOM 3155 N N . TRP A 1 391 ? 12.610 7.790 0.604 1.00 89.38 391 TRP A N 1
ATOM 3156 C CA . TRP A 1 391 ? 11.677 8.383 -0.347 1.00 89.38 391 TRP A CA 1
ATOM 3157 C C . TRP A 1 391 ? 12.389 9.007 -1.560 1.00 89.38 391 TRP A C 1
ATOM 3159 O O . TRP A 1 391 ? 12.955 8.287 -2.376 1.00 89.38 391 TRP A O 1
ATOM 3169 N N . ASP A 1 392 ? 12.390 10.334 -1.678 1.00 88.38 392 ASP A N 1
ATOM 3170 C CA . ASP A 1 392 ? 13.036 11.098 -2.751 1.00 88.38 392 ASP A CA 1
ATOM 3171 C C . ASP A 1 392 ? 14.442 11.612 -2.393 1.00 88.38 392 ASP A C 1
ATOM 3173 O O . ASP A 1 392 ? 15.049 12.353 -3.165 1.00 88.38 392 ASP A O 1
ATOM 3177 N N . CYS A 1 393 ? 14.962 11.251 -1.218 1.00 89.69 393 CYS A N 1
ATOM 3178 C CA . CYS A 1 393 ? 16.229 11.756 -0.704 1.00 89.69 393 CYS A CA 1
ATOM 3179 C C . CYS A 1 393 ? 17.308 10.666 -0.683 1.00 89.69 393 CYS A C 1
ATOM 3181 O O . CYS A 1 393 ? 17.126 9.602 -0.090 1.00 89.69 393 CYS A O 1
ATOM 3183 N N . LEU A 1 394 ? 18.475 10.978 -1.249 1.00 89.50 394 LEU A N 1
ATOM 3184 C CA . LEU A 1 394 ? 19.707 10.201 -1.095 1.00 89.50 394 LEU A CA 1
ATOM 3185 C C . LEU A 1 394 ? 20.551 10.795 0.035 1.00 89.50 394 LEU A C 1
ATOM 3187 O O . LEU A 1 394 ? 20.817 11.998 0.044 1.00 89.50 394 LEU A O 1
ATOM 3191 N N . PHE A 1 395 ? 21.011 9.971 0.974 1.00 89.44 395 PHE A N 1
ATOM 3192 C CA . PHE A 1 395 ? 21.891 10.422 2.052 1.00 89.44 395 PHE A CA 1
ATOM 3193 C C . PHE A 1 395 ? 22.979 9.392 2.354 1.00 89.44 395 PHE A C 1
ATOM 3195 O O . PHE A 1 395 ? 22.730 8.238 2.696 1.00 89.44 395 PHE A O 1
ATOM 3202 N N . VAL A 1 396 ? 24.229 9.847 2.284 1.00 87.44 396 VAL A N 1
ATOM 3203 C CA . VAL A 1 396 ? 25.414 9.043 2.601 1.00 87.44 396 VAL A CA 1
ATOM 3204 C C . VAL A 1 396 ? 26.097 9.659 3.815 1.00 87.44 396 VAL A C 1
ATOM 3206 O O . VAL A 1 396 ? 27.011 10.473 3.705 1.00 87.44 396 VAL A O 1
ATOM 3209 N N . ASN A 1 397 ? 25.621 9.295 5.005 1.00 91.75 397 ASN A N 1
ATOM 3210 C CA . ASN A 1 397 ? 26.170 9.792 6.267 1.00 91.75 397 ASN A CA 1
ATOM 3211 C C . ASN A 1 397 ? 27.159 8.794 6.906 1.00 91.75 397 ASN A C 1
ATOM 3213 O O . ASN A 1 397 ? 27.329 7.660 6.450 1.00 91.75 397 ASN A O 1
ATOM 3217 N N . HIS A 1 398 ? 27.836 9.217 7.979 1.00 93.88 398 HIS A N 1
ATOM 3218 C CA . HIS A 1 398 ? 28.827 8.385 8.672 1.00 93.88 398 HIS A CA 1
ATOM 3219 C C . HIS A 1 398 ? 28.244 7.061 9.203 1.00 93.88 398 HIS A C 1
ATOM 3221 O O . HIS A 1 398 ? 28.923 6.033 9.152 1.00 93.88 398 HIS A O 1
ATOM 3227 N N . ALA A 1 399 ? 26.996 7.064 9.683 1.00 91.69 399 ALA A N 1
ATOM 3228 C CA . ALA A 1 399 ? 26.340 5.871 10.214 1.00 91.69 399 ALA A CA 1
ATOM 3229 C C . ALA A 1 399 ? 26.068 4.842 9.108 1.00 91.69 399 ALA A C 1
ATOM 3231 O O . ALA A 1 399 ? 26.469 3.689 9.247 1.00 91.69 399 ALA A O 1
ATOM 3232 N N . VAL A 1 400 ? 25.501 5.276 7.975 1.00 92.81 400 VAL A N 1
ATOM 3233 C CA . VAL A 1 400 ? 25.283 4.431 6.787 1.00 92.81 400 VAL A CA 1
ATOM 3234 C C . VAL A 1 400 ? 26.607 3.839 6.301 1.00 92.81 400 VAL A C 1
ATOM 3236 O O . VAL A 1 400 ? 26.716 2.628 6.126 1.00 92.81 400 VAL A O 1
ATOM 3239 N N . ARG A 1 401 ? 27.658 4.660 6.165 1.00 93.19 401 ARG A N 1
ATOM 3240 C CA . ARG A 1 401 ? 28.999 4.181 5.774 1.00 93.19 401 ARG A CA 1
ATOM 3241 C C . ARG A 1 401 ? 29.565 3.163 6.760 1.00 93.19 401 ARG A C 1
ATOM 3243 O O . ARG A 1 401 ? 30.243 2.227 6.352 1.00 93.19 401 ARG A O 1
ATOM 3250 N N . THR A 1 402 ? 29.326 3.350 8.054 1.00 94.56 402 THR A N 1
ATOM 3251 C CA . THR A 1 402 ? 29.791 2.423 9.092 1.00 94.56 402 THR A CA 1
ATOM 3252 C C . THR A 1 402 ? 29.056 1.092 9.015 1.00 94.56 402 THR A C 1
ATOM 3254 O O . THR A 1 402 ? 29.720 0.060 9.012 1.00 94.56 402 THR A O 1
ATOM 3257 N N . ALA A 1 403 ? 27.730 1.113 8.857 1.00 93.00 403 ALA A N 1
ATOM 3258 C CA . ALA A 1 403 ? 26.937 -0.093 8.650 1.00 93.00 403 ALA A CA 1
ATOM 3259 C C . ALA A 1 403 ? 27.398 -0.849 7.397 1.00 93.00 403 ALA A C 1
ATOM 3261 O O . ALA A 1 403 ? 27.746 -2.021 7.488 1.00 93.00 403 ALA A O 1
ATOM 3262 N N . LEU A 1 404 ? 27.510 -0.169 6.251 1.00 93.69 404 LEU A N 1
ATOM 3263 C CA . LEU A 1 404 ? 27.951 -0.802 5.006 1.00 93.69 404 LEU A CA 1
ATOM 3264 C C . LEU A 1 404 ? 29.381 -1.352 5.104 1.00 93.69 404 LEU A C 1
ATOM 3266 O O . LEU A 1 404 ? 29.630 -2.461 4.657 1.00 93.69 404 LEU A O 1
ATOM 3270 N N . ARG A 1 405 ? 30.327 -0.646 5.743 1.00 93.69 405 ARG A N 1
ATOM 3271 C CA . ARG A 1 405 ? 31.685 -1.189 5.959 1.00 93.69 405 ARG A CA 1
ATOM 3272 C C . ARG A 1 405 ? 31.687 -2.464 6.798 1.00 93.69 405 ARG A C 1
ATOM 3274 O O . ARG A 1 405 ? 32.575 -3.287 6.604 1.00 93.69 405 ARG A O 1
ATOM 3281 N N . HIS A 1 406 ? 30.774 -2.579 7.754 1.00 95.12 406 HIS A N 1
ATOM 3282 C CA . HIS A 1 406 ? 30.707 -3.736 8.634 1.00 95.12 406 HIS A CA 1
ATOM 3283 C C . HIS A 1 406 ? 30.018 -4.927 7.965 1.00 95.12 406 HIS A C 1
ATOM 3285 O O . HIS A 1 406 ? 30.536 -6.032 8.031 1.00 95.12 406 HIS A O 1
ATOM 3291 N N . PHE A 1 407 ? 28.872 -4.689 7.325 1.00 95.56 407 PHE A N 1
ATOM 3292 C CA . PHE A 1 407 ? 28.011 -5.752 6.811 1.00 95.56 407 PHE A CA 1
ATOM 3293 C C . PHE A 1 407 ? 28.293 -6.150 5.360 1.00 95.56 407 PHE A C 1
ATOM 3295 O O . PHE A 1 407 ? 27.823 -7.202 4.949 1.00 95.56 407 PHE A O 1
ATOM 3302 N N . VAL A 1 408 ? 29.005 -5.333 4.577 1.00 95.81 408 VAL A N 1
ATOM 3303 C CA . VAL A 1 408 ? 29.391 -5.682 3.201 1.00 95.81 408 VAL A CA 1
ATOM 3304 C C . VAL A 1 408 ? 30.777 -6.313 3.224 1.00 95.81 408 VAL A C 1
ATOM 3306 O O . VAL A 1 408 ? 31.771 -5.626 3.501 1.00 95.81 408 VAL A O 1
ATOM 3309 N N . GLU A 1 409 ? 30.830 -7.605 2.917 1.00 94.56 409 GLU A N 1
ATOM 3310 C CA . GLU A 1 409 ? 32.041 -8.419 2.922 1.00 94.56 409 GLU A CA 1
ATOM 3311 C C . GLU A 1 409 ? 32.869 -8.152 1.659 1.00 94.56 409 GLU A C 1
ATOM 3313 O O . G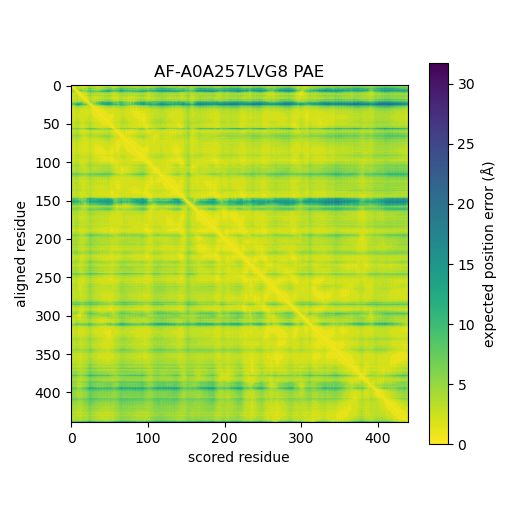LU A 1 409 ? 33.998 -7.658 1.749 1.00 94.56 409 GLU A O 1
ATOM 3318 N N . ASP A 1 410 ? 32.293 -8.376 0.471 1.00 94.94 410 ASP A N 1
ATOM 3319 C CA . ASP A 1 410 ? 32.970 -8.138 -0.812 1.00 94.94 410 ASP A CA 1
ATOM 3320 C C . ASP A 1 410 ? 32.590 -6.781 -1.419 1.00 94.94 410 ASP A C 1
ATOM 3322 O O . ASP A 1 410 ? 31.773 -6.637 -2.334 1.00 94.94 410 ASP A O 1
ATOM 3326 N N . ARG A 1 411 ? 33.249 -5.741 -0.909 1.00 94.38 411 ARG A N 1
ATOM 3327 C CA . ARG A 1 411 ? 33.084 -4.362 -1.396 1.00 94.38 411 ARG A CA 1
ATOM 3328 C C . ARG A 1 411 ? 33.557 -4.192 -2.840 1.00 94.38 411 ARG A C 1
ATOM 3330 O O . ARG A 1 411 ? 33.044 -3.329 -3.546 1.00 94.38 411 ARG A O 1
ATOM 3337 N N . GLY A 1 412 ? 34.542 -4.984 -3.269 1.00 95.62 412 GLY A N 1
ATOM 3338 C CA . GLY A 1 412 ? 35.059 -4.935 -4.633 1.00 95.62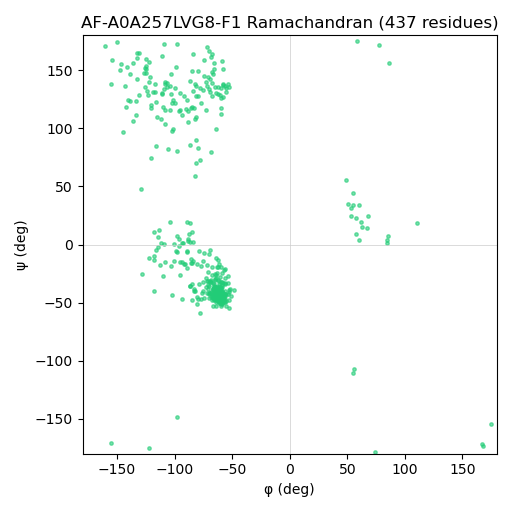 412 GLY A CA 1
ATOM 3339 C C . GLY A 1 412 ? 34.028 -5.452 -5.630 1.00 95.62 412 GLY A C 1
ATOM 3340 O O . GLY A 1 412 ? 33.834 -4.842 -6.677 1.00 95.62 412 GLY A O 1
ATOM 3341 N N . LEU A 1 413 ? 33.336 -6.541 -5.289 1.00 94.38 413 LEU A N 1
ATOM 3342 C CA . LEU A 1 413 ? 32.215 -7.050 -6.071 1.00 94.38 413 LEU A CA 1
ATOM 3343 C C . LEU A 1 413 ? 31.071 -6.040 -6.127 1.00 94.38 413 LEU A C 1
ATOM 3345 O O . LEU A 1 413 ? 30.612 -5.749 -7.224 1.00 94.38 413 LEU A O 1
ATOM 3349 N N . ALA A 1 414 ? 30.669 -5.459 -4.992 1.00 94.00 414 ALA A N 1
ATOM 3350 C CA . ALA A 1 414 ? 29.600 -4.457 -4.969 1.00 94.00 414 ALA A CA 1
ATOM 3351 C C . ALA A 1 414 ? 29.890 -3.265 -5.906 1.00 94.00 414 ALA A C 1
ATOM 3353 O O . ALA A 1 414 ? 29.006 -2.836 -6.643 1.00 94.00 414 ALA A O 1
ATOM 3354 N N . LEU A 1 415 ? 31.135 -2.769 -5.929 1.00 95.25 415 LEU A N 1
ATOM 3355 C CA . LEU A 1 415 ? 31.547 -1.699 -6.847 1.00 95.25 415 LEU A CA 1
ATOM 3356 C C . LEU A 1 415 ? 31.500 -2.143 -8.314 1.00 95.25 415 LEU A C 1
ATOM 3358 O O . LEU A 1 415 ? 30.906 -1.448 -9.132 1.00 95.25 415 LEU A O 1
ATOM 3362 N N . ARG A 1 416 ? 32.062 -3.315 -8.641 1.00 96.81 416 ARG A N 1
ATOM 3363 C CA . ARG A 1 416 ? 32.048 -3.840 -10.018 1.00 96.81 416 ARG A CA 1
ATOM 3364 C C . ARG A 1 416 ? 30.630 -4.094 -10.530 1.00 96.81 416 ARG A C 1
ATOM 3366 O O . ARG A 1 416 ? 30.355 -3.806 -11.690 1.00 96.81 416 ARG A O 1
ATOM 3373 N N . SER A 1 417 ? 29.733 -4.614 -9.688 1.00 95.44 417 SER A N 1
ATOM 3374 C CA . SER A 1 417 ? 28.321 -4.801 -10.044 1.00 95.44 417 SER A CA 1
ATOM 3375 C C . SER A 1 417 ? 27.640 -3.469 -10.348 1.00 95.44 417 SER A C 1
ATOM 3377 O O . SER A 1 417 ? 26.947 -3.358 -11.358 1.00 95.44 417 SER A O 1
ATOM 3379 N N . GLY A 1 418 ? 27.888 -2.444 -9.527 1.00 96.06 418 GLY A N 1
ATOM 3380 C CA . GLY A 1 418 ? 27.374 -1.098 -9.768 1.00 96.06 418 GLY A CA 1
ATOM 3381 C C . GLY A 1 418 ? 27.905 -0.488 -11.070 1.00 96.06 418 GLY A C 1
ATOM 3382 O O . GLY A 1 418 ? 27.129 0.024 -11.870 1.00 96.06 418 GLY A O 1
ATOM 3383 N N . GLU A 1 419 ? 29.209 -0.594 -11.339 1.00 97.81 419 GLU A N 1
ATOM 3384 C CA . GLU A 1 419 ? 29.816 -0.121 -12.596 1.00 97.81 419 GLU A CA 1
ATOM 3385 C C . GLU A 1 419 ? 29.238 -0.842 -13.823 1.00 97.81 419 GLU A C 1
ATOM 3387 O O . GLU A 1 419 ? 28.898 -0.202 -14.820 1.00 97.81 419 GLU A O 1
ATOM 3392 N N . ALA A 1 420 ? 29.061 -2.164 -13.738 1.00 97.69 420 ALA A N 1
ATOM 3393 C CA . ALA A 1 420 ? 28.451 -2.958 -14.800 1.00 97.69 420 ALA A CA 1
ATOM 3394 C C . ALA A 1 420 ? 26.982 -2.575 -15.039 1.00 97.69 420 ALA A C 1
ATOM 3396 O O . ALA A 1 420 ? 26.561 -2.465 -16.190 1.00 97.69 420 ALA A O 1
ATOM 3397 N N . ALA A 1 421 ? 26.209 -2.327 -13.977 1.00 97.69 421 ALA A N 1
ATOM 3398 C CA . ALA A 1 421 ? 24.831 -1.860 -14.094 1.00 97.69 421 ALA A CA 1
ATOM 3399 C C . ALA A 1 421 ? 24.763 -0.452 -14.702 1.00 97.69 421 ALA A C 1
ATOM 3401 O O . ALA A 1 421 ? 23.969 -0.210 -15.607 1.00 97.69 421 ALA A O 1
ATOM 3402 N N . PHE A 1 422 ? 25.636 0.465 -14.277 1.00 97.31 422 PHE A N 1
ATOM 3403 C CA . PHE A 1 422 ? 25.715 1.814 -14.841 1.00 97.31 422 PHE A CA 1
ATOM 3404 C C . PHE A 1 422 ? 26.015 1.797 -16.351 1.00 97.31 422 PHE A C 1
ATOM 3406 O O . PHE A 1 422 ? 25.463 2.593 -17.109 1.00 97.31 422 PHE A O 1
ATOM 3413 N N . ALA A 1 423 ? 26.823 0.848 -16.827 1.00 98.19 423 ALA A N 1
ATOM 3414 C CA . ALA A 1 423 ? 27.128 0.708 -18.251 1.00 98.19 423 ALA A CA 1
ATOM 3415 C C . ALA A 1 423 ? 25.909 0.345 -19.132 1.00 98.19 423 ALA A C 1
ATOM 3417 O O . ALA A 1 423 ? 26.000 0.442 -20.355 1.00 98.19 423 ALA A O 1
ATOM 3418 N N . LEU A 1 424 ? 24.764 -0.038 -18.549 1.00 98.25 424 LEU A N 1
ATOM 3419 C CA . LEU A 1 424 ? 23.546 -0.377 -19.295 1.00 98.25 424 LEU A CA 1
ATOM 3420 C C . LEU A 1 424 ? 22.731 0.849 -19.739 1.00 98.25 424 LEU A C 1
ATOM 3422 O O . LEU A 1 424 ? 21.893 0.711 -20.631 1.00 98.25 424 LEU A O 1
ATOM 3426 N N . PHE A 1 425 ? 22.960 2.041 -19.169 1.00 97.69 425 PHE A N 1
ATOM 3427 C CA . PHE A 1 425 ? 22.158 3.238 -19.473 1.00 97.69 425 PHE A CA 1
ATOM 3428 C C . PHE A 1 425 ? 22.054 3.561 -20.978 1.00 97.69 425 PHE A C 1
ATOM 3430 O O . PHE A 1 425 ? 20.929 3.744 -21.444 1.00 97.69 425 PHE A O 1
ATOM 3437 N N . PRO A 1 426 ? 23.146 3.574 -21.776 1.00 98.25 426 PRO A N 1
ATOM 3438 C CA . PRO A 1 426 ? 23.046 3.845 -23.212 1.00 98.25 426 PRO A CA 1
ATOM 3439 C C . PRO A 1 426 ? 22.117 2.868 -23.940 1.00 98.25 426 PRO A C 1
ATOM 3441 O O . PRO A 1 426 ? 21.279 3.279 -24.739 1.00 98.25 426 PRO A O 1
ATOM 3444 N N . ARG A 1 427 ? 22.200 1.573 -23.606 1.00 98.31 427 ARG A N 1
ATOM 3445 C CA . ARG A 1 427 ? 21.328 0.548 -24.185 1.00 98.31 427 ARG A CA 1
ATOM 3446 C C . ARG A 1 427 ? 19.872 0.739 -23.763 1.00 98.31 427 ARG A C 1
ATOM 3448 O O . ARG A 1 427 ? 18.972 0.543 -24.574 1.00 98.31 427 ARG A O 1
ATOM 3455 N N . MET A 1 428 ? 19.625 1.130 -22.515 1.00 98.25 428 MET A N 1
ATOM 3456 C CA . MET A 1 428 ? 18.270 1.418 -22.045 1.00 98.25 428 MET A CA 1
ATOM 3457 C C . MET A 1 428 ? 17.626 2.580 -22.804 1.00 98.25 428 MET A C 1
ATOM 3459 O O . MET A 1 428 ? 16.453 2.470 -23.148 1.00 98.25 428 MET A O 1
ATOM 3463 N N . LEU A 1 429 ? 18.375 3.640 -23.124 1.00 98.06 429 LEU A N 1
ATOM 3464 C CA . LEU A 1 429 ? 17.864 4.756 -23.931 1.00 98.06 429 LEU A CA 1
ATOM 3465 C C . LEU A 1 429 ? 17.434 4.277 -25.328 1.00 98.06 429 LEU A C 1
ATOM 3467 O O . LEU A 1 429 ? 16.301 4.520 -25.738 1.00 98.06 429 LEU A O 1
ATOM 3471 N N . GLU A 1 430 ? 18.274 3.490 -26.014 1.00 98.38 430 GLU A N 1
ATOM 3472 C CA . GLU A 1 430 ? 17.916 2.895 -27.314 1.00 98.38 430 GLU A CA 1
ATOM 3473 C C . GLU A 1 430 ? 16.666 2.004 -27.235 1.00 98.38 430 GLU A C 1
ATOM 3475 O O . GLU A 1 430 ? 15.848 1.960 -28.157 1.00 98.38 430 GLU A O 1
ATOM 3480 N N . LEU A 1 431 ? 16.547 1.216 -26.164 1.00 98.56 431 LEU A N 1
ATOM 3481 C CA . LEU A 1 431 ? 15.419 0.311 -25.968 1.00 98.56 431 LEU A CA 1
ATOM 3482 C C . LEU A 1 431 ? 14.135 1.071 -25.653 1.00 98.56 431 LEU A C 1
ATOM 3484 O O . LEU A 1 431 ? 13.086 0.669 -26.146 1.00 98.56 431 LEU A O 1
ATOM 3488 N N . ALA A 1 432 ? 14.207 2.154 -24.877 1.00 97.44 432 ALA A N 1
ATOM 3489 C CA . ALA A 1 432 ? 13.067 3.020 -24.599 1.00 97.44 432 ALA A CA 1
ATOM 3490 C C . ALA A 1 432 ? 12.525 3.643 -25.892 1.00 97.44 432 ALA A C 1
ATOM 3492 O O . ALA A 1 432 ? 11.326 3.543 -26.149 1.00 97.44 432 ALA A O 1
ATOM 3493 N N . GLU A 1 433 ? 13.398 4.153 -26.767 1.00 97.25 433 GLU A N 1
ATOM 3494 C CA . GLU A 1 433 ? 13.006 4.658 -28.090 1.00 97.25 433 GLU A CA 1
ATOM 3495 C C . GLU A 1 433 ? 12.333 3.571 -28.943 1.00 97.25 433 GLU A C 1
ATOM 3497 O O . GLU A 1 433 ? 11.230 3.768 -29.458 1.00 97.25 433 GLU A O 1
ATOM 3502 N N . LYS A 1 434 ? 12.949 2.384 -29.045 1.00 97.50 434 LYS A N 1
ATOM 3503 C CA . LYS A 1 434 ? 12.396 1.242 -29.803 1.00 97.50 434 LYS A CA 1
ATOM 3504 C C . LYS A 1 434 ? 11.059 0.757 -29.245 1.00 97.50 434 LYS A C 1
ATOM 3506 O O . LYS A 1 434 ? 10.170 0.383 -30.007 1.00 97.50 434 LYS A O 1
ATOM 3511 N N . ALA A 1 435 ? 10.916 0.757 -27.923 1.00 97.19 435 ALA A N 1
ATOM 3512 C CA . ALA A 1 435 ? 9.697 0.381 -27.221 1.00 97.19 435 ALA A CA 1
ATOM 3513 C C . ALA A 1 435 ? 8.635 1.494 -27.222 1.00 97.19 435 ALA A C 1
ATOM 3515 O O . ALA A 1 435 ? 7.515 1.249 -26.774 1.00 97.19 435 ALA A O 1
ATOM 3516 N N . GLN A 1 436 ? 8.956 2.688 -27.738 1.00 96.06 436 GLN A N 1
ATOM 3517 C CA . GLN A 1 436 ? 8.102 3.879 -27.693 1.00 96.06 436 GLN A CA 1
ATOM 3518 C C . GLN A 1 436 ? 7.687 4.228 -26.255 1.00 96.06 436 GLN A C 1
ATOM 3520 O O . GLN A 1 436 ? 6.517 4.479 -25.963 1.00 96.06 436 GLN A O 1
ATOM 3525 N N . LEU A 1 437 ? 8.658 4.177 -25.348 1.00 94.94 437 LEU A N 1
ATOM 3526 C CA . LEU A 1 437 ? 8.522 4.506 -23.935 1.00 94.94 437 LEU A CA 1
ATOM 3527 C C . LEU A 1 437 ? 9.282 5.803 -23.624 1.00 94.94 437 LEU A C 1
ATOM 3529 O O . LEU A 1 437 ? 10.132 6.212 -24.416 1.00 94.94 437 LEU A O 1
ATOM 3533 N N . PRO A 1 438 ? 8.989 6.465 -22.489 1.00 91.38 438 PRO A N 1
ATOM 3534 C CA . PRO A 1 438 ? 9.719 7.660 -22.080 1.00 91.38 438 PRO A CA 1
ATOM 3535 C C . PRO A 1 438 ? 11.230 7.403 -21.998 1.00 91.38 438 PRO A C 1
ATOM 3537 O O . PRO A 1 438 ? 11.644 6.412 -21.388 1.00 91.38 438 PRO A O 1
ATOM 3540 N N . VAL A 1 439 ? 12.006 8.304 -22.606 1.00 83.00 439 VAL A N 1
ATOM 3541 C CA . VAL A 1 439 ? 13.480 8.316 -22.642 1.00 83.00 439 VAL A CA 1
ATOM 3542 C C . VAL A 1 439 ? 14.026 9.220 -21.548 1.00 83.00 439 VAL A C 1
ATOM 3544 O O . VAL A 1 439 ? 13.484 10.342 -21.400 1.00 83.00 439 VAL A O 1
#